Protein AF-A0A831LTD0-F1 (afdb_monomer)

Sequence (422 aa):
MFESLKDRVSKANGGEIPFEDQIAGIRKKIETLSDNKKMEGDLVFMTTYMASAMTANVSRPELFEYTARRHEYISTKYIRRVVDFVNQWHYSYSEGLTMVGERVENPMLRNMFNRFANAIDSGVPDGEFLAMELNTARSMYRNTFEQGFEMLKKWGDAYIALLFSSMLVAIIIMISVAIYAPSGIDSALNTSYALVLLTAGFGVGLMYKAVPVDEKTLDRSMNCWCSREQAMIRRLQTPVLAITAVAALLLLLMGVNTGMVFLLIGLLFAPIGIIAYVDNHNVVMRDEDFPAFIRGVGSIMEGKGTTVVEAIREIDRKSLVTLEPVINSVYTKLNLGLDEALVWEKFIGDCGTNLIAKYMNIFRDSVALGGAPGVIGKIVGSSMLSQVLLRRKRDMVAMGFIVLLIPMHIAMVGIFLTLYEV

Nearest PDB structures (foldseek):
  3ja6-assembly1_I  TM=1.932E-01  e=1.321E+00  Escherichia coli
  4wpe-assembly1_A-2  TM=2.367E-01  e=5.817E+00  Saccharomyces cerevisiae S288C

pLDDT: mean 83.99, std 10.22, range [38.53, 95.0]

Organism: NCBI:txid2201

InterPro domains:
  IPR018076 Type II secretion system protein GspF domain [PF00482] (47-173)
  IPR056569 Flagella accessory protein J-like [PTHR35402] (29-418)

Structure (mmCIF, N/CA/C/O backbone):
data_AF-A0A831LTD0-F1
#
_entry.id   AF-A0A831LTD0-F1
#
loop_
_atom_site.group_PDB
_atom_site.id
_atom_site.type_symbol
_atom_site.label_atom_id
_atom_site.label_alt_id
_atom_site.label_comp_id
_atom_site.label_asym_id
_atom_site.label_entity_id
_atom_site.label_seq_id
_atom_site.pdbx_PDB_ins_code
_atom_site.Cartn_x
_atom_site.Cartn_y
_atom_site.Cartn_z
_atom_site.occupancy
_atom_site.B_iso_or_equiv
_atom_site.auth_seq_id
_atom_site.auth_comp_id
_atom_site.auth_asym_id
_atom_site.auth_atom_id
_atom_site.pdbx_PDB_model_num
ATOM 1 N N . MET A 1 1 ? 10.588 -41.544 -19.432 1.00 38.53 1 MET A N 1
ATOM 2 C CA . MET A 1 1 ? 11.957 -41.734 -18.905 1.00 38.53 1 MET A CA 1
ATOM 3 C C . MET A 1 1 ? 12.567 -40.369 -18.578 1.00 38.53 1 MET A C 1
ATOM 5 O O . MET A 1 1 ? 13.548 -39.964 -19.175 1.00 38.53 1 MET A O 1
ATOM 9 N N . PHE A 1 2 ? 11.942 -39.633 -17.657 1.00 41.25 2 PHE A N 1
ATOM 10 C CA . PHE A 1 2 ? 12.500 -38.426 -17.045 1.00 41.25 2 PHE A CA 1
ATOM 11 C C . PHE A 1 2 ? 12.412 -38.666 -15.540 1.00 41.25 2 PHE A C 1
ATOM 13 O O . PHE A 1 2 ? 11.501 -38.183 -14.875 1.00 41.25 2 PHE A O 1
ATOM 20 N N . GLU A 1 3 ? 13.294 -39.531 -15.031 1.00 44.66 3 GLU A N 1
ATOM 21 C CA . GLU A 1 3 ? 13.589 -39.527 -13.599 1.00 44.66 3 GLU A CA 1
ATOM 22 C C . GLU A 1 3 ? 14.075 -38.121 -13.263 1.00 44.66 3 GLU A C 1
ATOM 24 O O . GLU A 1 3 ? 15.008 -37.599 -13.882 1.00 44.66 3 GLU A O 1
ATOM 29 N N . SER A 1 4 ? 13.368 -37.489 -12.335 1.00 50.91 4 SER A N 1
ATOM 30 C CA . SER A 1 4 ? 13.658 -36.151 -11.857 1.00 50.91 4 SER A CA 1
ATOM 31 C C . SER A 1 4 ? 15.128 -36.076 -11.450 1.00 50.91 4 SER A C 1
ATOM 33 O O . SER A 1 4 ? 15.608 -36.904 -10.678 1.00 50.91 4 SER A O 1
ATOM 35 N N . LEU A 1 5 ? 15.856 -35.067 -11.937 1.00 56.34 5 LEU A N 1
ATOM 36 C CA . LEU A 1 5 ? 17.213 -34.739 -11.474 1.00 56.34 5 LEU A CA 1
ATOM 37 C C . LEU A 1 5 ? 17.307 -34.723 -9.935 1.00 56.34 5 LEU A C 1
ATOM 39 O O . LEU A 1 5 ? 18.347 -35.068 -9.380 1.00 56.34 5 LEU A O 1
ATOM 43 N N . LYS A 1 6 ? 16.194 -34.411 -9.258 1.00 54.00 6 LYS A N 1
ATOM 44 C CA . LYS A 1 6 ? 16.023 -34.480 -7.804 1.00 54.00 6 LYS A CA 1
ATOM 45 C C . LYS A 1 6 ? 16.270 -35.882 -7.233 1.00 54.00 6 LYS A C 1
ATOM 47 O O . LYS A 1 6 ? 16.968 -36.002 -6.233 1.00 54.00 6 LYS A O 1
ATOM 52 N N . ASP A 1 7 ? 15.767 -36.928 -7.884 1.00 57.19 7 ASP A N 1
ATOM 53 C CA . ASP A 1 7 ? 15.880 -38.312 -7.404 1.00 57.19 7 ASP A CA 1
ATOM 54 C C . ASP A 1 7 ? 17.292 -38.866 -7.616 1.00 57.19 7 ASP A C 1
ATOM 56 O O . ASP A 1 7 ? 17.803 -39.609 -6.778 1.00 57.19 7 ASP A O 1
ATOM 60 N N . ARG A 1 8 ? 17.972 -38.449 -8.695 1.00 59.31 8 ARG A N 1
ATOM 61 C CA . ARG A 1 8 ? 19.378 -38.812 -8.947 1.00 59.31 8 ARG A CA 1
ATOM 62 C C . ARG A 1 8 ? 20.341 -38.118 -7.984 1.00 59.31 8 ARG A C 1
ATOM 64 O O . ARG A 1 8 ? 21.291 -38.751 -7.535 1.00 59.31 8 ARG A O 1
ATOM 71 N N . VAL A 1 9 ? 20.092 -36.851 -7.646 1.00 56.69 9 VAL A N 1
ATOM 72 C CA . VAL A 1 9 ? 20.910 -36.095 -6.680 1.00 56.69 9 VAL A CA 1
ATOM 73 C C . VAL A 1 9 ? 20.644 -36.563 -5.244 1.00 56.69 9 VAL A C 1
ATOM 75 O O . VAL A 1 9 ? 21.588 -36.724 -4.476 1.00 56.69 9 VAL A O 1
ATOM 78 N N . SER A 1 10 ? 19.391 -36.878 -4.900 1.00 53.03 10 SER A N 1
ATOM 79 C CA . SER A 1 10 ? 19.016 -37.411 -3.582 1.00 53.03 10 SER A CA 1
ATOM 80 C C . SER A 1 10 ? 19.584 -38.817 -3.327 1.00 53.03 10 SER A C 1
ATOM 82 O O . SER A 1 10 ? 20.094 -39.080 -2.237 1.00 53.03 10 SER A O 1
ATOM 84 N N . LYS A 1 11 ? 19.600 -39.703 -4.341 1.00 55.19 11 LYS A N 1
ATOM 85 C CA . LYS A 1 11 ? 20.231 -41.035 -4.235 1.00 55.19 11 LYS A CA 1
ATOM 86 C C . LYS A 1 11 ? 21.757 -40.995 -4.141 1.00 55.19 11 LYS A C 1
ATOM 88 O O . LYS A 1 11 ? 22.330 -41.890 -3.530 1.00 55.19 11 LYS A O 1
ATOM 93 N N . ALA A 1 12 ? 22.414 -40.003 -4.743 1.00 59.19 12 ALA A N 1
ATOM 94 C CA . ALA A 1 12 ? 23.876 -39.908 -4.738 1.00 59.19 12 ALA A CA 1
ATOM 95 C C . ALA A 1 12 ? 24.452 -39.427 -3.391 1.00 59.19 12 ALA A C 1
ATOM 97 O O . ALA A 1 12 ? 25.580 -39.784 -3.068 1.00 59.19 12 ALA A O 1
ATOM 98 N N . ASN A 1 13 ? 23.674 -38.681 -2.596 1.00 51.94 13 ASN A N 1
ATOM 99 C CA . ASN A 1 13 ? 24.126 -38.048 -1.348 1.00 51.94 13 ASN A CA 1
ATOM 100 C C . ASN A 1 13 ? 23.378 -38.532 -0.090 1.00 51.94 13 ASN A C 1
ATOM 102 O O . ASN A 1 13 ? 23.248 -37.796 0.882 1.00 51.94 13 ASN A O 1
ATOM 106 N N . GLY A 1 14 ? 22.878 -39.772 -0.082 1.00 50.78 14 GLY A N 1
ATOM 107 C CA . GLY A 1 14 ? 22.338 -40.380 1.142 1.00 50.78 14 GLY A CA 1
ATOM 108 C C . GLY A 1 14 ? 21.071 -39.718 1.699 1.00 50.78 14 GLY A C 1
ATOM 109 O O . GLY A 1 14 ? 20.797 -39.854 2.886 1.00 50.78 14 GLY A O 1
ATOM 110 N N . GLY A 1 15 ? 20.285 -39.035 0.860 1.00 55.44 15 GLY A N 1
ATOM 111 C CA . GLY A 1 15 ? 19.014 -38.427 1.264 1.00 55.44 15 GLY A CA 1
ATOM 112 C C . GLY A 1 15 ? 19.077 -36.949 1.660 1.00 55.44 15 GLY A C 1
ATOM 113 O O . GLY A 1 15 ? 18.015 -36.356 1.819 1.00 55.44 15 GLY A O 1
ATOM 114 N N . GLU A 1 16 ? 20.258 -36.329 1.725 1.00 51.75 16 GLU A N 1
ATOM 115 C CA . GLU A 1 16 ? 20.397 -34.889 1.984 1.00 51.75 16 GLU A CA 1
ATOM 116 C C . GLU A 1 16 ? 20.844 -34.140 0.723 1.00 51.75 16 GLU A C 1
ATOM 118 O O . GLU A 1 16 ? 21.829 -34.490 0.062 1.00 51.75 16 GLU A O 1
ATOM 123 N N . ILE A 1 17 ? 20.099 -33.096 0.352 1.00 56.75 17 ILE A N 1
ATOM 124 C CA . ILE A 1 17 ? 20.489 -32.207 -0.741 1.00 56.75 17 ILE A CA 1
ATOM 125 C C . ILE A 1 17 ? 21.602 -31.298 -0.192 1.00 56.75 17 ILE A C 1
ATOM 127 O O . ILE A 1 17 ? 21.377 -30.586 0.790 1.00 56.75 17 ILE A O 1
ATOM 131 N N . PRO A 1 18 ? 22.808 -31.271 -0.792 1.00 55.12 18 PRO A N 1
ATOM 132 C CA . PRO A 1 18 ? 23.853 -30.363 -0.342 1.00 55.12 18 PRO A CA 1
ATOM 133 C C . PRO A 1 18 ? 23.328 -28.925 -0.426 1.00 55.12 18 PRO A C 1
ATOM 135 O O . PRO A 1 18 ? 22.716 -28.542 -1.423 1.00 55.12 18 PRO A O 1
ATOM 138 N N . PHE A 1 19 ? 23.569 -28.143 0.630 1.00 58.09 19 PHE A N 1
ATOM 139 C CA . PHE A 1 19 ? 23.116 -26.755 0.803 1.00 58.09 19 PHE A CA 1
ATOM 140 C C . PHE A 1 19 ? 21.636 -26.541 1.172 1.00 58.09 19 PHE A C 1
ATOM 142 O O . PHE A 1 19 ? 21.226 -25.386 1.245 1.00 58.09 19 PHE A O 1
ATOM 149 N N . GLU A 1 20 ? 20.837 -27.569 1.480 1.00 66.81 20 GLU A N 1
ATOM 150 C CA . GLU A 1 20 ? 19.426 -27.383 1.876 1.00 66.81 20 GLU A CA 1
ATOM 151 C C . GLU A 1 20 ? 19.268 -26.526 3.144 1.00 66.81 20 GLU A C 1
ATOM 153 O O . GLU A 1 20 ? 18.523 -25.546 3.125 1.00 66.81 20 GLU A O 1
ATOM 158 N N . ASP A 1 21 ? 20.060 -26.782 4.188 1.00 64.62 21 ASP A N 1
ATOM 159 C CA . ASP A 1 21 ? 20.060 -25.977 5.420 1.00 64.62 21 ASP A CA 1
ATOM 160 C C . ASP A 1 21 ? 20.570 -24.546 5.205 1.00 64.62 21 ASP A C 1
ATOM 162 O O . ASP A 1 21 ? 20.086 -23.594 5.824 1.00 64.62 21 ASP A O 1
ATOM 166 N N . GLN A 1 22 ? 21.529 -24.355 4.293 1.00 65.88 22 GLN A N 1
ATOM 167 C CA . GLN A 1 22 ? 22.035 -23.024 3.950 1.00 65.88 22 GLN A CA 1
ATOM 168 C C . GLN A 1 22 ? 21.014 -22.239 3.123 1.00 65.88 22 GLN A C 1
ATOM 170 O O . GLN A 1 22 ? 20.790 -21.059 3.389 1.00 65.88 22 GLN A O 1
ATOM 175 N N . ILE A 1 23 ? 20.342 -22.886 2.169 1.00 66.38 23 ILE A N 1
ATOM 176 C CA . ILE A 1 23 ? 19.260 -22.299 1.372 1.00 66.38 23 ILE A CA 1
ATOM 177 C C . ILE A 1 23 ? 18.054 -22.000 2.268 1.00 66.38 23 ILE A C 1
ATOM 179 O O . ILE A 1 23 ? 17.472 -20.925 2.147 1.00 66.38 23 ILE A O 1
ATOM 183 N N . ALA A 1 24 ? 17.715 -22.881 3.212 1.00 65.94 24 ALA A N 1
ATOM 184 C CA . ALA A 1 24 ? 16.664 -22.659 4.201 1.00 65.94 24 ALA A CA 1
ATOM 185 C C . ALA A 1 24 ? 17.016 -21.508 5.156 1.00 65.94 24 ALA A C 1
ATOM 187 O O . ALA A 1 24 ? 16.174 -20.652 5.426 1.00 65.94 24 ALA A O 1
ATOM 188 N N . GLY A 1 25 ? 18.269 -21.420 5.611 1.00 66.38 25 GLY A N 1
ATOM 189 C CA . GLY A 1 25 ? 18.763 -20.317 6.436 1.00 66.38 25 GLY A CA 1
ATOM 190 C C . GLY A 1 25 ? 18.776 -18.973 5.700 1.00 66.38 25 GLY A C 1
ATOM 191 O O . GLY A 1 25 ? 18.375 -17.954 6.266 1.00 66.38 25 GLY A O 1
ATOM 192 N N . ILE A 1 26 ? 19.182 -18.960 4.427 1.00 66.69 26 ILE A N 1
ATOM 193 C CA . ILE A 1 26 ? 19.144 -17.772 3.562 1.00 66.69 26 ILE A CA 1
ATOM 194 C C . ILE A 1 26 ? 17.696 -17.371 3.281 1.00 66.69 26 ILE A C 1
ATOM 196 O O . ILE A 1 26 ? 17.352 -16.201 3.425 1.00 66.69 26 ILE A O 1
ATOM 200 N N . ARG A 1 27 ? 16.827 -18.330 2.953 1.00 65.25 27 ARG A N 1
ATOM 201 C CA . ARG A 1 27 ? 15.399 -18.092 2.729 1.00 65.25 27 ARG A CA 1
ATOM 202 C C . ARG A 1 27 ? 14.732 -17.523 3.974 1.00 65.25 27 ARG A C 1
ATOM 204 O O . ARG A 1 27 ? 14.054 -16.511 3.865 1.00 65.25 27 ARG A O 1
ATOM 211 N N . LYS A 1 28 ? 14.999 -18.091 5.152 1.00 67.56 28 LYS A N 1
ATOM 212 C CA . LYS A 1 28 ? 14.496 -17.580 6.431 1.00 67.56 28 LYS A CA 1
ATOM 213 C C . LYS A 1 28 ? 14.980 -16.155 6.694 1.00 67.56 28 LYS A C 1
ATOM 215 O O . LYS A 1 28 ? 14.180 -15.323 7.092 1.00 67.56 28 LYS A O 1
ATOM 220 N N . LYS A 1 29 ? 16.252 -15.842 6.415 1.00 64.44 29 LYS A N 1
ATOM 221 C CA . LYS A 1 29 ? 16.777 -14.466 6.520 1.00 64.44 29 LYS A CA 1
ATOM 222 C C . LYS A 1 29 ? 16.128 -13.503 5.525 1.00 64.44 29 LYS A C 1
ATOM 224 O O . LYS A 1 29 ? 15.920 -12.344 5.857 1.00 64.44 29 LYS A O 1
ATOM 229 N N . ILE A 1 30 ? 15.827 -13.947 4.307 1.00 62.47 30 ILE A N 1
ATOM 230 C CA . ILE A 1 30 ? 15.134 -13.125 3.304 1.00 62.47 30 ILE A CA 1
ATOM 231 C C . ILE A 1 30 ? 13.677 -12.896 3.722 1.00 62.47 30 ILE A C 1
ATOM 233 O O . ILE A 1 30 ? 13.188 -11.772 3.621 1.00 62.47 30 ILE A O 1
ATOM 237 N N . GLU A 1 31 ? 13.005 -13.930 4.226 1.00 64.25 31 GLU A N 1
ATOM 238 C CA . GLU A 1 31 ? 11.640 -13.853 4.749 1.00 64.25 31 GLU A CA 1
ATOM 239 C C . GLU A 1 31 ? 11.571 -12.914 5.958 1.00 64.25 31 GLU A C 1
ATOM 241 O O . GLU A 1 31 ? 10.756 -11.999 5.945 1.00 64.25 31 GLU A O 1
ATOM 246 N N . THR A 1 32 ? 12.477 -13.021 6.937 1.00 62.00 32 THR A N 1
ATOM 247 C CA . THR A 1 32 ? 12.493 -12.098 8.086 1.00 62.00 32 THR A CA 1
ATOM 248 C C . THR A 1 32 ? 12.811 -10.661 7.681 1.00 62.00 32 THR A C 1
ATOM 250 O O . THR A 1 32 ? 12.238 -9.722 8.230 1.00 62.00 32 THR A O 1
ATOM 253 N N . LEU A 1 33 ? 13.676 -10.450 6.686 1.00 60.28 33 LEU A N 1
ATOM 254 C CA . LEU A 1 33 ? 13.998 -9.111 6.186 1.00 60.28 33 LEU A CA 1
ATOM 255 C C . LEU A 1 33 ? 12.829 -8.495 5.397 1.00 60.28 33 LEU A C 1
ATOM 257 O O . LEU A 1 33 ? 12.558 -7.300 5.527 1.00 60.28 33 LEU A O 1
ATOM 261 N N . SER A 1 34 ? 12.104 -9.312 4.630 1.00 63.34 34 SER A N 1
ATOM 262 C CA . SER A 1 34 ? 10.858 -8.927 3.958 1.00 63.34 34 SER A CA 1
ATOM 263 C C . SER A 1 34 ? 9.751 -8.608 4.968 1.00 63.34 34 SER A C 1
ATOM 265 O O . SER A 1 34 ? 9.120 -7.554 4.878 1.00 63.34 34 SER A O 1
ATOM 267 N N . ASP A 1 35 ? 9.554 -9.476 5.959 1.00 67.06 35 ASP A N 1
ATOM 268 C CA . ASP A 1 35 ? 8.558 -9.307 7.017 1.00 67.06 35 ASP A CA 1
ATOM 269 C C . ASP A 1 35 ? 8.840 -8.049 7.837 1.00 67.06 35 ASP A C 1
ATOM 271 O O . ASP A 1 35 ? 7.927 -7.274 8.108 1.00 67.06 35 ASP A O 1
ATOM 275 N N . ASN A 1 36 ? 10.109 -7.778 8.153 1.00 69.75 36 ASN A N 1
ATOM 276 C CA . ASN A 1 36 ? 10.510 -6.555 8.843 1.00 69.75 36 ASN A CA 1
ATOM 277 C C . ASN A 1 36 ? 10.177 -5.292 8.046 1.00 69.75 36 ASN A C 1
ATOM 279 O O . ASN A 1 36 ? 9.731 -4.311 8.637 1.00 69.75 36 ASN A O 1
ATOM 283 N N . LYS A 1 37 ? 10.343 -5.321 6.718 1.00 68.69 37 LYS A N 1
ATOM 284 C CA . LYS A 1 37 ? 10.021 -4.185 5.844 1.00 68.69 37 LYS A CA 1
ATOM 285 C C . LYS A 1 37 ? 8.510 -3.960 5.716 1.00 68.69 37 LYS A C 1
ATOM 287 O O . LYS A 1 37 ? 8.070 -2.819 5.634 1.00 68.69 37 LYS A O 1
ATOM 292 N N . LYS A 1 38 ? 7.710 -5.033 5.723 1.00 74.50 38 LYS A N 1
ATOM 293 C CA . LYS A 1 38 ? 6.236 -4.962 5.705 1.00 74.50 38 LYS A CA 1
ATOM 294 C C . LYS A 1 38 ? 5.637 -4.583 7.065 1.00 74.50 38 LYS A C 1
ATOM 296 O O . LYS A 1 38 ? 4.569 -3.972 7.111 1.00 74.50 38 LYS A O 1
ATOM 301 N N . MET A 1 39 ? 6.343 -4.888 8.157 1.00 77.88 39 MET A N 1
ATOM 302 C CA . MET A 1 39 ? 5.884 -4.662 9.531 1.00 77.88 39 MET A CA 1
ATOM 303 C C . MET A 1 39 ? 5.501 -3.207 9.800 1.00 77.88 39 MET A C 1
ATOM 305 O O . MET A 1 39 ? 4.531 -2.952 10.502 1.00 77.88 39 MET A O 1
ATOM 309 N N . GLU A 1 40 ? 6.229 -2.244 9.236 1.00 75.56 40 GLU A N 1
ATOM 310 C CA . GLU A 1 40 ? 5.992 -0.823 9.505 1.00 75.56 40 GLU A CA 1
ATOM 311 C C . GLU A 1 40 ? 4.605 -0.357 9.040 1.00 75.56 40 GLU A C 1
ATOM 313 O O . GLU A 1 40 ? 3.917 0.363 9.763 1.00 75.56 40 GLU A O 1
ATOM 318 N N . GLY A 1 41 ? 4.166 -0.797 7.855 1.00 79.31 41 GLY A N 1
ATOM 319 C CA . GLY A 1 41 ? 2.815 -0.518 7.359 1.00 79.31 41 GLY A CA 1
ATOM 320 C C . GLY A 1 41 ? 1.750 -1.297 8.124 1.00 79.31 41 GLY A C 1
ATOM 321 O O . GLY A 1 41 ? 0.723 -0.736 8.507 1.00 79.31 41 GLY A O 1
ATOM 322 N N . ASP A 1 42 ? 2.023 -2.569 8.412 1.00 84.38 42 ASP A N 1
ATOM 323 C CA . ASP A 1 42 ? 1.121 -3.445 9.167 1.00 84.38 42 ASP A CA 1
ATOM 324 C C . ASP A 1 42 ? 0.861 -2.956 10.595 1.00 84.38 42 ASP A C 1
ATOM 326 O O . ASP A 1 42 ? -0.256 -3.085 11.098 1.00 84.38 42 ASP A O 1
ATOM 330 N N . LEU A 1 43 ? 1.850 -2.327 11.233 1.00 87.56 43 LEU A N 1
ATOM 331 C CA . LEU A 1 43 ? 1.688 -1.691 12.537 1.00 87.56 43 LEU A CA 1
ATOM 332 C C . LEU A 1 43 ? 0.674 -0.550 12.498 1.00 87.56 43 LEU A C 1
ATOM 334 O O . LEU A 1 43 ? -0.148 -0.447 13.407 1.00 87.56 43 LEU A O 1
ATOM 338 N N . VAL A 1 44 ? 0.675 0.275 11.447 1.00 90.88 44 VAL A N 1
ATOM 339 C CA . VAL A 1 44 ? -0.319 1.348 11.294 1.00 90.88 44 VAL A CA 1
ATOM 340 C C . VAL A 1 44 ? -1.718 0.759 11.128 1.00 90.88 44 VAL A C 1
ATOM 342 O O . VAL A 1 44 ? -2.652 1.239 11.766 1.00 90.88 44 VAL A O 1
ATOM 345 N N . PHE A 1 45 ? -1.887 -0.295 10.326 1.00 91.00 45 PHE A N 1
ATOM 346 C CA . PHE A 1 45 ? -3.201 -0.926 10.153 1.00 91.00 45 PHE A CA 1
ATOM 347 C C . PHE A 1 45 ? -3.716 -1.570 11.442 1.00 91.00 45 PHE A C 1
ATOM 349 O O . PHE A 1 45 ? -4.857 -1.329 11.831 1.00 91.0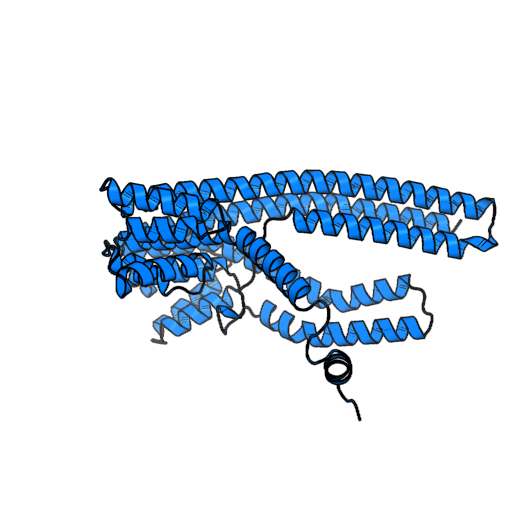0 45 PHE A O 1
ATOM 356 N N . MET A 1 46 ? -2.871 -2.332 12.138 1.00 92.00 46 MET A N 1
ATOM 357 C CA . MET A 1 46 ? -3.225 -2.975 13.403 1.00 92.00 46 MET A CA 1
ATOM 358 C C . MET A 1 46 ? -3.547 -1.945 14.494 1.00 92.00 46 MET A C 1
ATOM 360 O O . MET A 1 46 ? -4.579 -2.063 15.147 1.00 92.00 46 MET A O 1
ATOM 364 N N . THR A 1 47 ? -2.720 -0.911 14.673 1.00 92.25 47 THR A N 1
ATOM 365 C CA . THR A 1 47 ? -2.997 0.154 15.657 1.00 92.25 47 THR A CA 1
ATOM 366 C C . THR A 1 47 ? -4.247 0.949 15.289 1.00 92.25 47 THR A C 1
ATOM 368 O O . THR A 1 47 ? -5.026 1.284 16.176 1.00 92.25 47 THR A O 1
ATOM 371 N N . THR A 1 48 ? -4.510 1.179 13.995 1.00 93.81 48 THR A N 1
ATOM 372 C CA . THR A 1 48 ? -5.773 1.788 13.540 1.00 93.81 48 THR A CA 1
ATOM 373 C C . THR A 1 48 ? -6.962 0.900 13.895 1.00 93.81 48 THR A C 1
ATOM 375 O O . THR A 1 48 ? -7.972 1.415 14.372 1.00 93.81 48 THR A O 1
ATOM 378 N N . TYR A 1 49 ? -6.852 -0.417 13.694 1.00 93.44 49 TYR A N 1
ATOM 379 C CA . TYR A 1 49 ? -7.898 -1.371 14.057 1.00 93.44 49 TYR A CA 1
ATOM 380 C C . TYR A 1 49 ? -8.174 -1.361 15.558 1.00 93.44 49 TYR A C 1
ATOM 382 O O . TYR A 1 49 ? -9.317 -1.175 15.958 1.00 93.44 49 TYR A O 1
ATOM 390 N N . MET A 1 50 ? -7.135 -1.487 16.385 1.00 92.69 50 MET A N 1
ATOM 391 C CA . MET A 1 50 ? -7.276 -1.503 17.842 1.00 92.69 50 MET A CA 1
ATOM 392 C C . MET A 1 50 ? -7.829 -0.175 18.373 1.00 92.69 50 MET A C 1
ATOM 394 O O . MET A 1 50 ? -8.756 -0.179 19.178 1.00 92.69 50 MET A O 1
ATOM 398 N N . ALA A 1 51 ? -7.331 0.964 17.880 1.00 93.56 51 ALA A N 1
ATOM 399 C CA . ALA A 1 51 ? -7.843 2.281 18.256 1.00 93.56 51 ALA A CA 1
ATOM 400 C C . ALA A 1 51 ? -9.307 2.479 17.826 1.00 93.56 51 ALA A C 1
ATOM 402 O O . ALA A 1 51 ? -10.092 3.052 18.575 1.00 93.56 51 ALA A O 1
ATOM 403 N N . SER A 1 52 ? -9.691 1.979 16.646 1.00 92.81 52 SER A N 1
ATOM 404 C CA . SER A 1 52 ? -11.077 2.046 16.163 1.00 92.81 52 SER A CA 1
ATOM 405 C C . SER A 1 52 ? -11.994 1.106 16.948 1.00 92.81 52 SER A C 1
ATOM 407 O O . SER A 1 52 ? -13.086 1.509 17.332 1.00 92.81 52 SER A O 1
ATOM 409 N N . ALA A 1 53 ? -11.553 -0.114 17.260 1.00 91.75 53 ALA A N 1
ATOM 410 C CA . ALA A 1 53 ? -12.309 -1.072 18.064 1.00 91.75 53 ALA A CA 1
ATOM 411 C C . ALA A 1 53 ? -12.528 -0.569 19.499 1.00 91.75 53 ALA A C 1
ATOM 413 O O . ALA A 1 53 ? -13.625 -0.707 20.028 1.00 91.75 53 ALA A O 1
ATOM 414 N N . MET A 1 54 ? -11.541 0.104 20.102 1.00 90.25 54 MET A N 1
ATOM 415 C CA . MET A 1 54 ? -11.702 0.703 21.431 1.00 90.25 54 MET A CA 1
ATOM 416 C C . MET A 1 54 ? -12.751 1.816 21.496 1.00 90.25 54 MET A C 1
ATOM 418 O O . MET A 1 54 ? -13.259 2.090 22.579 1.00 90.25 54 MET A O 1
ATOM 422 N N . THR A 1 55 ? -13.143 2.422 20.368 1.00 88.88 55 THR A N 1
ATOM 423 C CA . THR A 1 55 ? -14.274 3.373 20.358 1.00 88.88 55 THR A CA 1
ATOM 424 C C . THR A 1 55 ? -15.611 2.710 20.697 1.00 88.88 55 THR A C 1
ATOM 426 O O . THR A 1 55 ? -16.530 3.397 21.130 1.00 88.88 55 THR A O 1
ATOM 429 N N . ALA A 1 56 ? -15.710 1.385 20.545 1.00 87.88 56 ALA A N 1
ATOM 430 C CA . ALA A 1 56 ? -16.851 0.582 20.976 1.00 87.88 56 ALA A CA 1
ATOM 431 C C . ALA A 1 56 ? -16.801 0.208 22.469 1.00 87.88 56 ALA A C 1
ATOM 433 O O . ALA A 1 56 ? -17.661 -0.523 22.948 1.00 87.88 56 ALA A O 1
ATOM 434 N N . ASN A 1 57 ? -15.794 0.693 23.206 1.00 85.25 57 ASN A N 1
ATOM 435 C CA . ASN A 1 57 ? -15.569 0.388 24.619 1.00 85.25 57 ASN A CA 1
ATOM 436 C C . ASN A 1 57 ? -15.501 -1.125 24.914 1.00 85.25 57 ASN A C 1
ATOM 438 O O . ASN A 1 57 ? -15.985 -1.594 25.944 1.00 85.25 57 ASN A O 1
ATOM 442 N N . VAL A 1 58 ? -14.911 -1.884 23.983 1.00 89.75 58 VAL A N 1
ATOM 443 C CA . VAL A 1 58 ? -14.684 -3.328 24.130 1.00 89.75 58 VAL A CA 1
ATOM 444 C C . VAL A 1 58 ? -13.753 -3.619 25.301 1.00 89.75 58 VAL A C 1
ATOM 446 O O . VAL A 1 58 ? -12.852 -2.837 25.620 1.00 89.75 58 VAL A O 1
ATOM 449 N N . SER A 1 59 ? -13.941 -4.777 25.929 1.00 90.56 59 SER A N 1
ATOM 450 C CA . SER A 1 59 ? -13.030 -5.227 26.978 1.00 90.56 59 SER A CA 1
ATOM 451 C C . SER A 1 59 ? -11.653 -5.585 26.401 1.00 90.56 59 SER A C 1
ATOM 453 O O . SER A 1 59 ? -11.525 -5.939 25.226 1.00 90.56 59 SER A O 1
ATOM 455 N N . ARG A 1 60 ? -10.594 -5.536 27.225 1.00 89.56 60 ARG A N 1
ATOM 456 C CA . ARG A 1 60 ? -9.238 -5.938 26.795 1.00 89.56 60 ARG A CA 1
ATOM 457 C C . ARG A 1 60 ? -9.209 -7.339 26.169 1.00 89.56 60 ARG A C 1
ATOM 459 O O . ARG A 1 60 ? -8.633 -7.464 25.090 1.00 89.56 60 ARG A O 1
ATOM 466 N N . PRO A 1 61 ? -9.823 -8.382 26.765 1.00 90.75 61 PRO A N 1
ATOM 467 C CA . PRO A 1 61 ? -9.808 -9.705 26.152 1.00 90.75 61 PRO A CA 1
ATOM 468 C C . PRO A 1 61 ? -10.441 -9.730 24.767 1.00 90.75 61 PRO A C 1
ATOM 470 O O . PRO A 1 61 ? -9.843 -10.260 23.833 1.00 90.75 61 PRO A O 1
ATOM 473 N N . GLU A 1 62 ? -11.589 -9.074 24.610 1.00 89.69 62 GLU A N 1
ATOM 474 C CA . GLU A 1 62 ? -12.258 -8.960 23.317 1.00 89.69 62 GLU A CA 1
ATOM 475 C C . GLU A 1 62 ? -11.393 -8.206 22.305 1.00 89.69 62 GLU A C 1
ATOM 477 O O . GLU A 1 62 ? -11.220 -8.678 21.184 1.00 89.69 62 GLU A O 1
ATOM 482 N N . LEU A 1 63 ? -10.790 -7.075 22.689 1.00 91.50 63 LEU A N 1
ATOM 483 C CA . LEU A 1 63 ? -9.902 -6.302 21.818 1.00 91.50 63 LEU A CA 1
ATOM 484 C C . LEU A 1 63 ? -8.775 -7.174 21.253 1.00 91.50 63 LEU A C 1
ATOM 486 O O . LEU A 1 63 ? -8.522 -7.173 20.042 1.00 91.50 63 LEU A O 1
ATOM 490 N N . PHE A 1 64 ? -8.084 -7.907 22.126 1.00 91.12 64 PHE A N 1
ATOM 491 C CA . PHE A 1 64 ? -6.975 -8.768 21.736 1.00 91.12 64 PHE A CA 1
ATOM 492 C C . PHE A 1 64 ? -7.449 -9.957 20.898 1.00 91.12 64 PHE A C 1
ATOM 494 O O . PHE A 1 64 ? -6.803 -10.285 19.904 1.00 91.12 64 PHE A O 1
ATOM 501 N N . GLU A 1 65 ? -8.591 -10.560 21.225 1.00 90.56 65 GLU A N 1
ATOM 502 C CA . GLU A 1 65 ? -9.154 -11.682 20.476 1.00 90.56 65 GLU A CA 1
ATOM 503 C C . GLU A 1 65 ? -9.618 -11.270 19.070 1.00 90.56 65 GLU A C 1
ATOM 505 O O . GLU A 1 65 ? -9.235 -11.898 18.077 1.00 90.56 65 GLU A O 1
ATOM 510 N N . TYR A 1 66 ? -10.369 -10.173 18.950 1.00 89.81 66 TYR A N 1
ATOM 511 C CA . TYR A 1 66 ? -10.782 -9.620 17.660 1.00 89.81 66 TYR A CA 1
ATOM 512 C C . TYR A 1 66 ? -9.580 -9.215 16.807 1.00 89.81 66 TYR A C 1
ATOM 514 O O . TYR A 1 66 ? -9.566 -9.457 15.597 1.00 89.81 66 TYR A O 1
ATOM 522 N N . THR A 1 67 ? -8.539 -8.659 17.433 1.00 89.25 67 THR A N 1
ATOM 523 C CA . THR A 1 67 ? -7.290 -8.329 16.740 1.00 89.25 67 THR A CA 1
ATOM 524 C C . THR A 1 67 ? -6.547 -9.591 16.307 1.00 89.25 67 THR A C 1
ATOM 526 O O . THR A 1 67 ? -6.074 -9.629 15.176 1.00 89.25 67 THR A O 1
ATOM 529 N N . ALA A 1 68 ? -6.491 -10.641 17.137 1.00 88.56 68 ALA A N 1
ATOM 530 C CA . ALA A 1 68 ? -5.826 -11.923 16.867 1.00 88.56 68 ALA A CA 1
ATOM 531 C C . ALA A 1 68 ? -6.483 -12.754 15.752 1.00 88.56 68 ALA A C 1
ATOM 533 O O . ALA A 1 68 ? -5.802 -13.533 15.073 1.00 88.56 68 ALA A O 1
ATOM 534 N N . ARG A 1 69 ? -7.801 -12.612 15.564 1.00 87.12 69 ARG A N 1
ATOM 535 C CA . ARG A 1 69 ? -8.567 -13.283 14.499 1.00 87.12 69 ARG A CA 1
ATOM 536 C C . ARG A 1 69 ? -8.292 -12.711 13.108 1.00 87.12 69 ARG A C 1
ATOM 538 O O . ARG A 1 69 ? -8.640 -13.345 12.118 1.00 87.12 69 ARG A O 1
ATOM 545 N N . ARG A 1 70 ? -7.636 -11.553 13.011 1.00 82.31 70 ARG A N 1
ATOM 546 C CA . ARG A 1 70 ? -7.244 -10.971 11.723 1.00 82.31 70 ARG A CA 1
ATOM 547 C C . ARG A 1 70 ? -6.154 -11.788 11.047 1.00 82.31 70 ARG A C 1
ATOM 549 O O . ARG A 1 70 ? -5.264 -12.346 11.685 1.00 82.31 70 ARG A O 1
ATOM 556 N N . HIS A 1 71 ? -6.229 -11.855 9.730 1.00 74.88 71 HIS A N 1
ATOM 557 C CA . HIS A 1 71 ? -5.226 -12.533 8.911 1.00 74.88 71 HIS A CA 1
ATOM 558 C C . HIS A 1 71 ? -4.586 -11.576 7.901 1.00 74.88 71 HIS A C 1
ATOM 560 O O . HIS A 1 71 ? -3.583 -11.926 7.285 1.00 74.88 71 HIS A O 1
ATOM 566 N N . GLU A 1 72 ? -5.121 -10.358 7.777 1.00 71.75 72 GLU A N 1
ATOM 567 C CA . GLU A 1 72 ? -4.672 -9.339 6.830 1.00 71.75 72 GLU A CA 1
ATOM 568 C C . GLU A 1 72 ? -3.339 -8.674 7.223 1.00 71.75 72 GLU A C 1
ATOM 570 O O . GLU A 1 72 ? -2.734 -7.990 6.394 1.00 71.75 72 GLU A O 1
ATOM 575 N N . TYR A 1 73 ? -2.885 -8.849 8.473 1.00 77.50 73 TYR A N 1
ATOM 576 C CA . TYR A 1 73 ? -1.683 -8.210 9.021 1.00 77.50 73 TYR A CA 1
ATOM 577 C C . TYR A 1 73 ? -0.690 -9.251 9.549 1.00 77.50 73 TYR A C 1
ATOM 579 O O . TYR A 1 73 ? -1.060 -10.175 10.278 1.00 77.50 73 TYR A O 1
ATOM 587 N N . ILE A 1 74 ? 0.601 -9.080 9.252 1.00 77.31 74 ILE A N 1
ATOM 588 C CA . ILE A 1 74 ? 1.665 -9.948 9.781 1.00 77.31 74 ILE A CA 1
ATOM 589 C C . ILE A 1 74 ? 1.781 -9.777 11.302 1.00 77.31 74 ILE A C 1
ATOM 591 O O . ILE A 1 74 ? 1.966 -10.757 12.029 1.00 77.31 74 ILE A O 1
ATOM 595 N N . SER A 1 75 ? 1.615 -8.544 11.790 1.00 79.38 75 SER A N 1
ATOM 596 C CA . SER A 1 75 ? 1.647 -8.183 13.213 1.00 79.38 75 SER A CA 1
ATOM 597 C C . SER A 1 75 ? 0.618 -8.957 14.047 1.00 79.38 75 SER A C 1
ATOM 599 O O . SER A 1 75 ? 0.903 -9.335 15.187 1.00 79.38 75 SER A O 1
ATOM 601 N N . THR A 1 76 ? -0.527 -9.319 13.461 1.00 82.81 76 THR A N 1
ATOM 602 C CA . THR A 1 76 ? -1.562 -10.110 14.134 1.00 82.81 76 THR A CA 1
ATOM 603 C C . THR A 1 76 ? -1.075 -11.490 14.578 1.00 82.81 76 THR A C 1
ATOM 605 O O . THR A 1 76 ? -1.522 -11.991 15.610 1.00 82.81 76 THR A O 1
ATOM 608 N N . LYS A 1 77 ? -0.111 -12.102 13.877 1.00 86.19 77 LYS A N 1
ATOM 609 C CA . LYS A 1 77 ? 0.471 -13.390 14.302 1.00 86.19 77 LYS A CA 1
ATOM 610 C C . LYS A 1 77 ? 1.090 -13.298 15.698 1.00 86.19 77 LYS A C 1
ATOM 612 O O . LYS A 1 77 ? 1.034 -14.260 16.459 1.00 86.19 77 LYS A O 1
ATOM 617 N N . TYR A 1 78 ? 1.668 -12.147 16.036 1.00 88.06 78 TYR A N 1
ATOM 618 C CA . TYR A 1 78 ? 2.258 -11.903 17.348 1.00 88.06 78 TYR A CA 1
ATOM 619 C C . TYR A 1 78 ? 1.189 -11.618 18.401 1.00 88.06 78 TYR A C 1
ATOM 621 O O . TYR A 1 78 ? 1.271 -12.169 19.491 1.00 88.06 78 TYR A O 1
ATOM 629 N N . ILE A 1 79 ? 0.142 -10.861 18.056 1.00 90.00 79 ILE A N 1
ATOM 630 C CA . ILE A 1 79 ? -1.018 -10.654 18.939 1.00 90.00 79 ILE A CA 1
ATOM 631 C C . ILE A 1 79 ? -1.715 -11.980 19.265 1.00 90.00 79 ILE A C 1
ATOM 633 O O . ILE A 1 79 ? -2.068 -12.218 20.414 1.00 90.00 79 ILE A O 1
ATOM 637 N N . ARG A 1 80 ? -1.843 -12.890 18.293 1.00 90.56 80 ARG A N 1
ATOM 638 C CA . ARG A 1 80 ? -2.386 -14.235 18.530 1.00 90.56 80 ARG A CA 1
ATOM 639 C C . ARG A 1 80 ? -1.567 -15.010 19.556 1.00 90.56 80 ARG A C 1
ATOM 641 O O . ARG A 1 80 ? -2.146 -15.580 20.466 1.00 90.56 80 ARG A O 1
ATOM 648 N N . ARG A 1 81 ? -0.234 -14.950 19.469 1.00 89.25 81 ARG A N 1
ATOM 649 C CA . ARG A 1 81 ? 0.639 -15.552 20.488 1.00 89.25 81 ARG A CA 1
ATOM 650 C C . ARG A 1 81 ? 0.407 -14.939 21.868 1.00 89.25 81 ARG A C 1
ATOM 652 O O . ARG A 1 81 ? 0.397 -15.680 22.839 1.00 89.25 81 ARG A O 1
ATOM 659 N N . VAL A 1 82 ? 0.206 -13.620 21.960 1.00 90.81 82 VAL A N 1
ATOM 660 C CA . VAL A 1 82 ? -0.140 -12.960 23.234 1.00 90.81 82 VAL A CA 1
ATOM 661 C C . VAL A 1 82 ? -1.454 -13.522 23.783 1.00 90.81 82 VAL A C 1
ATOM 663 O O . VAL A 1 82 ? -1.499 -13.919 24.942 1.00 90.81 82 VAL A O 1
ATOM 666 N N . VAL A 1 83 ? -2.492 -13.633 22.946 1.00 91.94 83 VAL A N 1
ATOM 667 C CA . VAL A 1 83 ? -3.783 -14.234 23.327 1.00 91.94 83 VAL A CA 1
ATOM 668 C C . VAL A 1 83 ? -3.617 -15.685 23.781 1.00 91.94 83 VAL A C 1
ATOM 670 O O . VAL A 1 83 ? -4.195 -16.069 24.792 1.00 91.94 83 VAL A O 1
ATOM 673 N N . ASP A 1 84 ? -2.795 -16.478 23.093 1.00 90.50 84 ASP A N 1
ATOM 674 C CA . ASP A 1 84 ? -2.524 -17.867 23.469 1.00 90.50 84 ASP A CA 1
ATOM 675 C C . ASP A 1 84 ? -1.826 -17.962 24.838 1.00 90.50 84 ASP A C 1
ATOM 677 O O . ASP A 1 84 ? -2.201 -18.801 25.655 1.00 90.50 84 ASP A O 1
ATOM 681 N N . PHE A 1 85 ? -0.860 -17.081 25.134 1.00 90.19 85 PHE A N 1
ATOM 682 C CA . PHE A 1 85 ? -0.215 -17.022 26.454 1.00 90.19 85 PHE A CA 1
ATOM 683 C C . PHE A 1 85 ? -1.193 -16.640 27.565 1.00 90.19 85 PHE A C 1
ATOM 685 O O . PHE A 1 85 ? -1.162 -17.236 28.639 1.00 90.19 85 PHE A O 1
ATOM 692 N N . VAL A 1 86 ? -2.087 -15.688 27.314 1.00 90.31 86 VAL A N 1
ATOM 693 C CA . VAL A 1 86 ? -3.072 -15.266 28.317 1.00 90.31 86 VAL A CA 1
ATOM 694 C C . VAL A 1 86 ? -4.134 -16.349 28.535 1.00 90.31 86 VAL A C 1
ATOM 696 O O . VAL A 1 86 ? -4.414 -16.720 29.673 1.00 90.31 86 VAL A O 1
ATOM 699 N N . ASN A 1 87 ? -4.692 -16.908 27.459 1.00 90.44 87 ASN A N 1
ATOM 700 C CA . ASN A 1 87 ? -5.806 -17.854 27.546 1.00 90.44 87 ASN A CA 1
ATOM 701 C C . ASN A 1 87 ? -5.379 -19.256 27.997 1.00 90.44 87 ASN A C 1
ATOM 703 O O . ASN A 1 87 ? -6.109 -19.889 28.753 1.00 90.44 87 ASN A O 1
ATOM 707 N N . GLN A 1 88 ? -4.233 -19.762 27.526 1.00 89.56 88 GLN A N 1
ATOM 708 C CA . GLN A 1 88 ? -3.799 -21.135 27.826 1.00 89.56 88 GLN A CA 1
ATOM 709 C C . GLN A 1 88 ? -2.925 -21.216 29.082 1.00 89.56 88 GLN A C 1
ATOM 711 O O . GLN A 1 88 ? -2.947 -22.233 29.770 1.00 89.56 88 GLN A O 1
ATOM 716 N N . TRP A 1 89 ? -2.147 -20.169 29.372 1.00 89.06 89 TRP A N 1
ATOM 717 C CA . TRP A 1 89 ? -1.146 -20.181 30.446 1.00 89.06 89 TRP A CA 1
ATOM 718 C C . TRP A 1 89 ? -1.469 -19.213 31.591 1.00 89.06 89 TRP A C 1
ATOM 720 O O . TRP A 1 89 ? -0.706 -19.141 32.549 1.00 89.06 89 TRP A O 1
ATOM 730 N N . HIS A 1 90 ? -2.598 -18.497 31.516 1.00 88.25 90 HIS A N 1
ATOM 731 C CA . HIS A 1 90 ? -3.091 -17.579 32.551 1.00 88.25 90 HIS A CA 1
ATOM 732 C C . HIS A 1 90 ? -2.119 -16.449 32.936 1.00 88.25 90 HIS A C 1
ATOM 734 O O . HIS A 1 90 ? -2.201 -15.913 34.040 1.00 88.25 90 HIS A O 1
ATOM 740 N N . TYR A 1 91 ? -1.223 -16.056 32.026 1.00 89.81 91 TYR A N 1
ATOM 741 C CA . TYR A 1 91 ? -0.405 -14.855 32.204 1.00 89.81 91 TYR A CA 1
ATOM 742 C C . TYR A 1 91 ? -1.250 -13.582 32.106 1.00 89.81 91 TYR A C 1
ATOM 744 O O . TYR A 1 91 ? -2.293 -13.555 31.448 1.00 89.81 91 TYR A O 1
ATOM 752 N N . SER A 1 92 ? -0.773 -12.494 32.712 1.00 91.44 92 SER A N 1
ATOM 753 C CA . SER A 1 92 ? -1.358 -11.171 32.486 1.00 91.44 92 SER A CA 1
ATOM 754 C C . SER A 1 92 ? -1.065 -10.666 31.065 1.00 91.44 92 SER A C 1
ATOM 756 O O . SER A 1 92 ? -0.084 -11.060 30.429 1.00 91.44 92 SER A O 1
ATOM 758 N N . TYR A 1 93 ? -1.897 -9.752 30.549 1.00 90.44 93 TYR A N 1
ATOM 759 C CA . TYR A 1 93 ? -1.665 -9.144 29.230 1.00 90.44 93 TYR A CA 1
ATOM 760 C C . TYR A 1 93 ? -0.320 -8.403 29.155 1.00 90.44 93 TYR A C 1
ATOM 762 O O . TYR A 1 93 ? 0.328 -8.453 28.112 1.00 90.44 93 TYR A O 1
ATOM 770 N N . SER A 1 94 ? 0.125 -7.763 30.245 1.00 92.75 94 SER A N 1
ATOM 771 C CA . SER A 1 94 ? 1.428 -7.084 30.294 1.00 92.75 94 SER A CA 1
ATOM 772 C C . SER A 1 94 ? 2.599 -8.069 30.173 1.00 92.75 94 SER A C 1
ATOM 774 O O . SER A 1 94 ? 3.482 -7.901 29.324 1.00 92.75 94 SER A O 1
ATOM 776 N N . GLU A 1 95 ? 2.569 -9.160 30.945 1.00 91.38 95 GLU A N 1
ATOM 777 C CA . GLU A 1 95 ? 3.587 -10.214 30.872 1.00 91.38 95 GLU A CA 1
ATOM 778 C C . GLU A 1 95 ? 3.594 -10.880 29.493 1.00 91.38 95 GLU A C 1
ATOM 780 O O . GLU A 1 95 ? 4.656 -11.054 28.895 1.00 91.38 95 GLU A O 1
ATOM 785 N N . GLY A 1 96 ? 2.416 -11.192 28.941 1.00 91.62 96 GLY A N 1
ATOM 786 C CA . GLY A 1 96 ? 2.283 -11.788 27.612 1.00 91.62 96 GLY A CA 1
ATOM 787 C C . GLY A 1 96 ? 2.850 -10.894 26.504 1.00 91.62 96 GLY A C 1
ATOM 788 O O . GLY A 1 96 ? 3.584 -11.373 25.636 1.00 91.62 96 GLY A O 1
ATOM 789 N N . LEU A 1 97 ? 2.565 -9.588 26.547 1.00 92.88 97 LEU A N 1
ATOM 790 C CA . LEU A 1 97 ? 3.133 -8.604 25.620 1.00 92.88 97 LEU A CA 1
ATOM 791 C C . LEU A 1 97 ? 4.658 -8.531 25.731 1.00 92.88 97 LEU A C 1
ATOM 793 O O . LEU A 1 97 ? 5.337 -8.538 24.703 1.00 92.88 97 LEU A O 1
ATOM 797 N N . THR A 1 98 ? 5.192 -8.513 26.952 1.00 92.56 98 THR A N 1
ATOM 798 C CA . THR A 1 98 ? 6.639 -8.459 27.205 1.00 92.56 98 THR A CA 1
ATOM 799 C C . THR A 1 98 ? 7.335 -9.723 26.697 1.00 92.56 98 THR A C 1
ATOM 801 O O . THR A 1 98 ? 8.276 -9.636 25.909 1.00 92.56 98 THR A O 1
ATOM 804 N N . MET A 1 99 ? 6.817 -10.910 27.034 1.00 91.12 99 MET A N 1
ATOM 805 C CA . MET A 1 99 ? 7.384 -12.192 26.597 1.00 91.12 99 MET A CA 1
ATOM 806 C C . MET A 1 99 ? 7.375 -12.357 25.075 1.00 91.12 99 MET A C 1
ATOM 808 O O . MET A 1 99 ? 8.324 -12.884 24.487 1.00 91.12 99 MET A O 1
ATOM 812 N N . VAL A 1 100 ? 6.296 -11.933 24.409 1.00 91.12 100 VAL A N 1
ATOM 813 C CA . VAL A 1 100 ? 6.246 -11.962 22.943 1.00 91.12 100 VAL A CA 1
ATOM 814 C C . VAL A 1 100 ? 7.170 -10.891 22.367 1.00 91.12 100 VAL A C 1
ATOM 816 O O . VAL A 1 100 ? 7.880 -11.181 21.406 1.00 91.12 100 VAL A O 1
ATOM 819 N N . GLY A 1 101 ? 7.219 -9.699 22.965 1.00 88.50 101 GLY A N 1
ATOM 820 C CA . GLY A 1 101 ? 8.090 -8.592 22.571 1.00 88.50 101 GLY A CA 1
ATOM 821 C C . GLY A 1 101 ? 9.573 -8.963 22.566 1.00 88.50 101 GLY A C 1
ATOM 822 O O . GLY A 1 101 ? 10.271 -8.664 21.599 1.00 88.50 101 GLY A O 1
ATOM 823 N N . GLU A 1 102 ? 10.052 -9.689 23.576 1.00 89.81 102 GLU A N 1
ATOM 824 C CA . GLU A 1 102 ? 11.439 -10.177 23.643 1.00 89.81 102 GLU A CA 1
ATOM 825 C C . GLU A 1 102 ? 11.805 -11.129 22.495 1.00 89.81 102 GLU A C 1
ATOM 827 O O . GLU A 1 102 ? 12.956 -11.176 22.060 1.00 89.81 102 GLU A O 1
ATOM 832 N N . ARG A 1 103 ? 10.820 -11.866 21.969 1.00 87.00 103 ARG A N 1
ATOM 833 C CA . ARG A 1 103 ? 10.995 -12.832 20.871 1.00 87.00 103 ARG A CA 1
ATOM 834 C C . ARG A 1 103 ? 10.759 -12.231 19.486 1.00 87.00 103 ARG A C 1
ATOM 836 O O . ARG A 1 103 ? 10.937 -12.923 18.484 1.00 87.00 103 ARG A O 1
ATOM 843 N N . VAL A 1 104 ? 10.322 -10.977 19.408 1.00 87.12 104 VAL A N 1
ATOM 844 C CA . VAL A 1 104 ? 10.083 -10.274 18.145 1.00 87.12 104 VAL A CA 1
ATOM 845 C C . VAL A 1 104 ? 11.408 -9.714 17.622 1.00 87.12 104 VAL A C 1
ATOM 847 O O . VAL A 1 104 ? 12.067 -8.915 18.285 1.00 87.12 104 VAL A O 1
ATOM 850 N N . GLU A 1 105 ? 11.781 -10.091 16.396 1.00 81.69 105 GLU A N 1
ATOM 851 C CA . GLU A 1 105 ? 12.988 -9.566 15.736 1.00 81.69 105 GLU A CA 1
ATOM 852 C C . GLU A 1 105 ? 12.847 -8.080 15.359 1.00 81.69 105 GLU A C 1
ATOM 854 O O . GLU A 1 105 ? 13.825 -7.331 15.374 1.00 81.69 105 GLU A O 1
ATOM 859 N N . ASN A 1 106 ? 11.627 -7.636 15.037 1.00 85.31 106 ASN A N 1
ATOM 860 C CA . ASN A 1 106 ? 11.365 -6.265 14.617 1.00 85.31 106 ASN A CA 1
ATOM 861 C C . ASN A 1 106 ? 11.413 -5.274 15.803 1.00 85.31 106 ASN A C 1
ATOM 863 O O . ASN A 1 106 ? 10.582 -5.364 16.713 1.00 85.31 106 ASN A O 1
ATOM 867 N N . PRO A 1 107 ? 12.300 -4.261 15.782 1.00 85.44 107 PRO A N 1
ATOM 868 C CA . PRO A 1 107 ? 12.441 -3.333 16.900 1.00 85.44 107 PRO A CA 1
ATOM 869 C C . PRO A 1 107 ? 11.200 -2.456 17.116 1.00 85.44 107 PRO A C 1
ATOM 871 O O . PRO A 1 107 ? 10.910 -2.092 18.253 1.00 85.44 107 PRO A O 1
ATOM 874 N N . MET A 1 108 ? 10.449 -2.124 16.061 1.00 85.25 108 MET A N 1
ATOM 875 C CA . MET A 1 108 ? 9.282 -1.245 16.157 1.00 85.25 108 MET A CA 1
ATOM 876 C C . MET A 1 108 ? 8.124 -1.939 16.879 1.00 85.25 108 MET A C 1
ATOM 878 O O . MET A 1 108 ? 7.572 -1.377 17.825 1.00 85.25 108 MET A O 1
ATOM 882 N N . LEU A 1 109 ? 7.814 -3.181 16.490 1.00 88.88 109 LEU A N 1
ATOM 883 C CA . LEU A 1 109 ? 6.777 -3.988 17.140 1.00 88.88 109 LEU A CA 1
ATOM 884 C C . LEU A 1 109 ? 7.160 -4.330 18.588 1.00 88.88 109 LEU A C 1
ATOM 886 O O . LEU A 1 109 ? 6.332 -4.178 19.482 1.00 88.88 109 LEU A O 1
ATOM 890 N N . ARG A 1 110 ? 8.423 -4.703 18.839 1.00 91.44 110 ARG A N 1
ATOM 891 C CA . ARG A 1 110 ? 8.932 -4.935 20.201 1.00 91.44 110 ARG A CA 1
ATOM 892 C C . ARG A 1 110 ? 8.751 -3.709 21.094 1.00 91.44 110 ARG A C 1
ATOM 894 O O . ARG A 1 110 ? 8.227 -3.817 22.197 1.00 91.44 110 ARG A O 1
ATOM 901 N N . ASN A 1 111 ? 9.154 -2.533 20.613 1.00 91.75 111 ASN A N 1
ATOM 902 C CA . ASN A 1 111 ? 9.034 -1.301 21.387 1.00 91.75 111 ASN A CA 1
ATOM 903 C C . ASN A 1 111 ? 7.566 -0.921 21.631 1.00 91.75 111 ASN A C 1
ATOM 905 O O . ASN A 1 111 ? 7.251 -0.423 22.707 1.00 91.75 111 ASN A O 1
ATOM 909 N N . MET A 1 112 ? 6.673 -1.166 20.666 1.00 92.00 112 MET A N 1
ATOM 910 C CA . MET A 1 112 ? 5.231 -0.973 20.844 1.00 92.00 112 MET A CA 1
ATOM 911 C C . MET A 1 112 ? 4.672 -1.899 21.932 1.00 92.00 112 MET A C 1
ATOM 913 O O . MET A 1 112 ? 3.962 -1.427 22.814 1.00 92.00 112 MET A O 1
ATOM 917 N N . PHE A 1 113 ? 5.015 -3.192 21.913 1.00 93.94 113 PHE A N 1
ATOM 918 C CA . PHE A 1 113 ? 4.572 -4.149 22.935 1.00 93.94 113 PHE A CA 1
ATOM 919 C C . PHE A 1 113 ? 5.078 -3.788 24.325 1.00 93.94 113 PHE A C 1
ATOM 921 O O . PHE A 1 113 ? 4.282 -3.768 25.255 1.00 93.94 113 PHE A O 1
ATOM 928 N N . ASN A 1 114 ? 6.350 -3.411 24.455 1.00 93.75 114 ASN A N 1
ATOM 929 C CA . ASN A 1 114 ? 6.904 -2.979 25.737 1.00 93.75 114 ASN A CA 1
ATOM 930 C C . ASN A 1 114 ? 6.223 -1.699 26.249 1.00 93.75 114 ASN A C 1
ATOM 932 O O . ASN A 1 114 ? 5.923 -1.591 27.434 1.00 93.75 114 ASN A O 1
ATOM 936 N N . ARG A 1 115 ? 5.932 -0.729 25.366 1.00 94.62 115 ARG A N 1
ATOM 937 C CA . ARG A 1 115 ? 5.153 0.464 25.743 1.00 94.62 115 ARG A CA 1
ATOM 938 C C . ARG A 1 115 ? 3.734 0.104 26.180 1.00 94.62 115 ARG A C 1
ATOM 940 O O . ARG A 1 115 ? 3.249 0.689 27.141 1.00 94.62 115 ARG A O 1
ATOM 947 N N . PHE A 1 116 ? 3.092 -0.843 25.499 1.00 94.38 116 PHE A N 1
ATOM 948 C CA . PHE A 1 116 ? 1.729 -1.251 25.823 1.00 94.38 116 PHE A CA 1
ATOM 949 C C . PHE A 1 116 ? 1.664 -2.028 27.144 1.00 94.38 116 PHE A C 1
ATOM 951 O O . PHE A 1 116 ? 0.816 -1.732 27.977 1.00 94.38 116 PHE A O 1
ATOM 958 N N . ALA A 1 117 ? 2.607 -2.940 27.381 1.00 94.19 117 ALA A N 1
ATOM 959 C CA . ALA A 1 117 ? 2.769 -3.645 28.651 1.00 94.19 117 ALA A CA 1
ATOM 960 C C . ALA A 1 117 ? 2.915 -2.655 29.820 1.00 94.19 117 ALA A C 1
ATOM 962 O O . ALA A 1 117 ? 2.103 -2.649 30.743 1.00 94.19 117 ALA A O 1
ATOM 963 N N . ASN A 1 118 ? 3.850 -1.707 29.696 1.00 94.62 118 ASN A N 1
ATOM 964 C CA . ASN A 1 118 ? 4.065 -0.671 30.707 1.00 94.62 118 ASN A CA 1
ATOM 965 C C . ASN A 1 118 ? 2.824 0.209 30.935 1.00 94.62 118 ASN A C 1
ATOM 967 O O . ASN A 1 118 ? 2.563 0.618 32.066 1.00 94.62 118 ASN A O 1
ATOM 971 N N . ALA A 1 119 ? 2.063 0.522 29.881 1.00 94.44 119 ALA A N 1
ATOM 972 C CA . ALA A 1 119 ? 0.830 1.299 29.992 1.00 94.44 119 ALA A CA 1
ATOM 973 C C . ALA A 1 119 ? -0.260 0.532 30.758 1.00 94.44 119 ALA A C 1
ATOM 975 O O . ALA A 1 119 ? -0.938 1.122 31.601 1.00 94.44 119 ALA A O 1
ATOM 976 N N . ILE A 1 120 ? -0.379 -0.778 30.516 1.00 93.25 120 ILE A N 1
ATOM 977 C CA . ILE A 1 120 ? -1.300 -1.664 31.238 1.00 93.25 120 ILE A CA 1
ATOM 978 C C . ILE A 1 120 ? -0.921 -1.735 32.722 1.00 93.25 120 ILE A C 1
ATOM 980 O O . ILE A 1 120 ? -1.795 -1.550 33.569 1.00 93.25 120 ILE A O 1
ATOM 984 N N . ASP A 1 121 ? 0.362 -1.930 33.039 1.00 93.50 121 ASP A N 1
ATOM 985 C CA . ASP A 1 121 ? 0.848 -1.997 34.428 1.00 93.50 121 ASP A CA 1
ATOM 986 C C . ASP A 1 121 ? 0.697 -0.664 35.166 1.00 93.50 121 ASP A C 1
ATOM 988 O O . ASP A 1 121 ? 0.422 -0.630 36.364 1.00 93.50 121 ASP A O 1
ATOM 992 N N . SER A 1 122 ? 0.822 0.447 34.438 1.00 93.88 122 SER A N 1
ATOM 993 C CA . SER A 1 122 ? 0.629 1.798 34.975 1.00 93.88 122 SER A CA 1
ATOM 994 C C . SER A 1 122 ? -0.847 2.202 35.091 1.00 93.88 122 SER A C 1
ATOM 996 O O . SER A 1 122 ? -1.139 3.311 35.535 1.00 93.88 122 SER A O 1
ATOM 998 N N . GLY A 1 123 ? -1.787 1.341 34.685 1.00 91.19 123 GLY A N 1
ATOM 999 C CA . GLY A 1 123 ? -3.226 1.603 34.774 1.00 91.19 123 GLY A CA 1
ATOM 1000 C C . GLY A 1 123 ? -3.760 2.634 33.773 1.00 91.19 123 GLY A C 1
ATOM 1001 O O . GLY A 1 123 ? -4.842 3.177 33.987 1.00 91.19 123 GLY A O 1
ATOM 1002 N N . VAL A 1 124 ? -3.032 2.913 32.688 1.00 93.25 124 VAL A N 1
ATOM 1003 C CA . VAL A 1 124 ? -3.477 3.845 31.641 1.00 93.25 124 VAL A CA 1
ATOM 1004 C C . VAL A 1 124 ? -4.657 3.230 30.870 1.00 93.25 124 VAL A C 1
ATOM 1006 O O . VAL A 1 124 ? -4.594 2.049 30.514 1.00 93.25 124 VAL A O 1
ATOM 1009 N N . PRO A 1 125 ? -5.732 3.987 30.574 1.00 91.69 125 PRO A N 1
ATOM 1010 C CA . PRO A 1 125 ? -6.826 3.494 29.740 1.00 91.69 125 PRO A CA 1
ATOM 1011 C C . PRO A 1 125 ? -6.348 3.074 28.342 1.00 91.69 125 PRO A C 1
ATOM 1013 O O . PRO A 1 125 ? -5.665 3.834 27.652 1.00 91.69 125 PRO A O 1
ATOM 1016 N N . ASP A 1 126 ? -6.757 1.888 27.877 1.00 91.31 126 ASP A N 1
ATOM 1017 C CA . ASP A 1 126 ? -6.253 1.322 26.614 1.00 91.31 126 ASP A CA 1
ATOM 1018 C C . ASP A 1 126 ? -6.601 2.197 25.405 1.00 91.31 126 ASP A C 1
ATOM 1020 O O . ASP A 1 126 ? -5.804 2.329 24.480 1.00 91.31 126 ASP A O 1
ATOM 1024 N N . GLY A 1 127 ? -7.775 2.839 25.421 1.00 90.06 127 GLY A N 1
ATOM 1025 C CA . GLY A 1 127 ? -8.196 3.757 24.362 1.00 90.06 127 GLY A CA 1
ATOM 1026 C C . GLY A 1 127 ? -7.278 4.977 24.227 1.00 90.06 127 GLY A C 1
ATOM 1027 O O . GLY A 1 127 ? -6.916 5.350 23.110 1.00 90.06 127 GLY A O 1
ATOM 1028 N N . GLU A 1 128 ? -6.852 5.568 25.348 1.00 91.38 128 GLU A N 1
ATOM 1029 C CA . GLU A 1 128 ? -5.928 6.710 25.354 1.00 91.38 128 GLU A CA 1
ATOM 1030 C C . GLU A 1 128 ? -4.539 6.295 24.866 1.00 91.38 128 GLU A C 1
ATOM 1032 O O . GLU A 1 128 ? -3.962 6.951 23.992 1.00 91.38 128 GLU A O 1
ATOM 1037 N N . PHE A 1 129 ? -4.039 5.161 25.368 1.00 93.88 129 PHE A N 1
ATOM 1038 C CA . PHE A 1 129 ? -2.771 4.595 24.921 1.00 93.88 129 PHE A CA 1
ATOM 1039 C C . PHE A 1 129 ? -2.781 4.325 23.410 1.00 93.88 129 PHE A C 1
ATOM 1041 O O . PHE A 1 129 ? -1.889 4.781 22.696 1.00 93.88 129 PHE A O 1
ATOM 1048 N N . LEU A 1 130 ? -3.804 3.636 22.893 1.00 94.06 130 LEU A N 1
ATOM 1049 C CA . LEU A 1 130 ? -3.887 3.259 21.479 1.00 94.06 130 LEU A CA 1
ATOM 1050 C C . LEU A 1 130 ? -4.059 4.465 20.554 1.00 94.06 130 LEU A C 1
ATOM 1052 O O . LEU A 1 130 ? -3.513 4.463 19.450 1.00 94.06 130 LEU A O 1
ATOM 1056 N N . ALA A 1 131 ? -4.759 5.515 20.989 1.00 92.31 131 ALA A N 1
ATOM 1057 C CA . ALA A 1 131 ? -4.847 6.762 20.233 1.00 92.31 131 ALA A CA 1
ATOM 1058 C C . ALA A 1 131 ? -3.477 7.459 20.116 1.00 92.31 131 ALA A C 1
ATOM 1060 O O . ALA A 1 131 ? -3.105 7.937 19.038 1.00 92.31 131 ALA A O 1
ATOM 1061 N N . MET A 1 132 ? -2.697 7.489 21.202 1.00 92.62 132 MET A N 1
ATOM 1062 C CA . MET A 1 132 ? -1.336 8.034 21.201 1.00 92.62 132 MET A CA 1
ATOM 1063 C C . MET A 1 132 ? -0.367 7.162 20.387 1.00 92.62 132 MET A C 1
ATOM 1065 O O . MET A 1 132 ? 0.448 7.677 19.611 1.00 92.62 132 MET A O 1
ATOM 1069 N N . GLU A 1 133 ? -0.486 5.843 20.509 1.00 93.69 133 GLU A N 1
ATOM 1070 C CA . GLU A 1 133 ? 0.338 4.880 19.786 1.00 93.69 133 GLU A CA 1
ATOM 1071 C C . GLU A 1 133 ? 0.036 4.907 18.282 1.00 93.69 133 GLU A C 1
ATOM 1073 O O . GLU A 1 133 ? 0.965 4.866 17.482 1.00 93.69 133 GLU A O 1
ATOM 1078 N N . LEU A 1 134 ? -1.221 5.105 17.866 1.00 93.81 134 LEU A N 1
ATOM 1079 C CA . LEU A 1 134 ? -1.580 5.303 16.457 1.00 93.81 134 LEU A CA 1
ATOM 1080 C C . LEU A 1 134 ? -0.883 6.535 15.859 1.00 93.81 134 LEU A C 1
ATOM 1082 O O . LEU A 1 134 ? -0.354 6.475 14.747 1.00 93.81 134 LEU A O 1
ATOM 1086 N N . ASN A 1 135 ? -0.850 7.657 16.581 1.00 92.94 135 ASN A N 1
ATOM 1087 C CA . ASN A 1 135 ? -0.144 8.856 16.120 1.00 92.94 135 ASN A CA 1
ATOM 1088 C C . ASN A 1 135 ? 1.369 8.619 16.029 1.00 92.94 135 ASN A C 1
ATOM 1090 O O . ASN A 1 135 ? 2.003 9.033 15.054 1.00 92.94 135 ASN A O 1
ATOM 1094 N N . THR A 1 136 ? 1.931 7.899 17.000 1.00 92.00 136 THR A N 1
ATOM 1095 C CA . THR A 1 136 ? 3.341 7.490 16.999 1.00 92.00 136 THR A CA 1
ATOM 1096 C C . THR A 1 136 ? 3.650 6.589 15.803 1.00 92.00 136 THR A C 1
ATOM 1098 O O . THR A 1 136 ? 4.570 6.881 15.039 1.00 92.00 136 THR A O 1
ATOM 1101 N N . ALA A 1 137 ? 2.844 5.552 15.570 1.00 90.50 137 ALA A N 1
ATOM 1102 C CA . ALA A 1 137 ? 2.985 4.628 14.450 1.00 90.50 137 ALA A CA 1
ATOM 1103 C C . ALA A 1 137 ? 2.888 5.355 13.100 1.00 90.50 137 ALA A C 1
ATOM 1105 O O . ALA A 1 137 ? 3.719 5.132 12.222 1.00 90.50 137 ALA A O 1
ATOM 1106 N N . ARG A 1 138 ? 1.936 6.287 12.946 1.00 90.94 138 ARG A N 1
ATOM 1107 C CA . ARG A 1 138 ? 1.793 7.118 11.736 1.00 90.94 138 ARG A CA 1
ATOM 1108 C C . ARG A 1 138 ? 2.999 8.023 11.501 1.00 90.94 138 ARG A C 1
ATOM 1110 O O . ARG A 1 138 ? 3.436 8.158 10.360 1.00 90.94 138 ARG A O 1
ATOM 1117 N N . SER A 1 139 ? 3.527 8.642 12.557 1.00 91.12 139 SER A N 1
ATOM 1118 C CA . SER A 1 139 ? 4.713 9.502 12.476 1.00 91.12 139 SER A CA 1
ATOM 1119 C C . SER A 1 139 ? 5.956 8.703 12.086 1.00 91.12 139 SER A C 1
ATOM 1121 O O . SER A 1 139 ? 6.666 9.076 11.154 1.00 91.12 139 SER A O 1
ATOM 1123 N N . MET A 1 140 ? 6.167 7.552 12.729 1.00 88.00 140 MET A N 1
ATOM 1124 C CA . MET A 1 140 ? 7.266 6.640 12.411 1.00 88.00 140 MET A CA 1
ATOM 1125 C C . MET A 1 140 ? 7.178 6.132 10.972 1.00 88.00 140 MET A C 1
ATOM 1127 O O . MET A 1 140 ? 8.151 6.237 10.233 1.00 88.00 140 MET A O 1
ATOM 1131 N N . TYR A 1 141 ? 5.997 5.677 10.547 1.00 87.31 141 TYR A N 1
ATOM 1132 C CA . TYR A 1 141 ? 5.755 5.238 9.174 1.00 87.31 141 TYR A CA 1
ATOM 1133 C C . TYR A 1 141 ? 6.047 6.352 8.159 1.00 87.31 141 TYR A C 1
ATOM 1135 O O . TYR A 1 141 ? 6.753 6.142 7.175 1.00 87.31 141 TYR A O 1
ATOM 1143 N N . ARG A 1 142 ? 5.566 7.575 8.420 1.00 90.00 142 ARG A N 1
ATOM 1144 C CA . ARG A 1 142 ? 5.880 8.744 7.590 1.00 90.00 142 ARG A CA 1
ATOM 1145 C C . ARG A 1 142 ? 7.383 8.999 7.514 1.00 90.00 142 ARG A C 1
ATOM 1147 O O . ARG A 1 142 ? 7.889 9.207 6.415 1.00 90.00 142 ARG A O 1
ATOM 1154 N N . ASN A 1 143 ? 8.077 8.972 8.647 1.00 89.62 143 ASN A N 1
ATOM 1155 C CA . ASN A 1 143 ? 9.513 9.213 8.712 1.00 89.62 143 ASN A CA 1
ATOM 1156 C C . ASN A 1 143 ? 10.298 8.175 7.893 1.00 89.62 143 ASN A C 1
ATOM 1158 O O . ASN A 1 143 ? 11.158 8.559 7.103 1.00 89.62 143 ASN A O 1
ATOM 1162 N N . THR A 1 144 ? 9.965 6.881 7.988 1.00 85.12 144 THR A N 1
ATOM 1163 C CA . THR A 1 144 ? 10.636 5.860 7.167 1.00 85.12 144 THR A CA 1
ATOM 1164 C C . THR A 1 144 ? 10.416 6.094 5.674 1.00 85.12 144 THR A C 1
ATOM 1166 O O . THR A 1 144 ? 11.355 5.994 4.883 1.00 85.12 144 THR A O 1
ATOM 1169 N N . PHE A 1 145 ? 9.195 6.452 5.264 1.00 86.12 145 PHE A N 1
ATOM 1170 C CA . PHE A 1 145 ? 8.916 6.773 3.862 1.00 86.12 145 PHE A CA 1
ATOM 1171 C C . PHE A 1 145 ? 9.676 8.014 3.393 1.00 86.12 145 PHE A C 1
ATOM 1173 O O . PHE A 1 145 ? 10.221 8.012 2.293 1.00 86.12 145 PHE A O 1
ATOM 1180 N N . GLU A 1 146 ? 9.753 9.060 4.218 1.00 88.44 146 GLU A N 1
ATOM 1181 C CA . GLU A 1 146 ? 10.503 10.276 3.897 1.00 88.44 146 GLU A CA 1
ATOM 1182 C C . GLU A 1 146 ? 12.002 9.997 3.735 1.00 88.44 146 GLU A C 1
ATOM 1184 O O . GLU A 1 146 ? 12.578 10.397 2.721 1.00 88.44 146 GLU A O 1
ATOM 1189 N N . GLN A 1 147 ? 12.601 9.216 4.637 1.00 87.19 147 GLN A N 1
ATOM 1190 C CA . GLN A 1 147 ? 13.984 8.745 4.498 1.00 87.19 147 GLN A CA 1
ATOM 1191 C C . GLN A 1 147 ? 14.172 7.895 3.235 1.00 87.19 147 GLN A C 1
ATOM 1193 O O . GLN A 1 147 ? 15.140 8.076 2.496 1.00 87.19 147 GLN A O 1
ATOM 1198 N N . GLY A 1 148 ? 13.224 7.000 2.944 1.00 85.00 148 GLY A N 1
ATOM 1199 C CA . GLY A 1 148 ? 13.216 6.200 1.720 1.00 85.00 148 GLY A CA 1
ATOM 1200 C C . GLY A 1 148 ? 13.188 7.063 0.456 1.00 85.00 148 GLY A C 1
ATOM 1201 O O . GLY A 1 148 ? 13.917 6.786 -0.494 1.00 85.00 148 GLY A O 1
ATOM 1202 N N . PHE A 1 149 ? 12.411 8.149 0.443 1.00 87.00 149 PHE A N 1
ATOM 1203 C CA . PHE A 1 149 ? 12.370 9.089 -0.681 1.00 87.00 149 PHE A CA 1
ATOM 1204 C C . PHE A 1 149 ? 13.676 9.861 -0.850 1.00 87.00 149 PHE A C 1
ATOM 1206 O O . PHE A 1 149 ? 14.115 10.068 -1.980 1.00 87.00 149 PHE A O 1
ATOM 1213 N N . GLU A 1 150 ? 14.309 10.285 0.242 1.00 87.38 150 GLU A N 1
ATOM 1214 C CA . GLU A 1 150 ? 15.620 10.937 0.182 1.00 87.38 150 GLU A CA 1
ATOM 1215 C C . GLU A 1 150 ? 16.702 9.993 -0.340 1.00 87.38 150 GLU A C 1
ATOM 1217 O O . GLU A 1 150 ? 17.502 10.381 -1.192 1.00 87.38 150 GLU A O 1
ATOM 1222 N N . MET A 1 151 ? 16.700 8.739 0.118 1.00 85.75 151 MET A N 1
ATOM 1223 C CA . MET A 1 151 ? 17.603 7.713 -0.398 1.00 85.75 151 MET A CA 1
ATOM 1224 C C . MET A 1 151 ? 17.342 7.438 -1.878 1.00 85.75 151 MET A C 1
ATOM 1226 O O . MET A 1 151 ? 18.291 7.372 -2.655 1.00 85.75 151 MET A O 1
ATOM 1230 N N . LEU A 1 152 ? 16.075 7.336 -2.293 1.00 85.19 152 LEU A N 1
ATOM 1231 C CA . LEU A 1 152 ? 15.710 7.135 -3.695 1.00 85.19 152 LEU A CA 1
ATOM 1232 C C . LEU A 1 152 ? 16.211 8.277 -4.587 1.00 85.19 152 LEU A C 1
ATOM 1234 O O . LEU A 1 152 ? 16.723 8.006 -5.667 1.00 85.19 152 LEU A O 1
ATOM 1238 N N . LYS A 1 153 ? 16.122 9.533 -4.132 1.00 87.44 153 LYS A N 1
ATOM 1239 C CA . LYS A 1 153 ? 16.677 10.687 -4.859 1.00 87.44 153 LYS A CA 1
ATOM 1240 C C . LYS A 1 153 ? 18.191 10.585 -5.013 1.00 87.44 153 LYS A C 1
ATOM 1242 O O . LYS A 1 153 ? 18.683 10.656 -6.130 1.00 87.44 153 LYS A O 1
ATOM 1247 N N . LYS A 1 154 ? 18.917 10.327 -3.919 1.00 88.50 154 LYS A N 1
ATOM 1248 C CA . LYS A 1 154 ? 20.385 10.183 -3.944 1.00 88.50 154 LYS A CA 1
ATOM 1249 C C . LYS A 1 154 ? 20.838 9.057 -4.874 1.00 88.50 154 LYS A C 1
ATOM 1251 O O . LYS A 1 154 ? 21.783 9.232 -5.636 1.00 88.50 154 LYS A O 1
ATOM 1256 N N . TRP A 1 155 ? 20.159 7.909 -4.831 1.00 86.94 155 TRP A N 1
ATOM 1257 C CA . TRP A 1 155 ? 20.437 6.797 -5.744 1.00 86.94 155 TRP A CA 1
ATOM 1258 C C . TRP A 1 155 ? 20.027 7.106 -7.186 1.00 86.94 155 TRP A C 1
ATOM 1260 O O . TRP A 1 155 ? 20.711 6.663 -8.102 1.00 86.94 155 TRP A O 1
ATOM 1270 N N . GLY A 1 156 ? 18.963 7.887 -7.389 1.00 86.50 156 GLY A N 1
ATOM 1271 C CA . GLY A 1 156 ? 18.584 8.466 -8.679 1.00 86.50 156 GLY A CA 1
ATOM 1272 C C . GLY A 1 156 ? 19.695 9.300 -9.292 1.00 86.50 156 GLY A C 1
ATOM 1273 O O . GLY A 1 156 ? 20.128 9.011 -10.406 1.00 86.50 156 GLY A O 1
ATOM 1274 N N . ASP A 1 157 ? 20.209 10.262 -8.536 1.00 86.94 157 ASP A N 1
ATOM 1275 C CA . ASP A 1 157 ? 21.295 11.137 -8.976 1.00 86.94 157 ASP A CA 1
ATOM 1276 C C . ASP A 1 157 ? 22.581 10.337 -9.238 1.00 86.94 157 ASP A C 1
ATOM 1278 O O . ASP A 1 157 ? 23.235 10.511 -10.268 1.00 86.94 157 ASP A O 1
ATOM 1282 N N . ALA A 1 158 ? 22.912 9.389 -8.353 1.00 88.25 158 ALA A N 1
ATOM 1283 C CA . ALA A 1 158 ? 24.058 8.499 -8.530 1.00 88.25 158 ALA A CA 1
ATOM 1284 C C . ALA A 1 158 ? 23.920 7.613 -9.777 1.00 88.25 158 ALA A C 1
ATOM 1286 O O . ALA A 1 158 ? 24.890 7.419 -10.506 1.00 88.25 158 ALA A O 1
ATOM 1287 N N . TYR A 1 159 ? 22.725 7.090 -10.051 1.00 87.25 159 TYR A N 1
ATOM 1288 C CA . TYR A 1 159 ? 22.468 6.289 -11.242 1.00 87.25 159 TYR A CA 1
ATOM 1289 C C . TYR A 1 159 ? 22.599 7.108 -12.525 1.00 87.25 159 TYR A C 1
ATOM 1291 O O . TYR A 1 159 ? 23.224 6.640 -13.472 1.00 87.25 159 TYR A O 1
ATOM 1299 N N . ILE A 1 160 ? 22.077 8.337 -12.549 1.00 86.06 160 ILE A N 1
ATOM 1300 C CA . ILE A 1 160 ? 22.243 9.246 -13.691 1.00 86.06 160 ILE A CA 1
ATOM 1301 C C . ILE A 1 160 ? 23.734 9.527 -13.932 1.00 86.06 160 ILE A C 1
ATOM 1303 O O . ILE A 1 160 ? 24.194 9.456 -15.071 1.00 86.06 160 ILE A O 1
ATOM 1307 N N . ALA A 1 161 ? 24.510 9.771 -12.871 1.00 88.12 161 ALA A N 1
ATOM 1308 C CA . ALA A 1 161 ? 25.954 9.977 -12.975 1.00 88.12 161 ALA A CA 1
ATOM 1309 C C . ALA A 1 161 ? 26.699 8.729 -13.486 1.00 88.12 161 ALA A C 1
ATOM 1311 O O . ALA A 1 161 ? 27.578 8.839 -14.343 1.00 88.12 161 ALA A O 1
ATOM 1312 N N . LEU A 1 162 ? 26.332 7.536 -13.001 1.00 88.19 162 LEU A N 1
ATOM 1313 C CA . LEU A 1 162 ? 26.899 6.268 -13.467 1.00 88.19 162 LEU A CA 1
ATOM 1314 C C . LEU A 1 162 ? 26.561 6.003 -14.936 1.00 88.19 162 LEU A C 1
ATOM 1316 O O . LEU A 1 162 ? 27.455 5.638 -15.696 1.00 88.19 162 LEU A O 1
ATOM 1320 N N . LEU A 1 163 ? 25.312 6.235 -15.352 1.00 85.31 163 LEU A N 1
ATOM 1321 C CA . LEU A 1 163 ? 24.909 6.124 -16.753 1.00 85.31 163 LEU A CA 1
ATOM 1322 C C . LEU A 1 163 ? 25.721 7.070 -17.637 1.00 85.31 163 LEU A C 1
ATOM 1324 O O . LEU A 1 163 ? 26.270 6.628 -18.642 1.00 85.31 163 LEU A O 1
ATOM 1328 N N . PHE A 1 164 ? 25.864 8.335 -17.240 1.00 85.69 164 PHE A N 1
ATOM 1329 C CA . PHE A 1 164 ? 26.641 9.317 -17.996 1.00 85.69 164 PHE A CA 1
ATOM 1330 C C . PHE A 1 164 ? 28.121 8.923 -18.118 1.00 85.69 164 PHE A C 1
ATOM 1332 O O . PHE A 1 164 ? 28.683 8.950 -19.211 1.00 85.69 164 PHE A O 1
ATOM 1339 N N . SER A 1 165 ? 28.741 8.477 -17.022 1.00 89.06 165 SER A N 1
ATOM 1340 C CA . SER A 1 165 ? 30.119 7.966 -17.037 1.00 89.06 165 SER A CA 1
ATOM 1341 C C . SER A 1 165 ? 30.263 6.743 -17.951 1.00 89.06 165 SER A C 1
ATOM 1343 O O . SER A 1 165 ? 31.160 6.688 -18.793 1.00 89.06 165 SER A O 1
ATOM 1345 N N . SER A 1 166 ? 29.330 5.790 -17.849 1.00 85.69 166 SER A N 1
ATOM 1346 C CA . SER A 1 166 ? 29.320 4.578 -18.672 1.00 85.69 166 SER A CA 1
ATOM 1347 C C . SER A 1 166 ? 29.175 4.895 -20.166 1.00 85.69 166 SER A C 1
ATOM 1349 O O . SER A 1 166 ? 29.859 4.308 -21.004 1.00 85.69 166 SER A O 1
ATOM 1351 N N . MET A 1 167 ? 28.354 5.894 -20.490 1.00 83.19 167 MET A N 1
ATOM 1352 C CA . MET A 1 167 ? 28.142 6.384 -21.844 1.00 83.19 167 MET A CA 1
ATOM 1353 C C . MET A 1 167 ? 29.410 7.022 -22.417 1.00 83.19 167 MET A C 1
ATOM 1355 O O . MET A 1 167 ? 29.788 6.698 -23.539 1.00 83.19 167 MET A O 1
ATOM 1359 N N . LEU A 1 168 ? 30.104 7.879 -21.661 1.00 86.31 168 LEU A N 1
ATOM 1360 C CA . LEU A 1 168 ? 31.364 8.483 -22.113 1.00 86.31 168 LEU A CA 1
ATOM 1361 C C . LEU A 1 168 ? 32.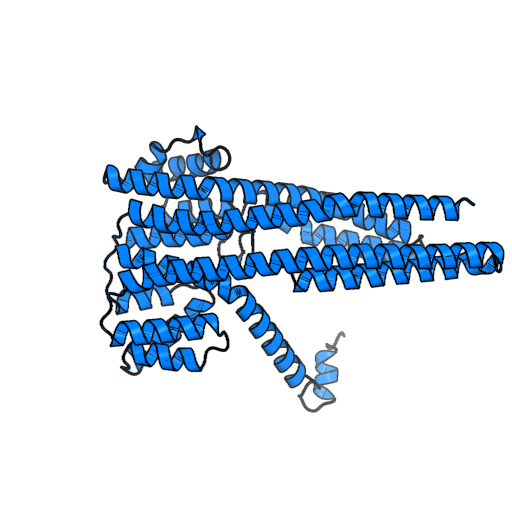436 7.428 -22.401 1.00 86.31 168 LEU A C 1
ATOM 1363 O O . LEU A 1 168 ? 33.104 7.495 -23.430 1.00 86.31 168 LEU A O 1
ATOM 1367 N N . VAL A 1 169 ? 32.576 6.432 -21.524 1.00 88.12 169 VAL A N 1
ATOM 1368 C CA . VAL A 1 169 ? 33.522 5.325 -21.728 1.00 88.12 169 VAL A CA 1
ATOM 1369 C C . VAL A 1 169 ? 33.169 4.533 -22.986 1.00 88.12 169 VAL A C 1
ATOM 1371 O O . VAL A 1 169 ? 34.052 4.258 -23.797 1.00 88.12 169 VAL A O 1
ATOM 1374 N N . ALA A 1 170 ? 31.890 4.212 -23.188 1.00 83.38 170 ALA A N 1
ATOM 1375 C CA . ALA A 1 170 ? 31.431 3.519 -24.387 1.00 83.38 170 ALA A CA 1
ATOM 1376 C C . ALA A 1 170 ? 31.716 4.326 -25.667 1.00 83.38 170 ALA A C 1
ATOM 1378 O O . ALA A 1 170 ? 32.214 3.765 -26.640 1.00 83.38 170 ALA A O 1
ATOM 1379 N N . ILE A 1 171 ? 31.493 5.645 -25.654 1.00 82.62 171 ILE A N 1
ATOM 1380 C CA . ILE A 1 171 ? 31.821 6.536 -26.779 1.00 82.62 171 ILE A CA 1
ATOM 1381 C C . ILE A 1 171 ? 33.325 6.505 -27.086 1.00 82.62 171 ILE A C 1
ATOM 1383 O O . ILE A 1 171 ? 33.711 6.375 -28.245 1.00 82.62 171 ILE A O 1
ATOM 1387 N N . ILE A 1 172 ? 34.182 6.584 -26.064 1.00 85.19 172 ILE A N 1
ATOM 1388 C CA . ILE A 1 172 ? 35.642 6.547 -26.246 1.00 85.19 172 ILE A CA 1
ATOM 1389 C C . ILE A 1 172 ? 36.083 5.209 -26.849 1.00 85.19 172 ILE A C 1
ATOM 1391 O O . ILE A 1 172 ? 36.898 5.195 -27.771 1.00 85.19 172 ILE A O 1
ATOM 1395 N N . ILE A 1 173 ? 35.538 4.091 -26.358 1.00 83.62 173 ILE A N 1
ATOM 1396 C CA . ILE A 1 173 ? 35.826 2.753 -26.895 1.00 83.62 173 ILE A CA 1
ATOM 1397 C C . ILE A 1 173 ? 35.396 2.668 -28.363 1.00 83.62 173 ILE A C 1
ATOM 1399 O O . ILE A 1 173 ? 36.176 2.203 -29.193 1.00 83.62 173 ILE A O 1
ATOM 1403 N N . MET A 1 174 ? 34.200 3.162 -28.692 1.00 79.19 174 MET A N 1
ATOM 1404 C CA . MET A 1 174 ? 33.676 3.170 -30.059 1.00 79.19 174 MET A CA 1
ATOM 1405 C C . MET A 1 174 ? 34.554 3.988 -31.010 1.00 79.19 174 MET A C 1
ATOM 1407 O O . MET A 1 174 ? 34.988 3.462 -32.031 1.00 79.19 174 MET A O 1
ATOM 1411 N N . ILE A 1 175 ? 34.887 5.234 -30.656 1.00 81.62 175 ILE A N 1
ATOM 1412 C CA . ILE A 1 175 ? 35.740 6.101 -31.486 1.00 81.62 175 ILE A CA 1
ATOM 1413 C C . ILE A 1 175 ? 37.143 5.501 -31.643 1.00 81.62 175 ILE A C 1
ATOM 1415 O O . ILE A 1 175 ? 37.698 5.493 -32.739 1.00 81.62 175 ILE A O 1
ATOM 1419 N N . SER A 1 176 ? 37.721 4.975 -30.560 1.00 82.94 176 SER A N 1
ATOM 1420 C CA . SER A 1 176 ? 39.053 4.367 -30.591 1.00 82.94 176 SER A CA 1
ATOM 1421 C C . SER A 1 176 ? 39.107 3.179 -31.554 1.00 82.94 176 SER A C 1
ATOM 1423 O O . SER A 1 176 ? 40.000 3.099 -32.397 1.00 82.94 176 SER A O 1
ATOM 1425 N N . VAL A 1 177 ? 38.123 2.281 -31.492 1.00 81.88 177 VAL A N 1
ATOM 1426 C CA . VAL A 1 177 ? 38.071 1.119 -32.388 1.00 81.88 177 VAL A CA 1
ATOM 1427 C C . VAL A 1 177 ? 37.766 1.535 -33.827 1.00 81.88 177 VAL A C 1
ATOM 1429 O O . VAL A 1 177 ? 38.402 1.009 -34.738 1.00 81.88 177 VAL A O 1
ATOM 1432 N N . ALA A 1 178 ? 36.891 2.522 -34.041 1.00 76.31 178 ALA A N 1
ATOM 1433 C CA . ALA A 1 178 ? 36.603 3.055 -35.372 1.00 76.31 178 ALA A CA 1
ATOM 1434 C C . ALA A 1 178 ? 37.858 3.628 -36.064 1.00 76.31 178 ALA A C 1
ATOM 1436 O O . ALA A 1 178 ? 38.062 3.392 -37.252 1.00 76.31 178 ALA A O 1
ATOM 1437 N N . ILE A 1 179 ? 38.730 4.327 -35.323 1.00 79.12 179 ILE A N 1
ATOM 1438 C CA . ILE A 1 179 ? 39.959 4.926 -35.872 1.00 79.12 179 ILE A CA 1
ATOM 1439 C C . ILE A 1 179 ? 41.091 3.896 -36.014 1.00 79.12 179 ILE A C 1
ATOM 1441 O O . ILE A 1 179 ? 41.765 3.861 -37.043 1.00 79.12 179 ILE A O 1
ATOM 1445 N N . TYR A 1 180 ? 41.347 3.089 -34.978 1.00 77.69 180 TYR A N 1
ATOM 1446 C CA . TYR A 1 180 ? 42.575 2.287 -34.883 1.00 77.69 180 TYR A CA 1
ATOM 1447 C C . TYR A 1 180 ? 42.418 0.823 -35.315 1.00 77.69 180 TYR A C 1
ATOM 1449 O O . TYR A 1 180 ? 43.415 0.201 -35.684 1.00 77.69 180 TYR A O 1
ATOM 1457 N N . ALA A 1 181 ? 41.212 0.247 -35.264 1.00 73.50 181 ALA A N 1
ATOM 1458 C CA . ALA A 1 181 ? 40.987 -1.167 -35.574 1.00 73.50 181 ALA A CA 1
ATOM 1459 C C . ALA A 1 181 ? 39.565 -1.433 -36.121 1.00 73.50 181 ALA A C 1
ATOM 1461 O O . ALA A 1 181 ? 38.739 -2.026 -35.421 1.00 73.50 181 ALA A O 1
ATOM 1462 N N . PRO A 1 182 ? 39.275 -1.079 -37.391 1.00 68.88 182 PRO A N 1
ATOM 1463 C CA . PRO A 1 182 ? 37.927 -1.175 -37.969 1.00 68.88 182 PRO A CA 1
ATOM 1464 C C . PRO A 1 182 ? 37.347 -2.598 -37.991 1.00 68.88 182 PRO A C 1
ATOM 1466 O O . PRO A 1 182 ? 36.136 -2.786 -37.995 1.00 68.88 182 PRO A O 1
ATOM 1469 N N . SER A 1 183 ? 38.199 -3.626 -37.964 1.00 69.88 183 SER A N 1
ATOM 1470 C CA . SER A 1 183 ? 37.779 -5.030 -37.881 1.00 69.88 183 SER A CA 1
ATOM 1471 C C . SER A 1 183 ? 37.220 -5.437 -36.508 1.00 69.88 183 SER A C 1
ATOM 1473 O O . SER A 1 183 ? 36.682 -6.532 -36.377 1.00 69.88 183 SER A O 1
ATOM 1475 N N . GLY A 1 184 ? 37.348 -4.586 -35.483 1.00 74.38 184 GLY A N 1
ATOM 1476 C CA . GLY A 1 184 ? 36.911 -4.848 -34.109 1.00 74.38 184 GLY A CA 1
ATOM 1477 C C . GLY A 1 184 ? 35.589 -4.189 -33.703 1.00 74.38 184 GLY A C 1
ATOM 1478 O O . GLY A 1 184 ? 35.220 -4.284 -32.530 1.00 74.38 184 GLY A O 1
ATOM 1479 N N . ILE A 1 185 ? 34.885 -3.517 -34.623 1.00 74.25 185 ILE A N 1
ATOM 1480 C CA . ILE A 1 185 ? 33.683 -2.715 -34.319 1.00 74.25 185 ILE A CA 1
ATOM 1481 C C . ILE A 1 185 ? 32.599 -3.551 -33.617 1.00 74.25 185 ILE A C 1
ATOM 1483 O O . ILE A 1 185 ? 32.052 -3.115 -32.604 1.00 74.25 185 ILE A O 1
ATOM 1487 N N . ASP A 1 186 ? 32.364 -4.789 -34.060 1.00 74.25 186 ASP A N 1
ATOM 1488 C CA . ASP A 1 186 ? 31.379 -5.687 -33.436 1.00 74.25 186 ASP A CA 1
ATOM 1489 C C . ASP A 1 186 ? 31.731 -6.028 -31.977 1.00 74.25 186 ASP A C 1
ATOM 1491 O O . ASP A 1 186 ? 30.865 -6.088 -31.100 1.00 74.25 186 ASP A O 1
ATOM 1495 N N . SER A 1 187 ? 33.023 -6.209 -31.680 1.00 78.56 187 SER A N 1
ATOM 1496 C CA . SER A 1 187 ? 33.501 -6.473 -30.318 1.00 78.56 187 SER A CA 1
ATOM 1497 C C . SER A 1 187 ? 33.372 -5.238 -29.422 1.00 78.56 187 SER A C 1
ATOM 1499 O O . SER A 1 187 ? 33.040 -5.359 -28.239 1.00 78.56 187 SER A O 1
ATOM 1501 N N . ALA A 1 188 ? 33.612 -4.047 -29.972 1.00 78.44 188 ALA A N 1
ATOM 1502 C CA . ALA A 1 188 ? 33.471 -2.776 -29.266 1.00 78.44 188 ALA A CA 1
ATOM 1503 C C . ALA A 1 188 ? 32.004 -2.470 -28.925 1.00 78.44 188 ALA A C 1
ATOM 1505 O O . ALA A 1 188 ? 31.698 -2.091 -27.789 1.00 78.44 188 ALA A O 1
ATOM 1506 N N . LEU A 1 189 ? 31.093 -2.721 -29.871 1.00 75.81 189 LEU A N 1
ATOM 1507 C CA . LEU A 1 189 ? 29.647 -2.599 -29.682 1.00 75.81 189 LEU A CA 1
ATOM 1508 C C . LEU 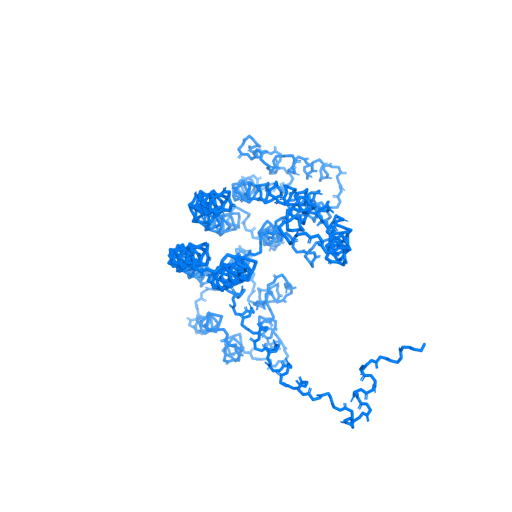A 1 189 ? 29.145 -3.547 -28.590 1.00 75.81 189 LEU A C 1
ATOM 1510 O O . LEU A 1 189 ? 28.501 -3.103 -27.640 1.00 75.81 189 LEU A O 1
ATOM 1514 N N . ASN A 1 190 ? 29.505 -4.831 -28.658 1.00 78.12 190 ASN A N 1
ATOM 1515 C CA . ASN A 1 190 ? 29.104 -5.812 -27.646 1.00 78.12 190 ASN A CA 1
ATOM 1516 C C . ASN A 1 190 ? 29.633 -5.464 -26.246 1.00 78.12 190 ASN A C 1
ATOM 1518 O O . ASN A 1 190 ? 28.906 -5.596 -25.258 1.00 78.12 190 ASN A O 1
ATOM 1522 N N . THR A 1 191 ? 30.868 -4.966 -26.151 1.00 82.00 191 THR A N 1
ATOM 1523 C CA . THR A 1 191 ? 31.456 -4.518 -24.876 1.00 82.00 191 THR A CA 1
ATOM 1524 C C . THR A 1 191 ? 30.711 -3.305 -24.314 1.00 82.00 191 THR A C 1
ATOM 1526 O O . THR A 1 191 ? 30.417 -3.247 -23.119 1.00 82.00 191 THR A O 1
ATOM 1529 N N . SER A 1 192 ? 30.340 -2.363 -25.183 1.00 78.75 192 SER A N 1
ATOM 1530 C CA . SER A 1 192 ? 29.569 -1.171 -24.818 1.00 78.75 192 SER A CA 1
ATOM 1531 C C . SER A 1 192 ? 28.160 -1.531 -24.338 1.00 78.75 192 SER A C 1
ATOM 1533 O O . SER A 1 192 ? 27.717 -1.041 -23.299 1.00 78.75 192 SER A O 1
ATOM 1535 N N . TYR A 1 193 ? 27.477 -2.457 -25.022 1.00 77.56 193 TYR A N 1
ATOM 1536 C CA . TYR A 1 193 ? 26.178 -2.972 -24.584 1.00 77.56 193 TYR A CA 1
ATOM 1537 C C . TYR A 1 193 ? 26.258 -3.678 -23.231 1.00 77.56 193 TYR A C 1
ATOM 1539 O O . TYR A 1 193 ? 25.411 -3.437 -22.370 1.00 77.56 193 TYR A O 1
ATOM 1547 N N . ALA A 1 194 ? 27.285 -4.502 -23.008 1.00 82.31 194 ALA A N 1
ATOM 1548 C CA . ALA A 1 194 ? 27.488 -5.177 -21.731 1.00 82.31 194 ALA A CA 1
ATOM 1549 C C . ALA A 1 194 ? 27.703 -4.180 -20.579 1.00 82.31 194 ALA A C 1
ATOM 1551 O O . ALA A 1 194 ? 27.122 -4.346 -19.506 1.00 82.31 194 ALA A O 1
ATOM 1552 N N . LEU A 1 195 ? 28.483 -3.119 -20.807 1.00 84.00 195 LEU A N 1
ATOM 1553 C CA . LEU A 1 195 ? 28.766 -2.077 -19.818 1.00 84.00 195 LEU A CA 1
ATOM 1554 C C . LEU A 1 195 ? 27.514 -1.261 -19.453 1.00 84.00 195 LEU A C 1
ATOM 1556 O O . LEU A 1 195 ? 27.255 -1.012 -18.271 1.00 84.00 195 LEU A O 1
ATOM 1560 N N . VAL A 1 196 ? 26.700 -0.890 -20.446 1.00 81.19 196 VAL A N 1
ATOM 1561 C CA . VAL A 1 196 ? 25.432 -0.178 -20.220 1.00 81.19 196 VAL A CA 1
ATOM 1562 C C . VAL A 1 196 ? 24.424 -1.081 -19.505 1.00 81.19 196 VAL A C 1
ATOM 1564 O O . VAL A 1 196 ? 23.799 -0.644 -18.540 1.00 81.19 196 VAL A O 1
ATOM 1567 N N . LEU A 1 197 ? 24.304 -2.354 -19.903 1.00 82.19 197 LEU A N 1
ATOM 1568 C CA . LEU A 1 197 ? 23.423 -3.323 -19.241 1.00 82.19 197 LEU A CA 1
ATOM 1569 C C . LEU A 1 197 ? 23.824 -3.582 -17.786 1.00 82.19 197 LEU A C 1
ATOM 1571 O O . LEU A 1 197 ? 22.953 -3.623 -16.919 1.00 82.19 197 LEU A O 1
ATOM 1575 N N . LEU A 1 198 ? 25.122 -3.718 -17.498 1.00 86.12 198 LEU A N 1
ATOM 1576 C CA . LEU A 1 198 ? 25.617 -3.872 -16.128 1.00 86.12 198 LEU A CA 1
ATOM 1577 C C . LEU A 1 198 ? 25.287 -2.649 -15.276 1.00 86.12 198 LEU A C 1
ATOM 1579 O O . LEU A 1 198 ? 24.793 -2.790 -14.158 1.00 86.12 198 LEU A O 1
ATOM 1583 N N . THR A 1 199 ? 25.518 -1.454 -15.819 1.00 85.31 199 THR A N 1
ATOM 1584 C CA . THR A 1 199 ? 25.234 -0.191 -15.130 1.00 85.31 199 THR A CA 1
ATOM 1585 C C . THR A 1 199 ? 23.735 -0.024 -14.873 1.00 85.31 199 THR A C 1
ATOM 1587 O O . THR A 1 199 ? 23.329 0.328 -13.764 1.00 85.31 199 THR A O 1
ATOM 1590 N N . ALA A 1 200 ? 22.899 -0.346 -15.865 1.00 82.81 200 ALA A N 1
ATOM 1591 C CA . ALA A 1 200 ? 21.445 -0.352 -15.749 1.00 82.81 200 ALA A CA 1
ATOM 1592 C C . ALA A 1 200 ? 20.959 -1.356 -14.695 1.00 82.81 200 ALA A C 1
ATOM 1594 O O . ALA A 1 200 ? 20.195 -0.989 -13.803 1.00 82.81 200 ALA A O 1
ATOM 1595 N N . GLY A 1 201 ? 21.445 -2.598 -14.746 1.00 84.38 201 GLY A N 1
ATOM 1596 C CA . GLY A 1 201 ? 21.091 -3.642 -13.786 1.00 84.38 201 GLY A CA 1
ATOM 1597 C C . GLY A 1 201 ? 21.505 -3.290 -12.357 1.00 84.38 201 GLY A C 1
ATOM 1598 O O . GLY A 1 201 ? 20.708 -3.424 -11.428 1.00 84.38 201 GLY A O 1
ATOM 1599 N N . PHE A 1 202 ? 22.723 -2.774 -12.180 1.00 84.19 202 PHE A N 1
ATOM 1600 C CA . PHE A 1 202 ? 23.225 -2.320 -10.886 1.00 84.19 202 PHE A CA 1
ATOM 1601 C C . PHE A 1 202 ? 22.397 -1.153 -10.329 1.00 84.19 202 PHE A C 1
ATOM 1603 O O . PHE A 1 202 ? 21.977 -1.192 -9.172 1.00 84.19 202 PHE A O 1
ATOM 1610 N N . GLY A 1 203 ? 22.094 -0.152 -11.161 1.00 80.88 203 GLY A N 1
ATOM 1611 C CA . GLY A 1 203 ? 21.274 0.997 -10.780 1.00 80.88 203 GLY A CA 1
ATOM 1612 C C . GLY A 1 203 ? 19.860 0.617 -10.349 1.00 80.88 203 GLY A C 1
ATOM 1613 O O . GLY A 1 203 ? 19.419 0.995 -9.261 1.00 80.88 203 GLY A O 1
ATOM 1614 N N . VAL A 1 204 ? 19.175 -0.201 -11.154 1.00 80.38 204 VAL A N 1
ATOM 1615 C CA . VAL A 1 204 ? 17.828 -0.701 -10.834 1.00 80.38 204 VAL A CA 1
ATOM 1616 C C . VAL A 1 204 ? 17.843 -1.529 -9.547 1.00 80.38 204 VAL A C 1
ATOM 1618 O O . VAL A 1 204 ? 16.969 -1.355 -8.696 1.00 80.38 204 VAL A O 1
ATOM 1621 N N . GLY A 1 205 ? 18.851 -2.387 -9.356 1.00 79.81 205 GLY A N 1
ATOM 1622 C CA . GLY A 1 205 ? 18.992 -3.197 -8.144 1.00 79.81 205 GLY A CA 1
ATOM 1623 C C . GLY A 1 205 ? 19.151 -2.358 -6.871 1.00 79.81 205 GLY A C 1
ATOM 1624 O O . GLY A 1 205 ? 18.502 -2.632 -5.857 1.00 79.81 205 GLY A O 1
ATOM 1625 N N . LEU A 1 206 ? 19.967 -1.301 -6.922 1.00 78.31 206 LEU A N 1
ATOM 1626 C CA . LEU A 1 206 ? 20.155 -0.378 -5.799 1.00 78.31 206 LEU A CA 1
ATOM 1627 C C . LEU A 1 206 ? 18.882 0.412 -5.478 1.00 78.31 206 LEU A C 1
ATOM 1629 O O . LEU A 1 206 ? 18.499 0.517 -4.309 1.00 78.31 206 LEU A O 1
ATOM 1633 N N . MET A 1 207 ? 18.189 0.909 -6.505 1.00 77.38 207 MET A N 1
ATOM 1634 C CA . MET A 1 207 ? 16.917 1.617 -6.343 1.00 77.38 207 MET A CA 1
ATOM 1635 C C . MET A 1 207 ? 15.840 0.721 -5.739 1.00 77.38 207 MET A C 1
ATOM 1637 O O . MET A 1 207 ? 15.170 1.127 -4.792 1.00 77.38 207 MET A O 1
ATOM 1641 N N . TYR A 1 208 ? 15.707 -0.518 -6.221 1.00 78.44 208 TYR A N 1
ATOM 1642 C CA . TYR A 1 208 ? 14.731 -1.473 -5.695 1.00 78.44 208 TYR A CA 1
ATOM 1643 C C . TYR A 1 208 ? 14.909 -1.713 -4.189 1.00 78.44 208 TYR A C 1
ATOM 1645 O O . TYR A 1 208 ? 13.936 -1.784 -3.436 1.00 78.44 208 TYR A O 1
ATOM 1653 N N . LYS A 1 209 ? 16.160 -1.773 -3.716 1.00 74.19 209 LYS A N 1
ATOM 1654 C CA . LYS A 1 209 ? 16.454 -1.917 -2.286 1.00 74.19 209 LYS A CA 1
ATOM 1655 C C . LYS A 1 209 ? 16.022 -0.687 -1.477 1.00 74.19 209 LYS A C 1
ATOM 1657 O O . LYS A 1 209 ? 15.514 -0.854 -0.366 1.00 74.19 209 LYS A O 1
ATOM 1662 N N . ALA A 1 210 ? 16.197 0.512 -2.035 1.00 71.12 210 ALA A N 1
ATOM 1663 C CA . ALA A 1 210 ? 15.896 1.786 -1.382 1.00 71.12 210 ALA A CA 1
ATOM 1664 C C . ALA A 1 210 ? 14.393 2.118 -1.316 1.00 71.12 210 ALA A C 1
ATOM 1666 O O . ALA A 1 210 ? 13.966 2.806 -0.391 1.00 71.12 210 ALA A O 1
ATOM 1667 N N . VAL A 1 211 ? 13.577 1.627 -2.258 1.00 69.56 211 VAL A N 1
ATOM 1668 C CA . VAL A 1 211 ? 12.133 1.914 -2.283 1.00 69.56 211 VAL A CA 1
ATOM 1669 C C . VAL A 1 211 ? 11.419 1.185 -1.132 1.00 69.56 211 VAL A C 1
ATOM 1671 O O . VAL A 1 211 ? 11.530 -0.043 -1.033 1.00 69.56 211 VAL A O 1
ATOM 1674 N N . PRO A 1 212 ? 10.672 1.883 -0.253 1.00 66.69 212 PRO A N 1
ATOM 1675 C CA . PRO A 1 212 ? 9.854 1.234 0.771 1.00 66.69 212 PRO A CA 1
ATOM 1676 C C . PRO A 1 212 ? 8.768 0.365 0.117 1.00 66.69 212 PRO A C 1
ATOM 1678 O O . PRO A 1 212 ? 8.162 0.757 -0.882 1.00 66.69 212 PRO A O 1
ATOM 1681 N N . VAL A 1 213 ? 8.553 -0.840 0.658 1.00 67.69 213 VAL A N 1
ATOM 1682 C CA . VAL A 1 213 ? 7.582 -1.796 0.104 1.00 67.69 213 VAL A CA 1
ATOM 1683 C C . VAL A 1 213 ? 6.185 -1.323 0.478 1.00 67.69 213 VAL A C 1
ATOM 1685 O O . VAL A 1 213 ? 5.882 -1.132 1.650 1.00 67.69 213 VAL A O 1
ATOM 1688 N N . ASP A 1 214 ? 5.345 -1.138 -0.532 1.00 72.31 214 ASP A N 1
ATOM 1689 C CA . ASP A 1 214 ? 3.953 -0.743 -0.373 1.00 72.31 214 ASP A CA 1
ATOM 1690 C C . ASP A 1 214 ? 3.132 -1.378 -1.496 1.00 72.31 214 ASP A C 1
ATOM 1692 O O . ASP A 1 214 ? 3.281 -1.036 -2.672 1.00 72.31 214 ASP A O 1
ATOM 1696 N N . GLU A 1 215 ? 2.298 -2.345 -1.128 1.00 72.50 215 GLU A N 1
ATOM 1697 C CA . GLU A 1 215 ? 1.459 -3.081 -2.066 1.00 72.50 215 GLU A CA 1
ATOM 1698 C C . GLU A 1 215 ? 0.226 -2.235 -2.413 1.00 72.50 215 GLU A C 1
ATOM 1700 O O . GLU A 1 215 ? -0.689 -2.058 -1.604 1.00 72.50 215 GLU A O 1
ATOM 1705 N N . LYS A 1 216 ? 0.221 -1.676 -3.629 1.00 77.31 216 LYS A N 1
ATOM 1706 C CA . LYS A 1 216 ? -0.880 -0.849 -4.150 1.00 77.31 216 LYS A CA 1
ATOM 1707 C C . LYS A 1 216 ? -2.110 -1.688 -4.509 1.00 77.31 216 LYS A C 1
ATOM 1709 O O . LYS A 1 216 ? -3.219 -1.368 -4.086 1.00 77.31 216 LYS A O 1
ATOM 1714 N N . THR A 1 217 ? -1.912 -2.744 -5.291 1.00 77.88 217 THR A N 1
ATOM 1715 C CA . THR A 1 217 ? -2.988 -3.557 -5.871 1.00 77.88 217 THR A CA 1
ATOM 1716 C C . THR A 1 217 ? -3.489 -4.618 -4.903 1.00 77.88 217 THR A C 1
ATOM 1718 O O . THR A 1 217 ? -2.730 -5.110 -4.075 1.00 77.88 217 THR A O 1
ATOM 1721 N N . LEU A 1 218 ? -4.771 -4.969 -5.021 1.00 75.50 218 LEU A N 1
ATOM 1722 C CA . LEU A 1 218 ? -5.412 -5.973 -4.178 1.00 75.50 218 LEU A CA 1
ATOM 1723 C C . LEU A 1 218 ? -4.730 -7.339 -4.317 1.00 75.50 218 LEU A C 1
ATOM 1725 O O . LEU A 1 218 ? -4.665 -7.896 -5.421 1.00 75.50 218 LEU A O 1
ATOM 1729 N N . ASP A 1 219 ? -4.255 -7.886 -3.197 1.00 70.38 219 ASP A N 1
ATOM 1730 C CA . ASP A 1 219 ? -3.724 -9.246 -3.179 1.00 70.38 219 ASP A CA 1
ATOM 1731 C C . ASP A 1 219 ? -4.864 -10.267 -3.309 1.00 70.38 219 ASP A C 1
ATOM 1733 O O . ASP A 1 219 ? -5.925 -10.154 -2.692 1.00 70.38 219 ASP A O 1
ATOM 1737 N N . ARG A 1 220 ? -4.624 -11.309 -4.108 1.00 63.88 220 ARG A N 1
ATOM 1738 C CA . ARG A 1 220 ? -5.573 -12.402 -4.347 1.00 63.88 220 ARG A CA 1
ATOM 1739 C C . ARG A 1 220 ? -5.884 -13.180 -3.069 1.00 63.88 220 ARG A C 1
ATOM 1741 O O . ARG A 1 220 ? -6.939 -13.797 -2.983 1.00 63.88 220 ARG A O 1
ATOM 1748 N N . SER A 1 221 ? -4.972 -13.176 -2.098 1.00 60.59 221 SER A N 1
ATOM 1749 C CA . SER A 1 221 ? -5.194 -13.824 -0.803 1.00 60.59 221 SER A CA 1
ATOM 1750 C C . SER A 1 221 ? -6.307 -13.159 0.017 1.00 60.59 221 SER A C 1
ATOM 1752 O O . SER A 1 221 ? -6.919 -13.823 0.849 1.00 60.59 221 SER A O 1
ATOM 1754 N N . MET A 1 222 ? -6.595 -11.876 -0.233 1.00 63.09 222 MET A N 1
ATOM 1755 C CA . MET A 1 222 ? -7.561 -11.098 0.542 1.00 63.09 222 MET A CA 1
ATOM 1756 C C . MET A 1 222 ? -8.980 -11.138 -0.023 1.00 63.09 222 MET A C 1
ATOM 1758 O O . MET A 1 222 ? -9.928 -10.898 0.721 1.00 63.09 222 MET A O 1
ATOM 1762 N N . ASN A 1 223 ? -9.145 -11.371 -1.328 1.00 73.06 223 ASN A N 1
ATOM 1763 C CA . ASN A 1 223 ? -10.453 -11.301 -1.973 1.00 73.06 223 ASN A CA 1
ATOM 1764 C C . ASN A 1 223 ? -10.505 -12.163 -3.242 1.00 73.06 223 ASN A C 1
ATOM 1766 O O . ASN A 1 223 ? -9.553 -12.199 -4.029 1.00 73.06 223 ASN A O 1
ATOM 1770 N N . CYS A 1 224 ? -11.638 -12.832 -3.465 1.00 70.19 224 CYS A N 1
ATOM 1771 C CA . CYS A 1 224 ? -11.882 -13.579 -4.696 1.00 70.19 224 CYS A CA 1
ATOM 1772 C C . CYS A 1 224 ? -12.209 -12.666 -5.896 1.00 70.19 224 CYS A C 1
ATOM 1774 O O . CYS A 1 224 ? -11.938 -13.024 -7.048 1.00 70.19 224 CYS A O 1
ATOM 1776 N N . TRP A 1 225 ? -12.745 -11.473 -5.634 1.00 77.31 225 TRP A N 1
ATOM 1777 C CA . TRP A 1 225 ? -13.088 -10.457 -6.621 1.00 77.31 225 TRP A CA 1
ATOM 1778 C C . TRP A 1 225 ? -11.911 -9.539 -6.936 1.00 77.31 225 TRP A C 1
ATOM 1780 O O . TRP A 1 225 ? -10.992 -9.350 -6.143 1.00 77.31 225 TRP A O 1
ATOM 1790 N N . CYS A 1 226 ? -11.949 -8.930 -8.117 1.00 79.81 226 CYS A N 1
ATOM 1791 C CA . CYS A 1 226 ? -10.904 -8.022 -8.554 1.00 79.81 226 CYS A CA 1
ATOM 1792 C C . CYS A 1 226 ? -11.377 -7.015 -9.597 1.00 79.81 226 CYS A C 1
ATOM 1794 O O . CYS A 1 226 ? -12.363 -7.260 -10.298 1.00 79.81 226 CYS A O 1
ATOM 1796 N N . SER A 1 227 ? -10.614 -5.926 -9.735 1.00 82.19 227 SER A N 1
ATOM 1797 C CA . SER A 1 227 ? -10.879 -4.907 -10.745 1.00 82.19 227 SER A CA 1
ATOM 1798 C C . SER A 1 227 ? -10.779 -5.517 -12.141 1.00 82.19 227 SER A C 1
ATOM 1800 O O . SER A 1 227 ? -10.002 -6.450 -12.387 1.00 82.19 227 SER A O 1
ATOM 1802 N N . ARG A 1 228 ? -11.565 -4.981 -13.075 1.00 82.44 228 ARG A N 1
ATOM 1803 C CA . ARG A 1 228 ? -11.638 -5.465 -14.461 1.00 82.44 228 ARG A CA 1
ATOM 1804 C C . ARG A 1 228 ? -10.265 -5.467 -15.136 1.00 82.44 228 ARG A C 1
ATOM 1806 O O . ARG A 1 228 ? -9.926 -6.405 -15.856 1.00 82.44 228 ARG A O 1
ATOM 1813 N N . GLU A 1 229 ? -9.477 -4.439 -14.872 1.00 82.00 229 GLU A N 1
ATOM 1814 C CA . GLU A 1 229 ? -8.134 -4.220 -15.394 1.00 82.00 229 GLU A CA 1
ATOM 1815 C C . GLU A 1 229 ? -7.163 -5.272 -14.843 1.00 82.00 229 GLU A C 1
ATOM 1817 O O . GLU A 1 229 ? -6.484 -5.952 -15.610 1.00 82.00 229 GLU A O 1
ATOM 1822 N N . GLN A 1 230 ? -7.180 -5.524 -13.532 1.00 82.75 230 GLN A N 1
ATOM 1823 C CA . GLN A 1 230 ? -6.365 -6.569 -12.900 1.00 82.75 230 GLN A CA 1
ATOM 1824 C C . GLN A 1 230 ? -6.747 -7.977 -13.369 1.00 82.75 230 GLN A C 1
ATOM 1826 O O . GLN A 1 230 ? -5.883 -8.838 -13.550 1.00 82.75 230 GLN A O 1
ATOM 1831 N N . ALA A 1 231 ? -8.042 -8.233 -13.585 1.00 84.62 231 ALA A N 1
ATOM 1832 C CA . ALA A 1 231 ? -8.511 -9.483 -14.175 1.00 84.62 231 ALA A CA 1
ATOM 1833 C C . ALA A 1 231 ? -7.966 -9.667 -15.600 1.00 84.62 231 ALA A C 1
ATOM 1835 O O . ALA A 1 231 ? -7.536 -10.765 -15.957 1.00 84.62 231 ALA A O 1
ATOM 1836 N N . MET A 1 232 ? -7.948 -8.594 -16.396 1.00 84.75 232 MET A N 1
ATOM 1837 C CA . MET A 1 232 ? -7.402 -8.599 -17.751 1.00 84.75 232 MET A CA 1
ATOM 1838 C C . MET A 1 232 ? -5.885 -8.826 -17.749 1.00 84.75 232 MET A C 1
ATOM 1840 O O . MET A 1 232 ? -5.415 -9.704 -18.471 1.00 84.75 232 MET A O 1
ATOM 1844 N N . ILE A 1 233 ? -5.135 -8.128 -16.889 1.00 85.81 233 ILE A N 1
ATOM 1845 C CA . ILE A 1 233 ? -3.683 -8.313 -16.732 1.00 85.81 233 ILE A CA 1
ATOM 1846 C C . ILE A 1 233 ? -3.368 -9.766 -16.380 1.00 85.81 233 ILE A C 1
ATOM 1848 O O . ILE A 1 233 ? -2.545 -10.388 -17.044 1.00 85.81 233 ILE A O 1
ATOM 1852 N N . ARG A 1 234 ? -4.067 -10.353 -15.400 1.00 84.56 234 ARG A N 1
ATOM 1853 C CA . ARG A 1 234 ? -3.843 -11.753 -15.002 1.00 84.56 234 ARG A CA 1
ATOM 1854 C C . ARG A 1 234 ? -4.111 -12.748 -16.126 1.00 84.56 234 ARG A C 1
ATOM 1856 O O . ARG A 1 234 ? -3.377 -13.722 -16.257 1.00 84.56 234 ARG A O 1
ATOM 1863 N N . ARG A 1 235 ? -5.149 -12.517 -16.936 1.00 85.88 235 ARG A N 1
ATOM 1864 C CA . ARG A 1 235 ? -5.457 -13.379 -18.089 1.00 85.88 235 ARG A CA 1
ATOM 1865 C C . ARG A 1 235 ? -4.414 -13.253 -19.197 1.00 85.88 235 ARG A C 1
ATOM 1867 O O . ARG A 1 235 ? -4.118 -14.245 -19.851 1.00 85.88 235 ARG A O 1
ATOM 1874 N N . LEU A 1 236 ? -3.865 -12.056 -19.403 1.00 86.00 236 LEU A N 1
ATOM 1875 C CA . LEU A 1 236 ? -2.891 -11.780 -20.461 1.00 86.00 236 LEU A CA 1
ATOM 1876 C C . LEU A 1 236 ? -1.444 -12.094 -20.061 1.00 86.00 236 LEU A C 1
ATOM 1878 O O . LEU A 1 236 ? -0.638 -12.399 -20.933 1.00 86.00 236 LEU A O 1
ATOM 1882 N N . GLN A 1 237 ? -1.106 -12.073 -18.771 1.00 87.62 237 GLN A N 1
ATOM 1883 C CA . GLN A 1 237 ? 0.268 -12.242 -18.294 1.00 87.62 237 GLN A CA 1
ATOM 1884 C C . GLN A 1 237 ? 0.885 -13.573 -18.743 1.00 87.62 237 GLN A C 1
ATOM 1886 O O . GLN A 1 237 ? 1.974 -13.575 -19.308 1.00 87.62 237 GLN A O 1
ATOM 1891 N N . THR A 1 238 ? 0.205 -14.701 -18.527 1.00 86.88 238 THR A N 1
ATOM 1892 C CA . THR A 1 238 ? 0.724 -16.027 -18.902 1.00 86.88 238 THR A CA 1
ATOM 1893 C C . THR A 1 238 ? 0.922 -16.198 -20.415 1.00 86.88 238 THR A C 1
ATOM 1895 O O . THR A 1 238 ? 2.029 -16.573 -20.805 1.00 86.88 238 THR A O 1
ATOM 1898 N N . PRO A 1 239 ? -0.074 -15.923 -21.286 1.00 87.38 239 PRO A N 1
ATOM 1899 C CA . PRO A 1 239 ? 0.114 -16.088 -22.724 1.00 87.38 239 PRO A CA 1
ATOM 1900 C C . PRO A 1 239 ? 1.136 -15.104 -23.294 1.00 87.38 239 PRO A C 1
ATOM 1902 O O . PRO A 1 239 ? 1.966 -15.520 -24.093 1.00 87.38 239 PRO A O 1
ATOM 1905 N N . VAL A 1 240 ? 1.144 -13.837 -22.866 1.00 87.81 240 VAL A N 1
ATOM 1906 C CA . VAL A 1 240 ? 2.125 -12.858 -23.365 1.00 87.81 240 VAL A CA 1
ATOM 1907 C C . VAL A 1 240 ? 3.538 -13.239 -22.939 1.00 87.81 240 VAL A C 1
ATOM 1909 O O . VAL A 1 240 ? 4.433 -13.214 -23.772 1.00 87.81 240 VAL A O 1
ATOM 1912 N N . LEU A 1 241 ? 3.754 -13.674 -21.692 1.00 87.69 241 LEU A N 1
ATOM 1913 C CA . LEU A 1 241 ? 5.072 -14.152 -21.259 1.00 87.69 241 LEU A CA 1
ATOM 1914 C C . LEU A 1 241 ? 5.546 -15.355 -22.079 1.00 87.69 241 LEU A C 1
ATOM 1916 O O . LEU A 1 241 ? 6.699 -15.385 -22.503 1.00 87.69 241 LEU A O 1
ATOM 1920 N N . ALA A 1 242 ? 4.663 -16.325 -22.327 1.00 88.12 242 ALA A N 1
ATOM 1921 C CA . ALA A 1 242 ? 4.994 -17.504 -23.121 1.00 88.12 242 ALA A CA 1
ATOM 1922 C C . ALA A 1 242 ? 5.317 -17.139 -24.579 1.00 88.12 242 ALA A C 1
ATOM 1924 O O . ALA A 1 242 ? 6.342 -17.570 -25.104 1.00 88.12 242 ALA A O 1
ATOM 1925 N N . ILE A 1 243 ? 4.487 -16.305 -25.213 1.00 89.00 243 ILE A N 1
ATOM 1926 C CA . ILE A 1 243 ? 4.691 -15.846 -26.593 1.00 89.00 243 ILE A CA 1
ATOM 1927 C C . ILE A 1 243 ? 5.995 -15.059 -26.702 1.00 89.00 243 ILE A C 1
ATOM 1929 O O . ILE A 1 243 ? 6.794 -15.341 -27.590 1.00 89.00 243 ILE A O 1
ATOM 1933 N N . THR A 1 244 ? 6.250 -14.123 -25.786 1.00 88.19 244 THR A N 1
ATOM 1934 C CA . THR A 1 244 ? 7.475 -13.319 -25.807 1.00 88.19 244 THR A CA 1
ATOM 1935 C C . THR A 1 244 ? 8.717 -14.172 -25.574 1.00 88.19 244 THR A C 1
ATOM 1937 O O . THR A 1 244 ? 9.714 -13.974 -26.261 1.00 88.19 244 THR A O 1
ATOM 1940 N N . ALA A 1 245 ? 8.669 -15.153 -24.667 1.00 87.75 245 ALA A N 1
ATOM 1941 C CA . ALA A 1 245 ? 9.792 -16.060 -24.434 1.00 87.75 245 ALA A CA 1
ATOM 1942 C C . ALA A 1 245 ? 10.099 -16.930 -25.665 1.00 87.75 245 ALA A C 1
ATOM 1944 O O . ALA A 1 245 ? 11.258 -17.056 -26.054 1.00 87.75 245 ALA A O 1
ATOM 1945 N N . VAL A 1 246 ? 9.068 -17.492 -26.306 1.00 89.94 246 VAL A N 1
ATOM 1946 C CA . VAL A 1 246 ? 9.223 -18.301 -27.526 1.00 89.94 246 VAL A CA 1
ATOM 1947 C C . VAL A 1 246 ? 9.711 -17.442 -28.692 1.00 89.94 246 VAL A C 1
ATOM 1949 O O . VAL A 1 246 ? 10.647 -17.835 -29.381 1.00 89.94 246 VAL A O 1
ATOM 1952 N N . ALA A 1 247 ? 9.132 -16.256 -28.892 1.00 86.88 247 ALA A N 1
ATOM 1953 C CA . ALA A 1 247 ? 9.550 -15.327 -29.938 1.00 86.88 247 ALA A CA 1
ATOM 1954 C C . ALA A 1 247 ? 11.005 -14.879 -29.744 1.00 86.88 247 ALA A C 1
ATOM 1956 O O . ALA A 1 247 ? 11.788 -14.928 -30.688 1.00 86.88 247 ALA A O 1
ATOM 1957 N N . ALA A 1 248 ? 11.397 -14.515 -28.519 1.00 86.12 248 ALA A N 1
ATOM 1958 C CA . ALA A 1 248 ? 12.774 -14.149 -28.205 1.00 86.12 248 ALA A CA 1
ATOM 1959 C C . ALA A 1 248 ? 13.745 -15.312 -28.464 1.00 86.12 248 ALA A C 1
ATOM 1961 O O . ALA A 1 248 ? 14.783 -15.110 -29.090 1.00 86.12 248 ALA A O 1
ATOM 1962 N N . LEU A 1 249 ? 13.398 -16.534 -28.045 1.00 87.56 249 LEU A N 1
ATOM 1963 C CA . LEU A 1 249 ? 14.231 -17.716 -28.267 1.00 87.56 249 LEU A CA 1
ATOM 1964 C C . LEU A 1 249 ? 14.408 -18.023 -29.762 1.00 87.56 249 LEU A C 1
ATOM 1966 O O . LEU A 1 249 ? 15.525 -18.280 -30.203 1.00 87.56 249 LEU A O 1
ATOM 1970 N N . LEU A 1 250 ? 13.328 -17.973 -30.548 1.00 87.44 250 LEU A N 1
ATOM 1971 C CA . LEU A 1 250 ? 13.379 -18.211 -31.994 1.00 87.44 250 LEU A CA 1
ATOM 1972 C C . LEU A 1 250 ? 14.234 -17.163 -32.711 1.00 87.44 250 LEU A C 1
ATOM 1974 O O . LEU A 1 250 ? 15.064 -17.523 -33.540 1.00 87.44 250 LEU A O 1
ATOM 1978 N N . LEU A 1 251 ? 14.082 -15.883 -32.363 1.00 86.19 251 LEU A N 1
ATOM 1979 C CA . LEU A 1 251 ? 14.872 -14.806 -32.965 1.00 86.19 251 LEU A CA 1
ATOM 1980 C C . LEU A 1 251 ? 16.366 -14.929 -32.633 1.00 86.19 251 LEU A C 1
ATOM 1982 O O . LEU A 1 251 ? 17.202 -14.703 -33.508 1.00 86.19 251 LEU A O 1
ATOM 1986 N N . LEU A 1 252 ? 16.701 -15.346 -31.407 1.00 84.25 252 LEU A N 1
ATOM 1987 C CA . LEU A 1 252 ? 18.084 -15.626 -31.012 1.00 84.25 252 LEU A CA 1
ATOM 1988 C C . LEU A 1 252 ? 18.669 -16.818 -31.784 1.00 84.25 252 LEU A C 1
ATOM 1990 O O . LEU A 1 252 ? 19.800 -16.741 -32.255 1.00 84.25 252 LEU A O 1
ATOM 1994 N N . LEU A 1 253 ? 17.901 -17.899 -31.966 1.00 86.31 253 LEU A N 1
ATOM 1995 C CA . LEU A 1 253 ? 18.332 -19.071 -32.741 1.00 86.31 253 LEU A CA 1
ATOM 1996 C C . LEU A 1 253 ? 18.510 -18.764 -34.235 1.00 86.31 253 LEU A C 1
ATOM 1998 O O . LEU A 1 253 ? 19.368 -19.355 -34.883 1.00 86.31 253 LEU A O 1
ATOM 2002 N N . MET A 1 254 ? 17.722 -17.833 -34.775 1.00 86.06 254 MET A N 1
ATOM 2003 C CA . MET A 1 254 ? 17.827 -17.368 -36.162 1.00 86.06 254 MET A CA 1
ATOM 2004 C C . MET A 1 254 ? 18.984 -16.381 -36.390 1.00 86.06 254 MET A C 1
ATOM 2006 O O . MET A 1 254 ? 19.178 -15.936 -37.519 1.00 86.06 254 MET A O 1
ATOM 2010 N N . GLY A 1 255 ? 19.750 -16.029 -35.350 1.00 80.81 255 GLY A N 1
ATOM 2011 C CA . GLY A 1 255 ? 20.878 -15.101 -35.458 1.00 80.81 255 GLY A CA 1
ATOM 2012 C C . GLY A 1 255 ? 20.463 -13.657 -35.758 1.00 80.81 255 GLY A C 1
ATOM 2013 O O . GLY A 1 255 ? 21.250 -12.895 -36.316 1.00 80.81 255 GLY A O 1
ATOM 2014 N N . VAL A 1 256 ? 19.225 -13.274 -35.424 1.00 82.62 256 VAL A N 1
ATOM 2015 C CA . VAL A 1 256 ? 18.735 -11.901 -35.611 1.00 82.62 256 VAL A CA 1
ATOM 2016 C C . VAL A 1 256 ? 19.490 -10.956 -34.676 1.00 82.62 256 VAL A C 1
ATOM 2018 O O . VAL A 1 256 ? 19.788 -11.303 -33.534 1.00 82.62 256 VAL A O 1
ATOM 2021 N N . ASN A 1 257 ? 19.777 -9.739 -35.151 1.00 79.31 257 ASN A N 1
ATOM 2022 C CA . ASN A 1 257 ? 20.454 -8.712 -34.363 1.00 79.31 257 ASN A CA 1
ATOM 2023 C C . ASN A 1 257 ? 19.754 -8.493 -33.007 1.00 79.31 257 ASN A C 1
ATOM 2025 O O . ASN A 1 257 ? 18.546 -8.239 -32.945 1.00 79.31 257 ASN A O 1
ATOM 2029 N N . THR A 1 258 ? 20.535 -8.536 -31.927 1.00 73.81 258 THR A N 1
ATOM 2030 C CA . THR A 1 258 ? 20.077 -8.425 -30.536 1.00 73.81 258 THR A CA 1
ATOM 2031 C C . THR A 1 258 ? 19.215 -7.180 -30.279 1.00 73.81 258 THR A C 1
ATOM 2033 O O . THR A 1 258 ? 18.258 -7.240 -29.508 1.00 73.81 258 THR A O 1
ATOM 2036 N N . GLY A 1 259 ? 19.487 -6.061 -30.959 1.00 72.81 259 GLY A N 1
ATOM 2037 C CA . GLY A 1 259 ? 18.699 -4.832 -30.847 1.00 72.81 259 GLY A CA 1
ATOM 2038 C C . GLY A 1 259 ? 17.251 -4.992 -31.321 1.00 72.81 259 GLY A C 1
ATOM 2039 O O . GLY A 1 259 ? 16.327 -4.528 -30.650 1.00 72.81 259 GLY A O 1
ATOM 2040 N N . MET A 1 260 ? 17.021 -5.717 -32.423 1.00 79.19 260 MET A N 1
ATOM 2041 C CA . MET A 1 260 ? 15.658 -6.004 -32.894 1.00 79.19 260 MET A CA 1
ATOM 2042 C C . MET A 1 260 ? 14.910 -6.931 -31.937 1.00 79.19 260 MET A C 1
ATOM 2044 O O . MET A 1 260 ? 13.709 -6.756 -31.728 1.00 79.19 260 MET A O 1
ATOM 2048 N N . VAL A 1 261 ? 15.615 -7.886 -31.320 1.00 83.31 261 VAL A N 1
ATOM 2049 C CA . VAL A 1 261 ? 15.026 -8.790 -30.323 1.00 83.31 261 VAL A CA 1
ATOM 2050 C C . VAL A 1 261 ? 14.488 -7.992 -29.134 1.00 83.31 261 VAL A C 1
ATOM 2052 O O . VAL A 1 261 ? 13.336 -8.181 -28.743 1.00 83.31 261 VAL A O 1
ATOM 2055 N N . PHE A 1 262 ? 15.265 -7.045 -28.600 1.00 80.94 262 PHE A N 1
ATOM 2056 C CA . PHE A 1 262 ? 14.819 -6.199 -27.488 1.00 80.94 262 PHE A CA 1
ATOM 2057 C C . PHE A 1 262 ? 13.643 -5.283 -27.851 1.00 80.94 262 PHE A C 1
ATOM 2059 O O . PHE A 1 262 ? 12.719 -5.141 -27.047 1.00 80.94 262 PHE A O 1
ATOM 2066 N N . LEU A 1 263 ? 13.629 -4.706 -29.057 1.00 83.69 263 LEU A N 1
ATOM 2067 C CA . LEU A 1 263 ? 12.494 -3.903 -29.530 1.00 83.69 263 LEU A CA 1
ATOM 2068 C C . LEU A 1 263 ? 11.207 -4.727 -29.622 1.00 83.69 263 LEU A C 1
ATOM 2070 O O . LEU A 1 263 ? 10.149 -4.277 -29.178 1.00 83.69 263 LEU A O 1
ATOM 2074 N N . LEU A 1 264 ? 11.293 -5.946 -30.156 1.00 85.88 264 LEU A N 1
ATOM 2075 C CA . LEU A 1 264 ? 10.135 -6.820 -30.333 1.00 85.88 264 LEU A CA 1
ATOM 2076 C C . LEU A 1 264 ? 9.600 -7.321 -28.984 1.00 85.88 264 LEU A C 1
ATOM 2078 O O . LEU A 1 264 ? 8.387 -7.346 -28.780 1.00 85.88 264 LEU A O 1
ATOM 2082 N N . ILE A 1 265 ? 10.489 -7.615 -28.029 1.00 86.69 265 ILE A N 1
ATOM 2083 C CA . ILE A 1 265 ? 10.116 -7.876 -26.630 1.00 86.69 265 ILE A CA 1
ATOM 2084 C C . ILE A 1 265 ? 9.334 -6.684 -26.063 1.00 86.69 265 ILE A C 1
ATOM 2086 O O . ILE A 1 265 ? 8.233 -6.868 -25.544 1.00 86.69 265 ILE A O 1
ATOM 2090 N N . GLY A 1 266 ? 9.859 -5.462 -26.198 1.00 85.50 266 GLY A N 1
ATOM 2091 C CA . GLY A 1 266 ? 9.184 -4.248 -25.728 1.00 85.50 266 GLY A CA 1
ATOM 2092 C C . GLY A 1 266 ? 7.790 -4.070 -26.338 1.00 85.50 266 GLY A C 1
ATOM 2093 O O . GLY A 1 266 ? 6.829 -3.802 -25.616 1.00 85.50 266 GLY A O 1
ATOM 2094 N N . LEU A 1 267 ? 7.657 -4.298 -27.647 1.00 89.00 267 LEU A N 1
ATOM 2095 C CA . LEU A 1 267 ? 6.383 -4.211 -28.361 1.00 89.00 267 LEU A CA 1
ATOM 2096 C C . LEU A 1 267 ? 5.366 -5.256 -27.877 1.00 89.00 267 LEU A C 1
ATOM 2098 O O . LEU A 1 267 ? 4.200 -4.924 -27.674 1.00 89.00 267 LEU A O 1
ATOM 2102 N N . LEU A 1 268 ? 5.795 -6.501 -27.650 1.00 88.38 268 LEU A N 1
ATOM 2103 C CA . LEU A 1 268 ? 4.920 -7.570 -27.157 1.00 88.38 268 LEU A CA 1
ATOM 2104 C C . LEU A 1 268 ? 4.435 -7.321 -25.722 1.00 88.38 268 LEU A C 1
ATOM 2106 O O . LEU A 1 268 ? 3.305 -7.675 -25.384 1.00 88.38 268 LEU A O 1
ATOM 2110 N N . PHE A 1 269 ? 5.256 -6.688 -24.879 1.00 88.00 269 PHE A N 1
ATOM 2111 C CA . PHE A 1 269 ? 4.861 -6.307 -23.520 1.00 88.00 269 PHE A CA 1
ATOM 2112 C C . PHE A 1 269 ? 4.025 -5.022 -23.453 1.00 88.00 269 PHE A C 1
ATOM 2114 O O . PHE A 1 269 ? 3.329 -4.810 -22.454 1.00 88.00 269 PHE A O 1
ATOM 2121 N N . ALA A 1 270 ? 4.044 -4.182 -24.494 1.00 87.81 270 ALA A N 1
ATOM 2122 C CA . ALA A 1 270 ? 3.378 -2.880 -24.493 1.00 87.81 270 ALA A CA 1
ATOM 2123 C C . ALA A 1 270 ? 1.880 -2.932 -24.118 1.00 87.81 270 ALA A C 1
ATOM 2125 O O . ALA A 1 270 ? 1.473 -2.132 -23.273 1.00 87.81 270 ALA A O 1
ATOM 2126 N N . PRO A 1 271 ? 1.050 -3.874 -24.621 1.00 86.94 271 PRO A N 1
ATOM 2127 C CA . PRO A 1 271 ? -0.366 -3.934 -24.252 1.00 86.94 271 PRO A CA 1
ATOM 2128 C C . PRO A 1 271 ? -0.586 -4.160 -22.751 1.00 86.94 271 PRO A C 1
ATOM 2130 O O . PRO A 1 271 ? -1.439 -3.511 -22.149 1.00 86.94 271 PRO A O 1
ATOM 2133 N N . ILE A 1 272 ? 0.208 -5.038 -22.124 1.00 88.88 272 ILE A N 1
ATOM 2134 C CA . ILE A 1 272 ? 0.138 -5.276 -20.674 1.00 88.88 272 ILE A CA 1
ATOM 2135 C C . ILE A 1 272 ? 0.592 -4.032 -19.913 1.00 88.88 272 ILE A C 1
ATOM 2137 O O . ILE A 1 272 ? -0.061 -3.644 -18.946 1.00 88.88 272 ILE A O 1
ATOM 2141 N N . GLY A 1 273 ? 1.676 -3.395 -20.363 1.00 87.44 273 GLY A N 1
ATOM 2142 C CA . GLY A 1 273 ? 2.190 -2.168 -19.758 1.00 87.44 273 GLY A CA 1
ATOM 2143 C C . GLY A 1 273 ? 1.164 -1.034 -19.762 1.00 87.44 273 GLY A C 1
ATOM 2144 O O . GLY A 1 273 ? 0.972 -0.383 -18.737 1.00 87.44 273 GLY A O 1
ATOM 2145 N N . ILE A 1 274 ? 0.447 -0.841 -20.874 1.00 89.38 274 ILE A N 1
ATOM 2146 C CA . ILE A 1 274 ? -0.599 0.186 -20.996 1.00 89.38 274 ILE A CA 1
ATOM 2147 C C . ILE A 1 274 ? -1.759 -0.103 -20.037 1.00 89.38 274 ILE A C 1
ATOM 2149 O O . ILE A 1 274 ? -2.178 0.789 -19.301 1.00 89.38 274 ILE A O 1
ATOM 2153 N N . ILE A 1 275 ? -2.256 -1.345 -19.994 1.00 89.69 275 ILE A N 1
ATOM 2154 C CA . ILE A 1 275 ? -3.354 -1.716 -19.085 1.00 89.69 275 ILE A CA 1
ATOM 2155 C C . ILE A 1 275 ? -2.922 -1.542 -17.624 1.00 89.69 275 ILE A C 1
ATOM 2157 O O . ILE A 1 275 ? -3.690 -1.021 -16.821 1.00 89.69 275 ILE A O 1
ATOM 2161 N N . ALA A 1 276 ? -1.688 -1.921 -17.279 1.00 87.75 276 ALA A N 1
ATOM 2162 C CA . ALA A 1 276 ? -1.139 -1.739 -15.937 1.00 87.75 276 ALA A CA 1
ATOM 2163 C C . ALA A 1 276 ? -0.972 -0.258 -15.561 1.00 87.75 276 ALA A C 1
ATOM 2165 O O . ALA A 1 276 ? -1.220 0.115 -14.416 1.00 87.75 276 ALA A O 1
ATOM 2166 N N . TYR A 1 277 ? -0.591 0.598 -16.514 1.00 88.62 277 TYR A N 1
ATOM 2167 C CA . TYR A 1 277 ? -0.506 2.040 -16.293 1.00 88.62 277 TYR A CA 1
ATOM 2168 C C . TYR A 1 277 ? -1.884 2.647 -15.996 1.00 88.62 277 TYR A C 1
ATOM 2170 O O . TYR A 1 277 ? -2.028 3.415 -15.042 1.00 88.62 277 TYR A O 1
ATOM 2178 N N . VAL A 1 278 ? -2.903 2.248 -16.765 1.00 90.12 278 VAL A N 1
ATOM 2179 C CA . VAL A 1 278 ? -4.298 2.663 -16.548 1.00 90.12 278 VAL A CA 1
ATOM 2180 C C . VAL A 1 278 ? -4.830 2.142 -15.209 1.00 90.12 278 VAL A C 1
ATOM 2182 O O . VAL A 1 278 ? -5.414 2.917 -14.455 1.00 90.12 278 VAL A O 1
ATOM 2185 N N . ASP A 1 279 ? -4.586 0.870 -14.870 1.00 89.31 279 ASP A N 1
ATOM 2186 C CA . ASP A 1 279 ? -4.972 0.293 -13.572 1.00 89.31 279 ASP A CA 1
ATOM 2187 C C . ASP A 1 279 ? -4.334 1.061 -12.411 1.00 89.31 279 ASP A C 1
ATOM 2189 O O . ASP A 1 279 ? -5.035 1.485 -11.497 1.00 89.31 279 ASP A O 1
ATOM 2193 N N . ASN A 1 280 ? -3.023 1.324 -12.473 1.00 89.19 280 ASN A N 1
ATOM 2194 C CA . ASN A 1 280 ? -2.329 2.085 -11.434 1.00 89.19 280 ASN A CA 1
ATOM 2195 C C . ASN A 1 280 ? -2.901 3.503 -11.289 1.00 89.19 280 ASN A C 1
ATOM 2197 O O . ASN A 1 280 ? -3.061 3.967 -10.163 1.00 89.19 280 ASN A O 1
ATOM 2201 N N . HIS A 1 281 ? -3.230 4.184 -12.391 1.00 89.88 281 HIS A N 1
ATOM 2202 C CA . HIS A 1 281 ? -3.868 5.499 -12.323 1.00 89.88 281 HIS A CA 1
ATOM 2203 C C . HIS A 1 281 ? -5.238 5.422 -11.636 1.00 89.88 281 HIS A C 1
ATOM 2205 O O . HIS A 1 281 ? -5.484 6.147 -10.675 1.00 89.88 281 HIS A O 1
ATOM 2211 N N . ASN A 1 282 ? -6.094 4.491 -12.061 1.00 89.44 282 ASN A N 1
ATOM 2212 C CA . ASN A 1 282 ? -7.428 4.310 -11.488 1.00 89.44 282 ASN A CA 1
ATOM 2213 C C . ASN A 1 282 ? -7.372 3.940 -9.999 1.00 89.44 282 ASN A C 1
ATOM 2215 O O . ASN A 1 282 ? -8.137 4.480 -9.204 1.00 89.44 282 ASN A O 1
ATOM 2219 N N . VAL A 1 283 ? -6.452 3.054 -9.606 1.00 90.12 283 VAL A N 1
ATOM 2220 C CA . VAL A 1 283 ? -6.223 2.667 -8.207 1.00 90.12 283 VAL A CA 1
ATOM 2221 C C . VAL A 1 283 ? -5.826 3.873 -7.357 1.00 90.12 283 VAL A C 1
ATOM 2223 O O . VAL A 1 283 ? -6.393 4.066 -6.284 1.00 90.12 283 VAL A O 1
ATOM 2226 N N . VAL A 1 284 ? -4.904 4.710 -7.842 1.00 90.88 284 VAL A N 1
ATOM 2227 C CA . VAL A 1 284 ? -4.483 5.924 -7.124 1.00 90.88 284 VAL A CA 1
ATOM 2228 C C . VAL A 1 284 ? -5.653 6.891 -6.949 1.00 90.88 284 VAL A C 1
ATOM 2230 O O . VAL A 1 284 ? -5.873 7.368 -5.842 1.00 90.88 284 VAL A O 1
ATOM 2233 N N . MET A 1 285 ? -6.445 7.131 -7.996 1.00 90.94 285 MET A N 1
ATOM 2234 C CA . MET A 1 285 ? -7.595 8.039 -7.910 1.00 90.94 285 MET A CA 1
ATOM 2235 C C . MET A 1 285 ? -8.680 7.515 -6.949 1.00 90.94 285 MET A C 1
ATOM 2237 O O . MET A 1 285 ? -9.227 8.274 -6.153 1.00 90.94 285 MET A O 1
ATOM 2241 N N . ARG A 1 286 ? -8.946 6.199 -6.941 1.00 91.62 286 ARG A N 1
ATOM 2242 C CA . ARG A 1 286 ? -9.875 5.567 -5.980 1.00 91.62 286 ARG A CA 1
ATOM 2243 C C . ARG A 1 286 ? -9.389 5.699 -4.534 1.00 91.62 286 ARG A C 1
ATOM 2245 O O . ARG A 1 286 ? -10.192 5.967 -3.643 1.00 91.62 286 ARG A O 1
ATOM 2252 N N . ASP A 1 287 ? -8.090 5.516 -4.304 1.00 92.44 287 ASP A N 1
ATOM 2253 C CA . ASP A 1 287 ? -7.468 5.704 -2.991 1.00 92.44 287 ASP A CA 1
ATOM 2254 C C . ASP A 1 287 ? -7.555 7.168 -2.516 1.00 92.44 287 ASP A C 1
ATOM 2256 O O . ASP A 1 287 ? -7.704 7.406 -1.319 1.00 92.44 287 ASP A O 1
ATOM 2260 N N . GLU A 1 288 ? -7.478 8.149 -3.421 1.00 92.62 288 GLU A N 1
ATOM 2261 C CA . GLU A 1 288 ? -7.594 9.579 -3.094 1.00 92.62 288 GLU A CA 1
ATOM 2262 C C . GLU A 1 288 ? -9.010 9.988 -2.666 1.00 92.62 288 GLU A C 1
ATOM 2264 O O . GLU A 1 288 ? -9.156 10.752 -1.707 1.00 92.62 288 GLU A O 1
ATOM 2269 N 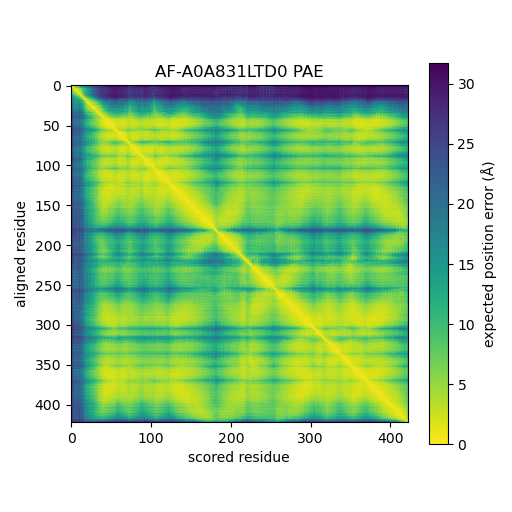N . ASP A 1 289 ? -10.041 9.428 -3.301 1.00 93.00 289 ASP A N 1
ATOM 2270 C CA . ASP A 1 289 ? -11.445 9.729 -2.989 1.00 93.00 289 ASP A CA 1
ATOM 2271 C C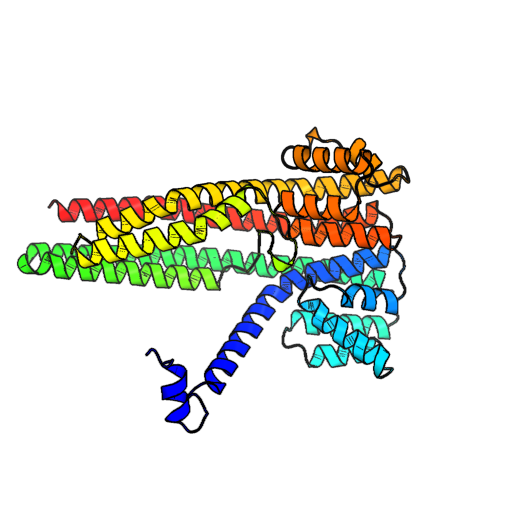 . ASP A 1 289 ? -11.917 9.045 -1.682 1.00 93.00 289 ASP A C 1
ATOM 2273 O O . ASP A 1 289 ? -12.767 9.563 -0.947 1.00 93.00 289 ASP A O 1
ATOM 2277 N N . PHE A 1 290 ? -11.358 7.878 -1.338 1.00 93.44 290 PHE A N 1
ATOM 2278 C CA . PHE A 1 290 ? -11.871 7.040 -0.246 1.00 93.44 290 PHE A CA 1
ATOM 2279 C C . PHE A 1 290 ? -11.845 7.677 1.161 1.00 93.44 290 PHE A C 1
ATOM 2281 O O . PHE A 1 290 ? -12.818 7.513 1.903 1.00 93.44 290 PHE A O 1
ATOM 2288 N N . PRO A 1 291 ? -10.799 8.416 1.588 1.00 94.44 291 PRO A N 1
ATOM 2289 C CA . PRO A 1 291 ? -10.791 9.082 2.888 1.00 94.44 291 PRO A CA 1
ATOM 2290 C C . PRO A 1 291 ? -11.951 10.058 3.095 1.00 94.44 291 PRO A C 1
ATOM 2292 O O . PRO A 1 291 ? -12.441 10.189 4.219 1.00 94.44 291 PRO A O 1
ATOM 2295 N N . ALA A 1 292 ? -12.375 10.758 2.038 1.00 92.50 292 ALA A N 1
ATOM 2296 C CA . ALA A 1 292 ? -13.525 11.653 2.089 1.00 92.50 292 ALA A CA 1
ATOM 2297 C C . ALA A 1 292 ? -14.826 10.848 2.183 1.00 92.50 292 ALA A C 1
ATOM 2299 O O . ALA A 1 292 ? -15.657 11.135 3.046 1.00 92.50 292 ALA A O 1
ATOM 2300 N N . PHE A 1 293 ? -14.943 9.787 1.379 1.00 92.94 293 PHE A N 1
ATOM 2301 C CA . PHE A 1 293 ? -16.071 8.858 1.417 1.00 92.94 293 PHE A CA 1
ATOM 2302 C C . PHE A 1 293 ? -16.298 8.276 2.821 1.00 92.94 293 PHE A C 1
ATOM 2304 O O . PHE A 1 293 ? -17.376 8.444 3.385 1.00 92.94 293 PHE A O 1
ATOM 2311 N N . ILE A 1 294 ? -15.285 7.649 3.427 1.00 93.12 294 ILE A N 1
ATOM 2312 C CA . ILE A 1 294 ? -15.455 6.934 4.702 1.00 93.12 294 ILE A CA 1
ATOM 2313 C C . ILE A 1 294 ? -15.754 7.874 5.877 1.00 93.12 294 ILE A C 1
ATOM 2315 O O . ILE A 1 294 ? -16.527 7.533 6.772 1.00 93.12 294 ILE A O 1
ATOM 2319 N N . ARG A 1 295 ? -15.189 9.090 5.861 1.00 93.38 295 ARG A N 1
ATOM 2320 C CA . ARG A 1 295 ? -15.528 10.137 6.835 1.00 93.38 295 ARG A CA 1
ATOM 2321 C C . ARG A 1 295 ? -16.959 10.621 6.645 1.00 93.38 295 ARG A C 1
ATOM 2323 O O . ARG A 1 295 ? -17.672 10.741 7.632 1.00 93.38 295 ARG A O 1
ATOM 2330 N N . GLY A 1 296 ? -17.368 10.871 5.400 1.00 92.12 296 GLY A N 1
ATOM 2331 C CA . GLY A 1 296 ? -18.723 11.303 5.068 1.00 92.12 296 GLY A CA 1
ATOM 2332 C C . GLY A 1 296 ? -19.770 10.284 5.511 1.00 92.12 296 GLY A C 1
ATOM 2333 O O . GLY A 1 296 ? -20.691 10.645 6.238 1.00 92.12 296 GLY A O 1
ATOM 2334 N N . VAL A 1 297 ? -19.576 9.006 5.164 1.00 91.88 297 VAL A N 1
ATOM 2335 C CA . VAL A 1 297 ? -20.447 7.907 5.612 1.00 91.88 297 VAL A CA 1
ATOM 2336 C C . VAL A 1 297 ? -20.509 7.856 7.138 1.00 91.88 297 VAL A C 1
ATOM 2338 O O . VAL A 1 297 ? -21.602 7.901 7.697 1.00 91.88 297 VAL A O 1
ATOM 2341 N N . GLY A 1 298 ? -19.360 7.833 7.823 1.00 92.50 298 GLY A N 1
ATOM 2342 C CA . GLY A 1 298 ? -19.319 7.779 9.287 1.00 92.50 298 GLY A CA 1
ATOM 2343 C C . GLY A 1 298 ? -20.042 8.954 9.955 1.00 92.50 298 GLY A C 1
ATOM 2344 O O . GLY A 1 298 ? -20.828 8.751 10.878 1.00 92.50 298 GLY A O 1
ATOM 2345 N N . SER A 1 299 ? -19.829 10.180 9.469 1.00 92.25 299 SER A N 1
ATOM 2346 C CA . SER A 1 299 ? -20.484 11.379 10.005 1.00 92.25 299 SER A CA 1
ATOM 2347 C C . SER A 1 299 ? -22.000 11.387 9.789 1.00 92.25 299 SER A C 1
ATOM 2349 O O . SER A 1 299 ? -22.726 11.815 10.683 1.00 92.25 299 SER A O 1
ATOM 2351 N N . ILE A 1 300 ? -22.494 10.904 8.643 1.00 92.50 300 ILE A N 1
ATOM 2352 C CA . ILE A 1 300 ? -23.940 10.811 8.376 1.00 92.50 300 ILE A CA 1
ATOM 2353 C C . ILE A 1 300 ? -24.579 9.712 9.236 1.00 92.50 300 ILE A C 1
ATOM 2355 O O . ILE A 1 300 ? -25.638 9.937 9.827 1.00 92.50 300 ILE A O 1
ATOM 2359 N N . MET A 1 301 ? -23.920 8.554 9.357 1.00 91.75 301 MET A N 1
ATOM 2360 C CA . MET A 1 301 ? -24.381 7.455 10.211 1.00 91.75 301 MET A CA 1
ATOM 2361 C C . MET A 1 301 ? -24.524 7.892 11.670 1.00 91.75 301 MET A C 1
ATOM 2363 O O . MET A 1 301 ? -25.558 7.635 12.279 1.00 91.75 301 MET A O 1
ATOM 2367 N N . GLU A 1 302 ? -23.523 8.584 12.220 1.00 90.81 302 GLU A N 1
ATOM 2368 C CA . GLU A 1 302 ? -23.564 9.079 13.601 1.00 90.81 302 GLU A CA 1
ATOM 2369 C C . GLU A 1 302 ? -24.575 10.221 13.772 1.00 90.81 302 GLU A C 1
ATOM 2371 O O . GLU A 1 302 ? -25.376 10.198 14.701 1.00 90.81 302 GLU A O 1
ATOM 2376 N N . GLY A 1 303 ? -24.592 11.195 12.855 1.00 89.00 303 GLY A N 1
ATOM 2377 C CA . GLY A 1 303 ? -25.462 12.367 12.960 1.00 89.00 303 GLY A CA 1
ATOM 2378 C C . GLY A 1 303 ? -26.955 12.060 12.812 1.00 89.00 303 GLY A C 1
ATOM 2379 O O . GLY A 1 303 ? -27.779 12.760 13.397 1.00 89.00 303 GLY A O 1
ATOM 2380 N N . LYS A 1 304 ? -27.314 11.026 12.040 1.00 88.38 304 LYS A N 1
ATOM 2381 C CA . LYS A 1 304 ? -28.715 10.631 11.813 1.00 88.38 304 LYS A CA 1
ATOM 2382 C C . LYS A 1 304 ? -29.126 9.345 12.529 1.00 88.38 304 LYS A C 1
ATOM 2384 O O . LYS A 1 304 ? -30.310 9.026 12.528 1.00 88.38 304 LYS A O 1
ATOM 2389 N N . GLY A 1 305 ? -28.181 8.596 13.100 1.00 84.00 305 GLY A N 1
ATOM 2390 C CA . GLY A 1 305 ? -28.448 7.272 13.672 1.00 84.00 305 GLY A CA 1
ATOM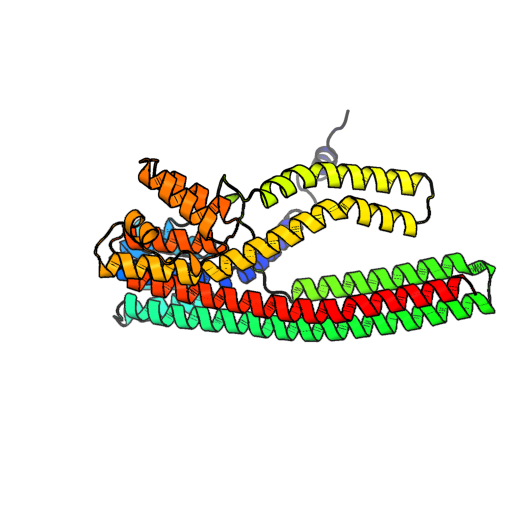 2391 C C . GLY A 1 305 ? -28.983 6.279 12.635 1.00 84.00 305 GLY A C 1
ATOM 2392 O O . GLY A 1 305 ? -29.853 5.469 12.944 1.00 84.00 305 GLY A O 1
ATOM 2393 N N . THR A 1 306 ? -28.522 6.388 11.386 1.00 86.06 306 THR A N 1
ATOM 2394 C CA . THR A 1 306 ? -29.021 5.587 10.256 1.00 86.06 306 THR A CA 1
ATOM 2395 C C . THR A 1 306 ? -28.066 4.454 9.890 1.00 86.06 306 THR A C 1
ATOM 2397 O O . THR A 1 306 ? -26.923 4.392 10.346 1.00 86.06 306 THR A O 1
ATOM 2400 N N . THR A 1 307 ? -28.544 3.530 9.056 1.00 85.56 307 THR A N 1
ATOM 2401 C CA . THR A 1 307 ? -27.732 2.431 8.530 1.00 85.56 307 THR A CA 1
ATOM 2402 C C . THR A 1 307 ? -26.745 2.923 7.468 1.00 85.56 307 THR A C 1
ATOM 2404 O O . THR A 1 307 ? -26.912 3.988 6.871 1.00 85.56 307 THR A O 1
ATOM 2407 N N . VAL A 1 308 ? -25.725 2.108 7.177 1.00 84.06 308 VAL A N 1
ATOM 2408 C CA . VAL A 1 308 ? -24.708 2.413 6.154 1.00 84.06 308 VAL A CA 1
ATOM 2409 C C . VAL A 1 308 ? -25.346 2.689 4.782 1.00 84.06 308 VAL A C 1
ATOM 2411 O O . VAL A 1 308 ? -24.885 3.557 4.045 1.00 84.06 308 VAL A O 1
ATOM 2414 N N . VAL A 1 309 ? -26.436 1.989 4.447 1.00 84.94 309 VAL A N 1
ATOM 2415 C CA . VAL A 1 309 ? -27.151 2.138 3.167 1.00 84.94 309 VAL A CA 1
ATOM 2416 C C . VAL A 1 309 ? -27.734 3.540 3.008 1.00 84.94 309 VAL A C 1
ATOM 2418 O O . VAL A 1 309 ? -27.554 4.164 1.960 1.00 84.94 309 VAL A O 1
ATOM 2421 N N . GLU A 1 310 ? -28.397 4.053 4.046 1.00 86.00 310 GLU A N 1
ATOM 2422 C CA . GLU A 1 310 ? -28.986 5.394 4.006 1.00 86.00 310 GLU A CA 1
ATOM 2423 C C . GLU A 1 310 ? -27.893 6.469 4.022 1.00 86.00 310 GLU A C 1
ATOM 2425 O O . GLU A 1 310 ? -27.972 7.444 3.280 1.00 86.00 310 GLU A O 1
ATOM 2430 N N . ALA A 1 311 ? -26.797 6.245 4.751 1.00 87.75 311 ALA A N 1
ATOM 2431 C CA . ALA A 1 311 ? -25.653 7.152 4.721 1.00 87.75 311 ALA A CA 1
ATOM 2432 C C . ALA A 1 311 ? -25.009 7.261 3.324 1.00 87.75 311 ALA A C 1
ATOM 2434 O O . ALA A 1 311 ? -24.653 8.354 2.884 1.00 87.75 311 ALA A O 1
ATOM 2435 N N . ILE A 1 312 ? -24.906 6.151 2.584 1.00 88.00 312 ILE A N 1
ATOM 2436 C CA . ILE A 1 312 ? -24.440 6.155 1.185 1.00 88.00 312 ILE A CA 1
ATOM 2437 C C . ILE A 1 312 ? -25.423 6.887 0.264 1.00 88.00 312 ILE A C 1
ATOM 2439 O O . ILE A 1 312 ? -25.015 7.506 -0.723 1.00 88.00 312 ILE A O 1
ATOM 2443 N N . ARG A 1 313 ? -26.726 6.809 0.543 1.00 87.12 313 ARG A N 1
ATOM 2444 C CA . ARG A 1 313 ? -27.741 7.493 -0.263 1.00 87.12 313 ARG A CA 1
ATOM 2445 C C . ARG A 1 313 ? -27.532 9.003 -0.257 1.00 87.12 313 ARG A C 1
ATOM 2447 O O . ARG A 1 313 ? -27.674 9.629 -1.305 1.00 87.12 313 ARG A O 1
ATOM 2454 N N . GLU A 1 314 ? -27.189 9.544 0.904 1.00 86.06 314 GLU A N 1
ATOM 2455 C CA . GLU A 1 314 ? -27.105 10.979 1.170 1.00 86.06 314 GLU A CA 1
ATOM 2456 C C . GLU A 1 314 ? -25.729 11.596 0.928 1.00 86.06 314 GLU A C 1
ATOM 2458 O O . GLU A 1 314 ? -25.609 12.822 0.889 1.00 86.06 314 GLU A O 1
ATOM 2463 N N . ILE A 1 315 ? -24.687 10.776 0.779 1.00 86.50 315 ILE A N 1
ATOM 2464 C CA . ILE A 1 315 ? -23.337 11.286 0.565 1.00 86.50 315 ILE A CA 1
ATOM 2465 C C . ILE A 1 315 ? -23.245 12.088 -0.741 1.00 86.50 315 ILE A C 1
ATOM 2467 O O . ILE A 1 315 ? -23.827 11.713 -1.764 1.00 86.50 315 ILE A O 1
ATOM 2471 N N . ASP A 1 316 ? -22.482 13.184 -0.728 1.00 80.69 316 ASP A N 1
ATOM 2472 C CA . ASP A 1 316 ? -22.258 13.991 -1.927 1.00 80.69 316 ASP A CA 1
ATOM 2473 C C . ASP A 1 316 ? -21.346 13.265 -2.925 1.00 80.69 316 ASP A C 1
ATOM 2475 O O . ASP A 1 316 ? -20.114 13.331 -2.865 1.00 80.69 316 ASP A O 1
ATOM 2479 N N . ARG A 1 317 ? -21.979 12.584 -3.881 1.00 80.31 317 ARG A N 1
ATOM 2480 C CA . ARG A 1 317 ? -21.312 11.799 -4.928 1.00 80.31 317 ARG A CA 1
ATOM 2481 C C . ARG A 1 317 ? -20.469 12.659 -5.864 1.00 80.31 317 ARG A C 1
ATOM 2483 O O . ARG A 1 317 ? -19.482 12.164 -6.395 1.00 80.31 317 ARG A O 1
ATOM 2490 N N . LYS A 1 318 ? -20.793 13.950 -6.016 1.00 79.81 318 LYS A N 1
ATOM 2491 C CA . LYS A 1 318 ? -20.054 14.854 -6.914 1.00 79.81 318 LYS A CA 1
ATOM 2492 C C . LYS A 1 318 ? -18.609 15.061 -6.471 1.00 79.81 318 LYS A C 1
ATOM 2494 O O . LYS A 1 318 ? -17.750 15.331 -7.303 1.00 79.81 318 LYS A O 1
ATOM 2499 N N . SER A 1 319 ? -18.348 14.923 -5.172 1.00 79.81 319 SER A N 1
ATOM 2500 C CA . SER A 1 319 ? -17.004 15.012 -4.601 1.00 79.81 319 SER A CA 1
ATOM 2501 C C . SER A 1 319 ? -16.172 13.730 -4.767 1.00 79.81 319 SER A C 1
ATOM 2503 O O . SER A 1 319 ? -14.981 13.747 -4.475 1.00 79.81 319 SER A O 1
ATOM 2505 N N . LEU A 1 320 ? -16.777 12.636 -5.250 1.00 85.50 320 LEU A N 1
ATOM 2506 C CA . LEU A 1 320 ? -16.202 11.287 -5.315 1.00 85.50 320 LEU A CA 1
ATOM 2507 C C . LEU A 1 320 ? -16.253 10.730 -6.743 1.00 85.50 320 LEU A C 1
ATOM 2509 O O . LEU A 1 320 ? -16.773 9.639 -6.970 1.00 85.50 320 LEU A O 1
ATOM 2513 N N . VAL A 1 321 ? -15.739 11.484 -7.716 1.00 84.50 321 VAL A N 1
ATOM 2514 C CA . VAL A 1 321 ? -15.893 11.193 -9.155 1.00 84.50 321 VAL A CA 1
ATOM 2515 C C . VAL A 1 321 ? -15.455 9.768 -9.520 1.00 84.50 321 VAL A C 1
ATOM 2517 O O . VAL A 1 321 ? -16.102 9.107 -10.333 1.00 84.50 321 VAL A O 1
ATOM 2520 N N . THR A 1 322 ? -14.382 9.259 -8.907 1.00 86.19 322 THR A N 1
ATOM 2521 C CA . THR A 1 322 ? -13.825 7.939 -9.246 1.00 86.19 322 THR A CA 1
ATOM 2522 C C . THR A 1 322 ? -14.558 6.801 -8.538 1.00 86.19 322 THR A C 1
ATOM 2524 O O . THR A 1 322 ? -14.691 5.702 -9.084 1.00 86.19 322 THR A O 1
ATOM 2527 N N . LEU A 1 323 ? -15.030 7.044 -7.313 1.00 87.69 323 LEU A N 1
ATOM 2528 C CA . LEU A 1 323 ? -15.739 6.046 -6.509 1.00 87.69 323 LEU A CA 1
ATOM 2529 C C . LEU A 1 323 ? -17.246 6.017 -6.772 1.00 87.69 323 LEU A C 1
ATOM 2531 O O . LEU A 1 323 ? -17.867 4.988 -6.519 1.00 87.69 323 LEU A O 1
ATOM 2535 N N . GLU A 1 324 ? -17.832 7.086 -7.312 1.00 88.94 324 GLU A N 1
ATOM 2536 C CA . GLU A 1 324 ? -19.260 7.207 -7.614 1.00 88.94 324 GLU A CA 1
ATOM 2537 C C . GLU A 1 324 ? -19.856 5.962 -8.300 1.00 88.94 324 GLU A C 1
ATOM 2539 O O . GLU A 1 324 ? -20.826 5.413 -7.766 1.00 88.94 324 GLU A O 1
ATOM 2544 N N . PRO A 1 325 ? -19.315 5.442 -9.423 1.00 89.06 325 PRO A N 1
ATOM 2545 C CA . PRO A 1 325 ? -19.903 4.271 -10.076 1.00 89.06 325 PRO A CA 1
ATOM 2546 C C . PRO A 1 325 ? -19.860 3.017 -9.190 1.00 89.06 325 PRO A C 1
ATOM 2548 O O . PRO A 1 325 ? -20.791 2.207 -9.209 1.00 89.06 325 PRO A O 1
ATOM 2551 N N . VAL A 1 326 ? -18.809 2.863 -8.381 1.00 89.12 326 VAL A N 1
ATOM 2552 C CA . VAL A 1 326 ? -18.642 1.717 -7.477 1.00 89.12 326 VAL A CA 1
ATOM 2553 C C . VAL A 1 326 ? -19.615 1.822 -6.298 1.00 89.12 326 VAL A C 1
ATOM 2555 O O . VAL A 1 326 ? -20.289 0.845 -5.963 1.00 89.12 326 VAL A O 1
ATOM 2558 N N . ILE A 1 327 ? -19.764 3.023 -5.732 1.00 90.06 327 ILE A N 1
ATOM 2559 C CA . ILE A 1 327 ? -20.706 3.344 -4.652 1.00 90.06 327 ILE A CA 1
ATOM 2560 C C . ILE A 1 327 ? -22.156 3.151 -5.119 1.00 90.06 327 ILE A C 1
ATOM 2562 O O . ILE A 1 327 ? -22.951 2.531 -4.416 1.00 90.06 327 ILE A O 1
ATOM 2566 N N . ASN A 1 328 ? -22.506 3.607 -6.326 1.00 89.19 328 ASN A N 1
ATOM 2567 C CA . ASN A 1 328 ? -23.841 3.429 -6.911 1.00 89.19 328 ASN A CA 1
ATOM 2568 C C . ASN A 1 328 ? -24.205 1.946 -7.075 1.00 89.19 328 ASN A C 1
ATOM 2570 O O . ASN A 1 328 ? -25.344 1.542 -6.818 1.00 89.19 328 ASN A O 1
ATOM 2574 N N . SER A 1 329 ? -23.230 1.122 -7.467 1.00 89.44 329 SER A N 1
ATOM 2575 C CA . SER A 1 329 ? -23.374 -0.335 -7.520 1.00 89.44 329 SER A CA 1
ATOM 2576 C C . SER A 1 329 ? -23.632 -0.930 -6.129 1.00 89.44 329 SER A C 1
ATOM 2578 O O . SER A 1 329 ? -24.529 -1.761 -5.997 1.00 89.44 329 SER A O 1
ATOM 2580 N N . VAL A 1 330 ? -22.914 -0.487 -5.090 1.00 90.06 330 VAL A N 1
ATOM 2581 C CA . VAL A 1 330 ? -23.152 -0.929 -3.701 1.00 90.06 330 VAL A CA 1
ATOM 2582 C C . VAL A 1 330 ? -24.545 -0.539 -3.229 1.00 90.06 330 VAL A C 1
ATOM 2584 O O . VAL A 1 330 ? -25.297 -1.406 -2.798 1.00 90.06 330 VAL A O 1
ATOM 2587 N N . TYR A 1 331 ? -24.920 0.732 -3.380 1.00 90.38 331 TYR A N 1
ATOM 2588 C CA . TYR A 1 331 ? -26.233 1.232 -2.979 1.00 90.38 331 TYR A CA 1
ATOM 2589 C C . TYR A 1 331 ? -27.365 0.440 -3.639 1.00 90.38 331 TYR A C 1
ATOM 2591 O O . TYR A 1 331 ? -28.281 -0.011 -2.962 1.00 90.38 331 TYR A O 1
ATOM 2599 N N . THR A 1 332 ? -27.274 0.207 -4.952 1.00 89.88 332 THR A N 1
ATOM 2600 C CA . THR A 1 332 ? -28.297 -0.542 -5.694 1.00 89.88 332 THR A CA 1
ATOM 2601 C C . THR A 1 332 ? -28.405 -1.978 -5.185 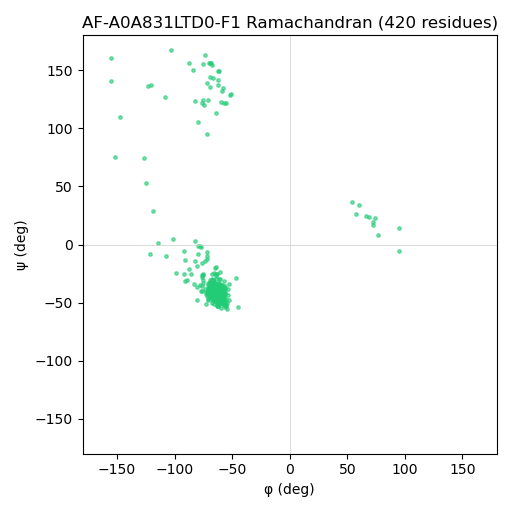1.00 89.88 332 THR A C 1
ATOM 2603 O O . THR A 1 332 ? -29.505 -2.466 -4.960 1.00 89.88 332 THR A O 1
ATOM 2606 N N . LYS A 1 333 ? -27.274 -2.654 -4.955 1.00 91.44 333 LYS A N 1
ATOM 2607 C CA . LYS A 1 333 ? -27.241 -4.044 -4.478 1.00 91.44 333 LYS A CA 1
ATOM 2608 C C . LYS A 1 333 ? -27.769 -4.191 -3.050 1.00 91.44 333 LYS A C 1
ATOM 2610 O O . LYS A 1 333 ? -28.559 -5.097 -2.803 1.00 91.44 333 LYS A O 1
ATOM 2615 N N . LEU A 1 334 ? -27.380 -3.295 -2.141 1.00 89.56 334 LEU A N 1
ATOM 2616 C CA . LEU A 1 334 ? -27.883 -3.295 -0.763 1.00 89.56 334 LEU A CA 1
ATOM 2617 C C . LEU A 1 334 ? -29.376 -2.943 -0.716 1.00 89.56 334 LEU A C 1
ATOM 2619 O O . LEU A 1 334 ? -30.131 -3.578 0.011 1.00 89.56 334 LEU A O 1
ATOM 2623 N N . ASN A 1 335 ? -29.832 -2.001 -1.547 1.00 88.56 335 ASN A N 1
ATOM 2624 C CA . ASN A 1 335 ? -31.250 -1.641 -1.639 1.00 88.56 335 ASN A CA 1
ATOM 2625 C C . ASN A 1 335 ? -32.122 -2.763 -2.237 1.00 88.56 335 ASN A C 1
ATOM 2627 O O . ASN A 1 335 ? -33.311 -2.840 -1.951 1.00 88.56 335 ASN A O 1
ATOM 2631 N N . LEU A 1 336 ? -31.538 -3.651 -3.048 1.00 90.50 336 LEU A N 1
ATOM 2632 C CA . LEU A 1 336 ? -32.194 -4.870 -3.536 1.00 90.50 336 LEU A CA 1
ATOM 2633 C C . LEU A 1 336 ? -32.250 -5.992 -2.481 1.00 90.50 336 LEU A C 1
ATOM 2635 O O . LEU A 1 336 ? -32.802 -7.052 -2.765 1.00 90.50 336 LEU A O 1
ATOM 2639 N N . GLY A 1 337 ? -31.682 -5.784 -1.287 1.00 87.69 337 GLY A N 1
ATOM 2640 C CA . GLY A 1 337 ? -31.651 -6.782 -0.218 1.00 87.69 337 GLY A CA 1
ATOM 2641 C C . GLY A 1 337 ? -30.662 -7.923 -0.462 1.00 87.69 337 GLY A C 1
ATOM 2642 O O . GLY A 1 337 ? -30.844 -9.010 0.081 1.00 87.69 337 GLY A O 1
ATOM 2643 N N . LEU A 1 338 ? -29.638 -7.709 -1.298 1.00 91.69 338 LEU A N 1
ATOM 2644 C CA . LEU A 1 338 ? -28.545 -8.672 -1.435 1.00 91.69 338 LEU A CA 1
ATOM 2645 C C . LEU A 1 338 ? -27.716 -8.731 -0.148 1.00 91.69 338 LEU A C 1
ATOM 2647 O O . LEU A 1 338 ? -27.648 -7.755 0.597 1.00 91.69 338 LEU A O 1
ATOM 2651 N N . ASP A 1 339 ? -27.059 -9.870 0.071 1.00 90.50 339 ASP A N 1
ATOM 2652 C CA . ASP A 1 339 ? -26.212 -10.088 1.242 1.00 90.50 339 ASP A CA 1
ATOM 2653 C C . ASP A 1 339 ? -25.132 -9.004 1.372 1.00 90.50 339 ASP A C 1
ATOM 2655 O O . ASP A 1 339 ? -24.302 -8.807 0.479 1.00 90.50 339 ASP A O 1
ATOM 2659 N N . GLU A 1 340 ? -25.149 -8.307 2.508 1.00 87.50 340 GLU A N 1
ATOM 2660 C CA . GLU A 1 340 ? -24.276 -7.175 2.788 1.00 87.50 340 GLU A CA 1
ATOM 2661 C C . GLU A 1 340 ? -22.796 -7.579 2.728 1.00 87.50 340 GLU A C 1
ATOM 2663 O O . GLU A 1 340 ? -21.984 -6.860 2.138 1.00 87.50 340 GLU A O 1
ATOM 2668 N N . ALA A 1 341 ? -22.444 -8.755 3.259 1.00 87.12 341 ALA A N 1
ATOM 2669 C CA . ALA A 1 341 ? -21.065 -9.234 3.277 1.00 87.12 341 ALA A CA 1
ATOM 2670 C C . ALA A 1 341 ? -20.510 -9.413 1.854 1.00 87.12 341 ALA A C 1
ATOM 2672 O O . ALA A 1 341 ? -19.448 -8.875 1.528 1.00 87.12 341 ALA A O 1
ATOM 2673 N N . LEU A 1 342 ? -21.264 -10.088 0.980 1.00 88.12 342 LEU A N 1
ATOM 2674 C CA . LEU A 1 342 ? -20.895 -10.288 -0.424 1.00 88.12 342 LEU A CA 1
ATOM 2675 C C . LEU A 1 342 ? -20.842 -8.976 -1.216 1.00 88.12 342 LEU A C 1
ATOM 2677 O O . LEU A 1 342 ? -19.985 -8.810 -2.089 1.00 88.12 342 LEU A O 1
ATOM 2681 N N . VAL A 1 343 ? -21.735 -8.023 -0.931 1.00 90.81 343 VAL A N 1
ATOM 2682 C CA . VAL A 1 343 ? -21.722 -6.716 -1.604 1.00 90.81 343 VAL A CA 1
ATOM 2683 C C . VAL A 1 343 ? -20.476 -5.915 -1.227 1.00 90.81 343 VAL A C 1
ATOM 2685 O O . VAL A 1 343 ? -19.847 -5.328 -2.114 1.00 90.81 343 VAL A O 1
ATOM 2688 N N . TRP A 1 344 ? -20.074 -5.929 0.046 1.00 89.75 344 TRP A N 1
ATOM 2689 C CA . TRP A 1 344 ? -18.835 -5.289 0.492 1.00 89.75 344 TRP A CA 1
ATOM 2690 C C . TRP A 1 344 ? -17.586 -5.982 -0.041 1.00 89.75 344 TRP A C 1
ATOM 2692 O O . TRP A 1 344 ? -16.647 -5.307 -0.466 1.00 89.75 344 TRP A O 1
ATOM 2702 N N . GLU A 1 345 ? -17.574 -7.313 -0.085 1.00 88.88 345 GLU A N 1
ATOM 2703 C CA . GLU A 1 345 ? -16.475 -8.060 -0.693 1.00 88.88 345 GLU A CA 1
ATOM 2704 C C . GLU A 1 345 ? -16.341 -7.700 -2.182 1.00 88.88 345 GLU A C 1
ATOM 2706 O O . GLU A 1 345 ? -15.244 -7.403 -2.667 1.00 88.88 345 GLU A O 1
ATOM 2711 N N . LYS A 1 346 ? -17.467 -7.603 -2.900 1.00 89.69 346 LYS A N 1
ATOM 2712 C CA . LYS A 1 346 ? -17.486 -7.160 -4.296 1.00 89.69 346 LYS A CA 1
ATOM 2713 C C . LYS A 1 346 ? -17.007 -5.716 -4.456 1.00 89.69 346 LYS A C 1
ATOM 2715 O O . LYS A 1 346 ? -16.269 -5.447 -5.399 1.00 89.69 346 LYS A O 1
ATOM 2720 N N . PHE A 1 347 ? -17.392 -4.809 -3.554 1.00 90.88 347 PHE A N 1
ATOM 2721 C CA . PHE A 1 347 ? -16.926 -3.417 -3.535 1.00 90.88 347 PHE A CA 1
ATOM 2722 C C . PHE A 1 347 ? -15.406 -3.331 -3.393 1.00 90.88 347 PHE A C 1
ATOM 2724 O O . PHE A 1 347 ? -14.750 -2.654 -4.182 1.00 90.88 347 PHE A O 1
ATOM 2731 N N . ILE A 1 348 ? -14.837 -4.059 -2.429 1.00 90.38 348 ILE A N 1
ATOM 2732 C CA . ILE A 1 348 ? -13.386 -4.124 -2.221 1.00 90.38 348 ILE A CA 1
ATOM 2733 C C . ILE A 1 348 ? -12.692 -4.642 -3.490 1.00 90.38 348 ILE A C 1
ATOM 2735 O O . ILE A 1 348 ? -11.691 -4.072 -3.930 1.00 90.38 348 ILE A O 1
ATOM 2739 N N . GLY A 1 349 ? -13.257 -5.682 -4.110 1.00 88.25 349 GLY A N 1
ATOM 2740 C CA . GLY A 1 349 ? -12.765 -6.236 -5.368 1.00 88.25 349 GLY A CA 1
ATOM 2741 C C . GLY A 1 349 ? -12.812 -5.241 -6.527 1.00 88.25 349 GLY A C 1
ATOM 2742 O O . GLY A 1 349 ? -11.825 -5.111 -7.246 1.00 88.25 349 GLY A O 1
ATOM 2743 N N . ASP A 1 350 ? -13.923 -4.518 -6.689 1.00 88.38 350 ASP A N 1
ATOM 2744 C CA . ASP A 1 350 ? -14.107 -3.509 -7.742 1.00 88.38 350 ASP A CA 1
ATOM 2745 C C . ASP A 1 350 ? -13.188 -2.300 -7.567 1.00 88.38 350 ASP A C 1
ATOM 2747 O O . ASP A 1 350 ? -12.722 -1.737 -8.556 1.00 88.38 350 ASP A O 1
ATOM 2751 N N . CYS A 1 351 ? -12.877 -1.929 -6.325 1.00 88.44 351 CYS A N 1
ATOM 2752 C CA . CYS A 1 351 ? -11.882 -0.908 -6.027 1.00 88.44 351 CYS A CA 1
ATOM 2753 C C . CYS A 1 351 ? -10.463 -1.359 -6.411 1.00 88.44 351 CYS A C 1
ATOM 2755 O O . CYS A 1 351 ? -9.695 -0.559 -6.948 1.00 88.44 351 CYS A O 1
ATOM 2757 N N . GLY A 1 352 ? -10.119 -2.633 -6.185 1.00 85.69 352 GLY A N 1
ATOM 2758 C CA . GLY A 1 352 ? -8.851 -3.230 -6.625 1.00 85.69 352 GLY A CA 1
ATOM 2759 C C . GLY A 1 352 ? -7.610 -2.766 -5.853 1.00 85.69 352 GLY A C 1
ATOM 2760 O O . GLY A 1 352 ? -6.488 -2.973 -6.317 1.00 85.69 352 GLY A O 1
ATOM 2761 N N . THR A 1 353 ? -7.785 -2.163 -4.678 1.00 89.06 353 THR A N 1
ATOM 2762 C CA . THR A 1 353 ? -6.708 -1.605 -3.838 1.00 89.06 353 THR A CA 1
ATOM 2763 C C . THR A 1 353 ? -6.675 -2.260 -2.464 1.00 89.06 353 THR A C 1
ATOM 2765 O O . THR A 1 353 ? -7.706 -2.455 -1.814 1.00 89.06 353 THR A O 1
ATOM 2768 N N . ASN A 1 354 ? -5.459 -2.556 -2.001 1.00 87.88 354 ASN A N 1
ATOM 2769 C CA . ASN A 1 354 ? -5.222 -3.104 -0.668 1.00 87.88 354 ASN A CA 1
ATOM 2770 C C . ASN A 1 354 ? -5.567 -2.113 0.455 1.00 87.88 354 ASN A C 1
ATOM 2772 O O . ASN A 1 354 ? -5.963 -2.546 1.536 1.00 87.88 354 ASN A O 1
ATOM 2776 N N . LEU A 1 355 ? -5.436 -0.796 0.232 1.00 90.00 355 LEU A N 1
ATOM 2777 C CA . LEU A 1 355 ? -5.743 0.191 1.275 1.00 90.00 355 LEU A CA 1
ATOM 2778 C C . LEU A 1 355 ? -7.229 0.212 1.590 1.00 90.00 355 LEU A C 1
ATOM 2780 O O . LEU A 1 355 ? -7.602 0.090 2.755 1.00 90.00 355 LEU A O 1
ATOM 2784 N N . ILE A 1 356 ? -8.067 0.308 0.555 1.00 91.50 356 ILE A N 1
ATOM 2785 C CA . ILE A 1 356 ? -9.521 0.276 0.727 1.00 91.50 356 ILE A CA 1
ATOM 2786 C C . ILE A 1 356 ? -9.941 -1.048 1.360 1.00 91.50 356 ILE A C 1
ATOM 2788 O O . ILE A 1 356 ? -10.748 -1.028 2.280 1.00 91.50 356 ILE A O 1
ATOM 2792 N N . ALA A 1 357 ? -9.363 -2.179 0.943 1.00 90.81 357 ALA A N 1
ATOM 2793 C CA . ALA A 1 357 ? -9.663 -3.481 1.538 1.00 90.81 357 ALA A CA 1
ATOM 2794 C C . ALA A 1 357 ? -9.437 -3.497 3.059 1.00 90.81 357 ALA A C 1
ATOM 2796 O O . ALA A 1 357 ? -10.345 -3.828 3.822 1.00 90.81 357 ALA A O 1
ATOM 2797 N N . LYS A 1 358 ? -8.241 -3.086 3.504 1.00 90.25 358 LYS A N 1
ATOM 2798 C CA . LYS A 1 358 ? -7.866 -3.068 4.926 1.00 90.25 358 LYS A CA 1
ATOM 2799 C C . LYS A 1 358 ? -8.710 -2.063 5.713 1.00 90.25 358 LYS A C 1
ATOM 2801 O O . LYS A 1 358 ? -9.320 -2.422 6.715 1.00 90.25 358 LYS A O 1
ATOM 2806 N N . TYR A 1 359 ? -8.796 -0.816 5.253 1.00 92.62 359 TYR A N 1
ATOM 2807 C CA . TYR A 1 359 ? -9.494 0.248 5.979 1.00 92.62 359 TYR A CA 1
ATOM 2808 C C . TYR A 1 359 ? -11.019 0.097 5.984 1.00 92.62 359 TYR A C 1
ATOM 2810 O O . TYR A 1 359 ? -11.645 0.431 6.989 1.00 92.62 359 TYR A O 1
ATOM 2818 N N . MET A 1 360 ? -11.617 -0.443 4.919 1.00 92.12 360 MET A N 1
ATOM 2819 C CA . MET A 1 360 ? -13.047 -0.760 4.896 1.00 92.12 360 MET A CA 1
ATOM 2820 C C . MET A 1 360 ? -13.384 -1.877 5.888 1.00 92.12 360 MET A C 1
ATOM 2822 O O . MET A 1 360 ? -14.349 -1.747 6.637 1.00 92.12 360 MET A O 1
ATOM 2826 N N . ASN A 1 361 ? -12.573 -2.941 5.949 1.00 90.50 361 ASN A N 1
ATOM 2827 C CA . ASN A 1 361 ? -12.760 -4.000 6.943 1.00 90.50 361 ASN A CA 1
ATOM 2828 C C . ASN A 1 361 ? -12.606 -3.459 8.372 1.00 90.50 361 ASN A C 1
ATOM 2830 O O . ASN A 1 361 ? -13.435 -3.768 9.222 1.00 90.50 361 ASN A O 1
ATOM 2834 N N . ILE A 1 362 ? -11.612 -2.595 8.628 1.00 92.62 362 ILE A N 1
ATOM 2835 C CA . ILE A 1 362 ? -11.472 -1.921 9.931 1.00 92.62 362 ILE A CA 1
ATOM 2836 C C . ILE A 1 362 ? -12.746 -1.140 10.273 1.00 92.62 362 ILE A C 1
ATOM 2838 O O . ILE A 1 362 ? -13.291 -1.323 11.356 1.00 92.62 362 ILE A O 1
ATOM 2842 N N . PHE A 1 363 ? -13.236 -0.299 9.357 1.00 93.19 363 PHE A N 1
ATOM 2843 C CA . PHE A 1 363 ? -14.427 0.516 9.592 1.00 93.19 363 PHE A CA 1
ATOM 2844 C C . PHE A 1 363 ? -15.661 -0.341 9.886 1.00 93.19 363 PHE A C 1
ATOM 2846 O O . PHE A 1 363 ? -16.285 -0.168 10.930 1.00 93.19 363 PHE A O 1
ATOM 2853 N N . ARG A 1 364 ? -15.991 -1.280 8.989 1.00 90.94 364 ARG A N 1
ATOM 2854 C CA . ARG A 1 364 ? -17.183 -2.129 9.109 1.00 90.94 364 ARG A CA 1
ATOM 2855 C C . ARG A 1 364 ? -17.175 -2.894 10.422 1.00 90.94 364 ARG A C 1
ATOM 2857 O O . ARG A 1 364 ? -18.182 -2.933 11.118 1.00 90.94 364 ARG A O 1
ATOM 2864 N N . ASP A 1 365 ? -16.033 -3.468 10.773 1.00 90.81 365 ASP A N 1
ATOM 2865 C CA . ASP A 1 365 ? -15.966 -4.349 11.924 1.00 90.81 365 ASP A CA 1
ATOM 2866 C C . ASP A 1 365 ? -15.941 -3.549 13.233 1.00 90.81 365 ASP A C 1
ATOM 2868 O O . ASP A 1 365 ? -16.578 -3.956 14.195 1.00 90.81 365 ASP A O 1
ATOM 2872 N N . SER A 1 366 ? -15.306 -2.372 13.275 1.00 91.44 366 SER A N 1
ATOM 2873 C CA . SER A 1 366 ? -15.415 -1.472 14.433 1.00 91.44 366 SER A CA 1
ATOM 2874 C C . SER A 1 366 ? -16.836 -0.926 14.628 1.00 91.44 366 SER A C 1
ATOM 2876 O O . SER A 1 366 ? -17.278 -0.789 15.766 1.00 91.44 366 SER A O 1
ATOM 2878 N N . VAL A 1 367 ? -17.573 -0.657 13.543 1.00 91.06 367 VAL A N 1
ATOM 2879 C CA . VAL A 1 367 ? -18.991 -0.263 13.617 1.00 91.06 367 VAL A CA 1
ATOM 2880 C C . VAL A 1 367 ? -19.860 -1.436 14.078 1.00 91.06 367 VAL A C 1
ATOM 2882 O O . VAL A 1 367 ? -20.727 -1.250 14.927 1.00 91.06 367 VAL A O 1
ATOM 2885 N N . ALA A 1 368 ? -19.601 -2.652 13.589 1.00 89.31 368 ALA A N 1
ATOM 2886 C CA . ALA A 1 368 ? -20.316 -3.859 14.008 1.00 89.31 368 ALA A CA 1
ATOM 2887 C C . ALA A 1 368 ? -20.096 -4.202 15.493 1.00 89.31 368 ALA A C 1
ATOM 2889 O O . ALA A 1 368 ? -20.990 -4.749 16.131 1.00 89.31 368 ALA A O 1
ATOM 2890 N N . LEU A 1 369 ? -18.938 -3.839 16.057 1.00 90.12 369 LEU A N 1
ATOM 2891 C CA . LEU A 1 369 ? -18.663 -3.936 17.496 1.00 90.12 369 LEU A CA 1
ATOM 2892 C C . LEU A 1 369 ? -19.432 -2.900 18.337 1.00 90.12 369 LEU A C 1
ATOM 2894 O O . LEU A 1 369 ? -19.390 -2.974 19.560 1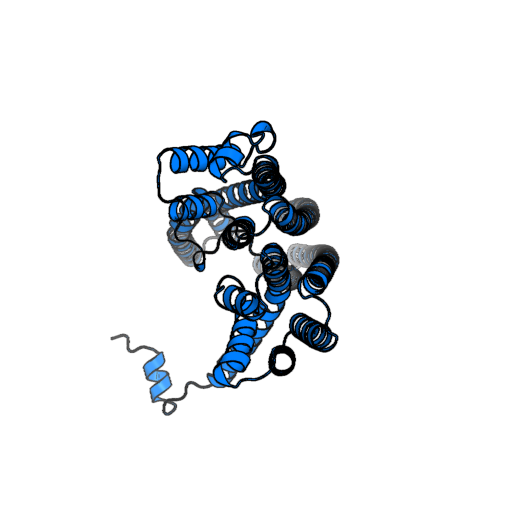.00 90.12 369 LEU A O 1
ATOM 2898 N N . GLY A 1 370 ? -20.140 -1.955 17.710 1.00 88.62 370 GLY A N 1
ATOM 2899 C CA . GLY A 1 370 ? -20.925 -0.921 18.388 1.00 88.62 370 GLY A CA 1
ATOM 2900 C C . GLY A 1 370 ? -20.190 0.406 18.590 1.00 88.62 370 GLY A C 1
ATOM 2901 O O . GLY A 1 370 ? -20.645 1.241 19.369 1.00 88.62 370 GLY A O 1
ATOM 2902 N N . GLY A 1 371 ? -19.056 0.624 17.919 1.00 89.81 371 GLY A N 1
ATOM 2903 C CA . GLY A 1 371 ? -18.314 1.880 18.031 1.00 89.81 371 GLY A CA 1
ATOM 2904 C C . GLY A 1 371 ? -18.965 3.032 17.269 1.00 89.81 371 GLY A C 1
ATOM 2905 O O . GLY A 1 371 ? -19.686 2.829 16.292 1.00 89.81 371 GLY A O 1
ATOM 2906 N N . ALA A 1 372 ? -18.686 4.261 17.712 1.00 91.94 372 ALA A N 1
ATOM 2907 C CA . ALA A 1 372 ? -19.251 5.480 17.132 1.00 91.94 372 ALA A CA 1
ATOM 2908 C C . ALA A 1 372 ? -18.799 5.670 15.662 1.00 91.94 372 ALA A C 1
ATOM 2910 O O . ALA A 1 372 ? -17.610 5.924 15.420 1.00 91.94 372 ALA A O 1
ATOM 2911 N N . PRO A 1 373 ? -19.707 5.586 14.663 1.00 92.44 373 PRO A N 1
ATOM 2912 C CA . PRO A 1 373 ? -19.323 5.551 13.250 1.00 92.44 373 PRO A CA 1
ATOM 2913 C C . PRO A 1 373 ? -18.560 6.783 12.754 1.00 92.44 373 PRO A C 1
ATOM 2915 O O . PRO A 1 373 ? -17.663 6.644 11.920 1.00 92.44 373 PRO A O 1
ATOM 2918 N N . GLY A 1 374 ? -18.853 7.989 13.245 1.00 93.31 374 GLY A N 1
ATOM 2919 C CA . GLY A 1 374 ? -18.150 9.199 12.814 1.00 93.31 374 GLY A CA 1
ATOM 2920 C C . GLY A 1 374 ? -16.763 9.323 13.436 1.00 93.31 374 GLY A C 1
ATOM 2921 O O . GLY A 1 374 ? -15.821 9.717 12.739 1.00 93.31 374 GLY A O 1
ATOM 2922 N N . VAL A 1 375 ? -16.582 8.897 14.690 1.00 93.44 375 VAL A N 1
ATOM 2923 C CA . VAL A 1 375 ? -15.247 8.782 15.308 1.00 93.44 375 VAL A CA 1
ATOM 2924 C C . VAL A 1 375 ? -14.395 7.753 14.557 1.00 93.44 375 VAL A C 1
ATOM 2926 O O . VAL A 1 375 ? -13.271 8.071 14.156 1.00 93.44 375 VAL A O 1
ATOM 2929 N N . ILE A 1 376 ? -14.939 6.562 14.281 1.00 94.56 376 ILE A N 1
ATOM 2930 C CA . ILE A 1 376 ? -14.256 5.516 13.500 1.00 94.56 376 ILE A CA 1
ATOM 2931 C C . ILE A 1 376 ? -13.925 6.033 12.095 1.00 94.56 376 ILE A C 1
ATOM 2933 O O . ILE A 1 376 ? -12.778 5.935 11.655 1.00 94.56 376 ILE A O 1
ATOM 2937 N N . GLY A 1 377 ? -14.886 6.652 11.403 1.00 93.75 377 GLY A N 1
ATOM 2938 C CA . GLY A 1 377 ? -14.688 7.236 10.075 1.00 93.75 377 GLY A CA 1
ATOM 2939 C C . GLY A 1 377 ? -13.572 8.285 10.053 1.00 93.75 377 GLY A C 1
ATOM 2940 O O . GLY A 1 377 ? -12.767 8.327 9.118 1.00 93.75 377 GLY A O 1
ATOM 2941 N N . LYS A 1 378 ? -13.439 9.092 11.115 1.00 95.00 378 LYS A N 1
ATOM 2942 C CA . LYS A 1 378 ? -12.343 10.059 11.278 1.00 95.00 378 LYS A CA 1
ATOM 2943 C C . LYS A 1 378 ? -10.991 9.376 11.505 1.00 95.00 378 LYS A C 1
ATOM 2945 O O . LYS A 1 378 ? -10.007 9.773 10.870 1.00 95.00 378 LYS A O 1
ATOM 2950 N N . ILE A 1 379 ? -10.921 8.357 12.363 1.00 94.38 379 ILE A N 1
ATOM 2951 C CA . ILE A 1 379 ? -9.692 7.590 12.631 1.00 94.38 379 ILE A CA 1
ATOM 2952 C C . ILE A 1 379 ? -9.220 6.882 11.353 1.00 94.38 379 ILE A C 1
ATOM 2954 O O . ILE A 1 379 ? -8.089 7.103 10.908 1.00 94.38 379 ILE A O 1
ATOM 2958 N N . VAL A 1 380 ? -10.105 6.116 10.716 1.00 95.00 380 VAL A N 1
ATOM 2959 C CA . VAL A 1 380 ? -9.842 5.364 9.483 1.00 95.00 380 VAL A CA 1
ATOM 2960 C C . VAL A 1 380 ? -9.486 6.308 8.338 1.00 95.00 380 VAL A C 1
ATOM 2962 O O . VAL A 1 380 ? -8.419 6.188 7.736 1.00 95.00 380 VAL A O 1
ATOM 2965 N N . GLY A 1 381 ? -10.322 7.316 8.082 1.00 94.50 381 GLY A N 1
ATOM 2966 C CA . GLY A 1 381 ? -10.095 8.260 6.996 1.00 94.50 381 GLY A CA 1
ATOM 2967 C C . GLY A 1 381 ? -8.844 9.114 7.202 1.00 94.50 381 GLY A C 1
ATOM 2968 O O . GLY A 1 381 ? -8.170 9.465 6.240 1.00 94.50 381 GLY A O 1
ATOM 2969 N N . SER A 1 382 ? -8.488 9.504 8.433 1.00 94.44 382 SER A N 1
ATOM 2970 C CA . SER A 1 382 ? -7.223 10.222 8.686 1.00 94.44 382 SER A CA 1
ATOM 2971 C C . SER A 1 382 ? -6.000 9.341 8.475 1.00 94.44 382 SER A C 1
ATOM 2973 O O . SER A 1 382 ? -5.046 9.796 7.843 1.00 94.44 382 SER A O 1
ATOM 2975 N N . SER A 1 383 ? -6.049 8.093 8.932 1.00 93.56 383 SER A N 1
ATOM 2976 C CA . SER A 1 383 ? -4.956 7.135 8.767 1.00 93.56 383 SER A CA 1
ATOM 2977 C C . SER A 1 383 ? -4.722 6.815 7.292 1.00 93.56 383 SER A C 1
ATOM 2979 O O . SER A 1 383 ? -3.593 6.945 6.817 1.00 93.56 383 SER A O 1
ATOM 2981 N N . MET A 1 384 ? -5.793 6.538 6.541 1.00 94.00 384 MET A N 1
ATOM 2982 C CA . MET A 1 384 ? -5.696 6.305 5.103 1.00 94.00 384 MET A CA 1
ATOM 2983 C C . MET A 1 384 ? -5.194 7.539 4.352 1.00 94.00 384 MET A C 1
ATOM 2985 O O . MET A 1 384 ? -4.268 7.421 3.556 1.00 94.00 384 MET A O 1
ATOM 2989 N N . LEU A 1 385 ? -5.725 8.734 4.645 1.00 94.56 385 LEU A N 1
ATOM 2990 C CA . LEU A 1 385 ? -5.270 9.969 3.996 1.00 94.56 385 LEU A CA 1
ATOM 2991 C C . LEU A 1 385 ? -3.761 10.182 4.169 1.00 94.56 385 LEU A C 1
ATOM 2993 O O . LEU A 1 385 ? -3.081 10.543 3.214 1.00 94.56 385 LEU A O 1
ATOM 2997 N N . SER A 1 386 ? -3.215 9.935 5.364 1.00 92.12 386 SER A N 1
ATOM 2998 C CA . SER A 1 386 ? -1.768 10.035 5.581 1.00 92.12 386 SER A CA 1
ATOM 2999 C C . SER A 1 386 ? -0.971 9.095 4.673 1.00 92.12 386 SER A C 1
ATOM 3001 O O . SER A 1 386 ? 0.037 9.522 4.116 1.00 92.12 386 SER A O 1
ATOM 3003 N N . GLN A 1 387 ? -1.419 7.852 4.480 1.00 91.50 387 GLN A N 1
ATOM 3004 C CA . GLN A 1 387 ? -0.747 6.904 3.585 1.00 91.50 387 GLN A CA 1
ATOM 3005 C C . GLN A 1 387 ? -0.894 7.294 2.106 1.00 91.50 387 GLN A C 1
ATOM 3007 O O . GLN A 1 387 ? 0.078 7.243 1.354 1.00 91.50 387 GLN A O 1
ATOM 3012 N N . VAL A 1 388 ? -2.073 7.764 1.696 1.00 92.56 388 VAL A N 1
ATOM 3013 C CA . VAL A 1 388 ? -2.330 8.254 0.333 1.00 92.56 388 VAL A CA 1
ATOM 3014 C C . VAL A 1 388 ? -1.433 9.446 -0.008 1.00 92.56 388 VAL A C 1
ATOM 3016 O O . VAL A 1 388 ? -0.808 9.474 -1.068 1.00 92.56 388 VAL A O 1
ATOM 3019 N N . LEU A 1 389 ? -1.271 10.398 0.916 1.00 92.56 389 LEU A N 1
ATOM 3020 C CA . LEU A 1 389 ? -0.363 11.533 0.729 1.00 92.56 389 LEU A CA 1
ATOM 3021 C C . LEU A 1 389 ? 1.101 11.089 0.581 1.00 92.56 389 LEU A C 1
ATOM 3023 O O . LEU A 1 389 ? 1.839 11.659 -0.226 1.00 92.56 389 LEU A O 1
ATOM 3027 N N . LEU A 1 390 ? 1.526 10.051 1.311 1.00 91.06 390 LEU A N 1
ATOM 3028 C CA . LEU A 1 390 ? 2.859 9.460 1.147 1.00 91.06 390 LEU A CA 1
ATOM 3029 C C . LEU A 1 390 ? 3.013 8.782 -0.219 1.00 91.06 390 LEU A C 1
ATOM 3031 O O . LEU A 1 390 ? 4.041 8.976 -0.870 1.00 91.06 390 LEU A O 1
ATOM 3035 N N . ARG A 1 391 ? 1.990 8.063 -0.702 1.00 89.50 391 ARG A N 1
ATOM 3036 C CA . ARG A 1 391 ? 1.971 7.494 -2.062 1.00 89.50 391 ARG A CA 1
ATOM 3037 C C . ARG A 1 391 ? 2.088 8.582 -3.126 1.00 89.50 391 ARG A C 1
ATOM 3039 O O . ARG A 1 391 ? 2.909 8.448 -4.028 1.00 89.50 391 ARG A O 1
ATOM 3046 N N . ARG A 1 392 ? 1.363 9.693 -2.982 1.00 89.94 392 ARG A N 1
ATOM 3047 C CA . ARG A 1 392 ? 1.450 10.833 -3.908 1.00 89.94 392 ARG A CA 1
ATOM 3048 C C . ARG A 1 392 ? 2.831 11.489 -3.894 1.00 89.94 392 ARG A C 1
ATOM 3050 O O . ARG A 1 392 ? 3.371 11.814 -4.949 1.00 89.94 392 ARG A O 1
ATOM 3057 N N . LYS A 1 393 ? 3.446 11.632 -2.713 1.00 90.00 393 LYS A N 1
ATOM 3058 C CA . LYS A 1 393 ? 4.829 12.121 -2.577 1.00 90.00 393 LYS A CA 1
ATOM 3059 C C . LYS A 1 393 ? 5.828 11.172 -3.248 1.00 90.00 393 LYS A C 1
ATOM 3061 O O . LYS A 1 393 ? 6.723 11.648 -3.941 1.00 90.00 393 LYS A O 1
ATOM 3066 N N . ARG A 1 394 ? 5.654 9.851 -3.114 1.00 86.81 394 ARG A N 1
ATOM 3067 C CA . ARG A 1 394 ? 6.465 8.854 -3.834 1.00 86.81 394 ARG A CA 1
ATOM 3068 C C . ARG A 1 394 ? 6.332 9.013 -5.343 1.00 86.81 394 ARG A C 1
ATOM 3070 O O . ARG A 1 394 ? 7.344 9.076 -6.032 1.00 86.81 394 ARG A O 1
ATOM 3077 N N . ASP A 1 395 ? 5.099 9.073 -5.836 1.00 86.81 395 ASP A N 1
ATOM 3078 C CA . ASP A 1 395 ? 4.816 9.130 -7.268 1.00 86.81 395 ASP A CA 1
ATOM 3079 C C . ASP A 1 395 ? 5.369 10.439 -7.873 1.00 86.81 395 ASP A C 1
ATOM 3081 O O . ASP A 1 395 ? 5.934 10.416 -8.962 1.00 86.81 395 ASP A O 1
ATOM 3085 N N . MET A 1 396 ? 5.358 11.551 -7.125 1.00 89.00 396 MET A N 1
ATOM 3086 C CA . MET A 1 396 ? 6.040 12.799 -7.503 1.00 89.00 396 MET A CA 1
ATOM 3087 C C . MET A 1 396 ? 7.565 12.632 -7.627 1.00 89.00 396 MET A C 1
ATOM 3089 O O . MET A 1 396 ? 8.155 13.085 -8.607 1.00 89.00 396 MET A O 1
ATOM 3093 N N . VAL A 1 397 ? 8.216 11.984 -6.653 1.00 87.38 397 VAL A N 1
ATOM 3094 C CA . VAL A 1 397 ? 9.672 11.742 -6.689 1.00 87.38 397 VAL A CA 1
ATOM 3095 C C . VAL A 1 397 ? 10.045 10.815 -7.847 1.00 87.38 397 VAL A C 1
ATOM 3097 O O . VAL A 1 397 ? 10.995 11.096 -8.575 1.00 87.38 397 VAL A O 1
ATOM 3100 N N . ALA A 1 398 ? 9.275 9.745 -8.050 1.00 84.75 398 ALA A N 1
ATOM 3101 C CA . ALA A 1 398 ? 9.478 8.809 -9.149 1.00 84.75 398 ALA A CA 1
ATOM 3102 C C . ALA A 1 398 ? 9.274 9.482 -10.514 1.00 84.75 398 ALA A C 1
ATOM 3104 O O . ALA A 1 398 ? 10.092 9.298 -11.412 1.00 84.75 398 ALA A O 1
ATOM 3105 N N . MET A 1 399 ? 8.232 10.305 -10.663 1.00 86.56 399 MET A N 1
ATOM 3106 C CA . MET A 1 399 ? 7.975 11.032 -11.906 1.00 86.56 399 MET A CA 1
ATOM 3107 C C . MET A 1 399 ? 9.096 12.026 -12.219 1.00 86.56 399 MET A C 1
ATOM 3109 O O . MET A 1 399 ? 9.541 12.088 -13.360 1.00 86.56 399 MET A O 1
ATOM 3113 N N . GLY A 1 400 ? 9.609 12.750 -11.216 1.00 86.12 400 GLY A N 1
ATOM 3114 C CA . GLY A 1 400 ? 10.761 13.639 -11.397 1.00 86.12 400 GLY A CA 1
ATOM 3115 C C . GLY A 1 400 ? 11.991 12.902 -11.933 1.00 86.12 400 GLY A C 1
ATOM 3116 O O . GLY A 1 400 ? 12.640 13.374 -12.863 1.00 86.12 400 GLY A O 1
ATOM 3117 N N . PHE A 1 401 ? 12.261 11.704 -11.412 1.00 84.62 401 PHE A N 1
ATOM 3118 C CA . PHE A 1 401 ? 13.325 10.843 -11.923 1.00 84.62 401 PHE A CA 1
ATOM 3119 C C . PHE A 1 401 ? 13.055 10.363 -13.362 1.00 84.62 401 PHE A C 1
ATOM 3121 O O . PHE A 1 401 ? 13.934 10.478 -14.211 1.00 84.62 401 PHE A O 1
ATOM 3128 N N . ILE A 1 402 ? 11.841 9.894 -13.676 1.00 85.69 402 ILE A N 1
ATOM 3129 C CA . ILE A 1 402 ? 11.462 9.430 -15.027 1.00 85.69 402 ILE A CA 1
ATOM 3130 C C . ILE A 1 402 ? 11.591 10.553 -16.068 1.00 85.69 402 ILE A C 1
ATOM 3132 O O . ILE A 1 402 ? 12.107 10.320 -17.162 1.00 85.69 402 ILE A O 1
ATOM 3136 N N . VAL A 1 403 ? 11.159 11.770 -15.725 1.00 87.94 403 VAL A N 1
ATOM 3137 C CA . VAL A 1 403 ? 11.228 12.950 -16.603 1.00 87.94 403 VAL A CA 1
ATOM 3138 C C . VAL A 1 403 ? 12.669 13.297 -16.977 1.00 87.94 403 VAL A C 1
ATOM 3140 O O . VAL A 1 403 ? 12.906 13.735 -18.097 1.00 87.94 403 VAL A O 1
ATOM 3143 N N . LEU A 1 404 ? 13.634 13.070 -16.083 1.00 84.75 404 LEU A N 1
ATOM 3144 C CA . LEU A 1 404 ? 15.060 13.240 -16.383 1.00 84.75 404 LEU A CA 1
ATOM 3145 C C . LEU A 1 404 ? 15.638 12.035 -17.134 1.00 84.75 404 LEU A C 1
ATOM 3147 O O . LEU A 1 404 ? 16.470 12.189 -18.026 1.00 84.75 404 LEU A O 1
ATOM 3151 N N . LEU A 1 405 ? 15.185 10.829 -16.793 1.00 85.12 405 LEU A N 1
ATOM 3152 C CA . LEU A 1 405 ? 15.730 9.589 -17.326 1.00 85.12 405 LEU A CA 1
ATOM 3153 C C . LEU A 1 405 ? 15.445 9.401 -18.821 1.00 85.12 405 LEU A C 1
ATOM 3155 O O . LEU A 1 405 ? 16.331 8.963 -19.559 1.00 85.12 405 LEU A O 1
ATOM 3159 N N . ILE A 1 406 ? 14.225 9.716 -19.267 1.00 87.25 406 ILE A N 1
ATOM 3160 C CA . ILE A 1 406 ? 13.792 9.500 -20.655 1.00 87.25 406 ILE A CA 1
ATOM 3161 C C . ILE A 1 406 ? 14.627 10.336 -21.646 1.00 87.25 406 ILE A C 1
ATOM 3163 O O . ILE A 1 406 ? 15.212 9.737 -22.550 1.00 87.25 406 ILE A O 1
ATOM 3167 N N . PRO A 1 407 ? 14.771 11.671 -21.493 1.00 88.19 407 PRO A N 1
ATOM 3168 C CA . PRO A 1 407 ? 15.609 12.477 -22.383 1.00 88.19 407 PRO A CA 1
ATOM 3169 C C . PRO A 1 407 ? 17.067 12.019 -22.421 1.00 88.19 407 PRO A C 1
ATOM 3171 O O . PRO A 1 407 ? 17.667 11.997 -23.491 1.00 88.19 407 PRO A O 1
ATOM 3174 N N . MET A 1 408 ? 17.626 11.602 -21.279 1.00 83.81 408 MET A N 1
ATOM 3175 C CA . MET A 1 408 ? 18.998 11.088 -21.213 1.00 83.81 408 MET A CA 1
ATOM 3176 C C . MET A 1 408 ? 19.170 9.814 -22.047 1.00 83.81 408 MET A C 1
ATOM 3178 O O . MET A 1 408 ? 20.141 9.695 -22.790 1.00 83.81 408 MET A O 1
ATOM 3182 N N . HIS A 1 409 ? 18.211 8.885 -21.987 1.00 83.88 409 HIS A N 1
ATOM 3183 C CA . HIS A 1 409 ? 18.239 7.686 -22.829 1.00 83.88 409 HIS A CA 1
ATOM 3184 C C . HIS A 1 409 ? 18.047 8.018 -24.310 1.00 83.88 409 HIS A C 1
ATOM 3186 O O . HIS A 1 409 ? 18.729 7.436 -25.147 1.00 83.88 409 HIS A O 1
ATOM 3192 N N . ILE A 1 410 ? 17.171 8.972 -24.642 1.00 86.31 410 ILE A N 1
ATOM 3193 C CA . ILE A 1 410 ? 16.987 9.437 -26.025 1.00 86.31 410 ILE A CA 1
ATOM 3194 C C . ILE A 1 410 ? 18.293 10.030 -26.568 1.00 86.31 410 ILE A C 1
ATOM 3196 O O . ILE A 1 410 ? 18.713 9.674 -27.666 1.00 86.31 410 ILE A O 1
ATOM 3200 N N . ALA A 1 411 ? 18.966 10.884 -25.792 1.00 84.00 411 ALA A N 1
ATOM 3201 C CA . ALA A 1 411 ? 20.251 11.466 -26.169 1.00 84.00 411 ALA A CA 1
ATOM 3202 C C . ALA A 1 411 ? 21.333 10.389 -26.348 1.00 84.00 411 ALA A C 1
ATOM 3204 O O . ALA A 1 411 ? 22.077 10.418 -27.326 1.00 84.00 411 ALA A O 1
ATOM 3205 N N . MET A 1 412 ? 21.383 9.408 -25.442 1.00 81.06 412 MET A N 1
ATOM 3206 C CA . MET A 1 412 ? 22.308 8.278 -25.527 1.00 81.06 412 MET A CA 1
ATOM 3207 C C . MET A 1 412 ? 22.085 7.455 -26.800 1.00 81.06 412 MET A C 1
ATOM 3209 O O . MET A 1 412 ? 23.040 7.183 -27.525 1.00 81.06 412 MET A O 1
ATOM 3213 N N . VAL A 1 413 ? 20.833 7.098 -27.105 1.00 81.75 413 VAL A N 1
ATOM 3214 C CA . VAL A 1 413 ? 20.478 6.382 -28.340 1.00 81.75 413 VAL A CA 1
ATOM 3215 C C . VAL A 1 413 ? 20.857 7.206 -29.569 1.00 81.75 413 VAL A C 1
ATOM 3217 O O . VAL A 1 413 ? 21.476 6.668 -30.481 1.00 81.75 413 VAL A O 1
ATOM 3220 N N . GLY A 1 414 ? 20.550 8.506 -29.577 1.00 82.62 414 GLY A N 1
ATOM 3221 C CA . GLY A 1 414 ? 20.913 9.405 -30.673 1.00 82.62 414 GLY A CA 1
ATOM 3222 C C . GLY A 1 414 ? 22.419 9.433 -30.933 1.00 82.62 414 GLY A C 1
ATOM 3223 O O . GLY A 1 414 ? 22.843 9.278 -32.073 1.00 82.62 414 GLY A O 1
ATOM 3224 N N . ILE A 1 415 ? 23.232 9.544 -29.881 1.00 78.44 415 ILE A N 1
ATOM 3225 C CA . ILE A 1 415 ? 24.694 9.565 -30.012 1.00 78.44 415 ILE A CA 1
ATOM 3226 C C . ILE A 1 415 ? 25.226 8.230 -30.544 1.00 78.44 415 ILE A C 1
ATOM 3228 O O . ILE A 1 415 ? 26.027 8.229 -31.478 1.00 78.44 415 ILE A O 1
ATOM 3232 N N . PHE A 1 416 ? 24.758 7.093 -30.022 1.00 75.25 416 PHE A N 1
ATOM 3233 C CA . PHE A 1 416 ? 25.181 5.786 -30.536 1.00 75.25 416 PHE A CA 1
ATOM 3234 C C . PHE A 1 416 ? 24.778 5.560 -31.995 1.00 75.25 416 PHE A C 1
ATOM 3236 O O . PHE A 1 416 ? 25.560 4.978 -32.739 1.00 75.25 416 PHE A O 1
ATOM 3243 N N . LEU A 1 417 ? 23.604 6.041 -32.419 1.00 78.75 417 LEU A N 1
ATOM 3244 C CA . LEU A 1 417 ? 23.198 5.984 -33.825 1.00 78.75 417 LEU A CA 1
ATOM 3245 C C . LEU A 1 417 ? 24.126 6.828 -34.706 1.00 78.75 417 LEU A C 1
ATOM 3247 O O . LEU A 1 417 ? 24.620 6.328 -35.711 1.00 78.75 417 LEU A O 1
ATOM 3251 N N . THR A 1 418 ? 24.438 8.064 -34.300 1.00 75.81 418 THR A N 1
ATOM 3252 C CA . THR A 1 418 ? 25.352 8.924 -35.073 1.00 75.81 418 THR A CA 1
ATOM 3253 C C . THR A 1 418 ? 26.765 8.357 -35.175 1.00 75.81 418 THR A C 1
ATOM 3255 O O . THR A 1 418 ? 27.401 8.513 -36.206 1.00 75.81 418 THR A O 1
ATOM 3258 N N . LEU A 1 419 ? 27.254 7.676 -34.135 1.00 70.88 419 LEU A N 1
ATOM 3259 C CA . LEU A 1 419 ? 28.568 7.026 -34.148 1.00 70.88 419 LEU A CA 1
ATOM 3260 C C . LEU A 1 419 ? 28.593 5.719 -34.948 1.00 70.88 419 LEU A C 1
ATOM 3262 O O . LEU A 1 419 ? 29.674 5.208 -35.203 1.00 70.88 419 LEU A O 1
ATOM 3266 N N . TYR A 1 420 ? 27.433 5.142 -35.268 1.00 66.56 420 TYR A N 1
ATOM 3267 C CA . TYR A 1 420 ? 27.339 3.938 -36.093 1.00 66.56 420 TYR A CA 1
ATOM 3268 C C . TYR A 1 420 ? 27.241 4.267 -37.589 1.00 66.56 420 TYR A C 1
ATOM 3270 O O . TYR A 1 420 ? 27.678 3.478 -38.420 1.00 66.56 420 TYR A O 1
ATOM 3278 N N . GLU A 1 421 ? 26.650 5.414 -37.940 1.00 62.00 421 GLU A N 1
ATOM 3279 C CA . GLU A 1 421 ? 26.562 5.885 -39.331 1.00 62.00 421 GLU A CA 1
ATOM 3280 C C . GLU A 1 421 ? 27.834 6.599 -39.832 1.00 62.00 421 GLU A C 1
ATOM 3282 O O . GLU A 1 421 ? 27.976 6.791 -41.041 1.00 62.00 421 GLU A O 1
ATOM 3287 N N . VAL A 1 422 ? 28.741 6.987 -38.927 1.00 51.53 422 VAL A N 1
ATOM 3288 C CA . VAL A 1 422 ? 30.070 7.569 -39.214 1.00 51.53 422 VAL A CA 1
ATOM 3289 C C . VAL A 1 422 ? 31.130 6.484 -39.130 1.00 51.53 422 VAL A C 1
ATOM 3291 O O . VAL A 1 422 ? 31.986 6.445 -40.044 1.00 51.53 422 VAL A O 1
#

Mean predicted aligned error: 9.03 Å

Foldseek 3Di:
DCPDPVVVQCVVPVRDRPCPVVVVVVVVVVVLVVLLLQQLVLQLLLLLLLLLLCLLVDDPLCSLVVLLPDDLGPLSVLSVQLNCCCVVVVDDSLVSLQVSLVVDPHVLSSVLSNQQSVCVVVVHDPNVSSVVVSVVSLVVSLVLLVQLLVQLLVLLVVLLVQLVVLLVVLLVLLVCCVPPPVVCNVVSVVVSVVSNVVSVVVSVVSNVVSHRDDAWFDDCVLAVFAAPLVVVLVVLVVVLVVVLVVQLVVCVVVVHPPVVNVVVSCVSCVVSVVSVVVLSVLSLLQLQLVLVVQLQLLCQCQVVVDDSLVSLVPGDCVSNVSCNVLSVQLNVCVVVVHDNVVSVSNSCRNSRTPLCSSLVCSLVVSVVSVRRSNVSSNSSSVSSNSVSVSVVVSVVSVVVSVVVVVVSVVVSVVSVVVSVVD

Secondary structure (DSSP, 8-state):
----HHHHHHHHTTT--TTHHHHHHHHHHHHHHHHHHHHHHHHHHHHHHHHHHHTTT--HHHHHHHHHT--S-STHHHHHHHHHHHHHH---HHHHHHHHHHT-S-HHHHHHHHHHHHHHHTT--HHHHHHHHHHHHHHHHHHHHHHHHHHHHHHHHHHHHHHHHHHHHHHHHHHHHHHH-GGGHHHHHHHHHHHHHHHHHHHHHHHHHHSPP---BPPTTT-S---HHHHHHHHHHHHHHHHHHHHHHHHHHTT--HHHHHHHHHHHHHHHHHHHHHHHHHHHHHHHHHHHHHHHHHHHHHHHT--HHHHHHHS-GGG-TTTHHHHHHHHHHHHTT--HHHHHHHHHHHHTBHHHHHHHHHHHHHHHTT--HHHHHHHHHHHHHHHHHHHHHHHHHHHHHHHHHHHHHHHHHHHHHHHHH-

Radius of gyration: 27.13 Å; Cα contacts (8 Å, |Δi|>4): 402; chains: 1; bounding box: 75×57×74 Å

Solvent-accessible surface area (backbone atoms only — not comparable to full-atom values): 22175 Å² total; per-residue (Å²): 141,76,80,52,71,64,59,59,51,28,67,73,49,82,70,48,60,88,59,51,70,57,51,49,51,50,47,50,51,50,50,52,53,50,49,50,56,46,41,53,60,30,46,38,53,52,33,48,37,53,34,32,36,38,58,29,68,57,52,70,69,54,51,47,49,63,49,27,72,45,78,92,35,76,60,22,62,56,44,32,51,29,47,47,38,28,74,74,67,69,43,52,71,37,58,23,27,40,61,50,22,76,71,43,86,45,67,66,62,21,53,49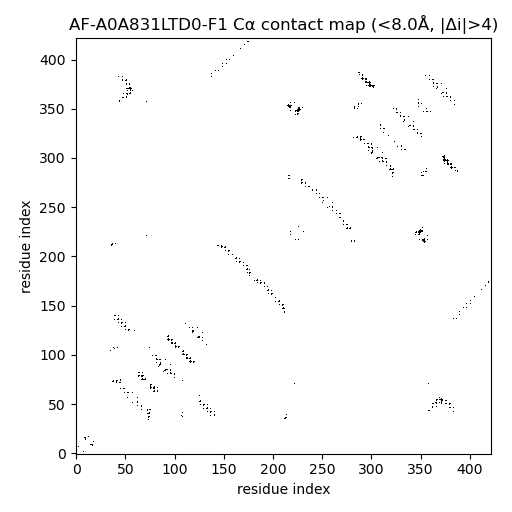,28,45,53,50,19,53,34,56,77,69,65,51,57,65,53,62,52,30,50,54,47,34,55,49,38,48,50,52,42,50,50,54,51,52,53,24,52,54,46,38,48,54,49,48,53,50,37,53,51,50,51,52,54,49,48,52,54,35,51,52,48,44,54,49,29,60,74,77,39,66,92,43,46,70,62,43,50,53,50,35,52,52,51,49,51,50,53,51,53,52,40,52,54,54,43,60,71,39,51,74,76,75,76,60,57,50,55,71,92,80,38,96,50,56,19,72,54,61,53,48,45,62,66,44,49,60,58,48,52,50,51,45,51,52,52,48,52,52,41,56,73,70,66,51,61,67,68,58,50,54,52,51,48,51,58,66,47,41,66,58,51,52,49,50,53,51,41,53,52,52,35,51,50,38,57,66,36,42,30,59,51,44,26,49,34,13,41,42,22,52,76,66,72,48,54,73,65,60,21,59,71,71,48,72,49,85,80,22,73,72,42,35,69,58,51,52,52,46,48,54,44,50,75,71,68,48,61,64,68,62,48,51,49,45,46,36,9,58,57,28,24,36,62,59,41,55,46,48,53,40,46,54,51,19,39,73,63,62,14,53,36,30,62,31,14,46,55,47,19,52,56,50,43,55,52,46,53,50,51,54,53,48,53,52,55,52,47,56,51,49,66,55,48,52,59,52,52,52,51,51,52,51,50,54,51,57,65,69,78,104